Protein AF-D7FWQ3-F1 (afdb_monomer)

Foldseek 3Di:
DDDDDDDDDDPDDDDDDDDPDDDDDDDDDDDDDDDDDDDDDDDDDDDDDDDAPPVPLVVLLVVVVDPDPPDDDDDDDDDDDDDDDDDDDDDDDDDPPPVVVVVVVVVVVPPPDDDDDDDDDDDDDDDDDDDDDDDDDDPPPPPPPPPFDDPDLQEAEEEQEDAQQLVVVVLVLVCVQFPQQEEEDFQVQLLVFLVSLQVVLVCCRNSVGHRYYYYLLNLLNCVHPPCVVHYAYEYEDEQLLLSLLSLLVVQLVDPLDLLQQVQVPRSVVDDSLVSLLQCFPLVLLSNCSNPDTSVLLSVVCPDPVVVVVDPGDSVSHGSSSSSVCSLQPPPPPPPPPPDDDDDPDDDDPPLVVSCVSSVVSLVVSLVCLQPVHQAYHYSSPVQLRQVLCVPRVVNGPDRSNVSCSVPPRPDDDPPCVVVSVVVSVVSVPDPSSCSRHVSVNVSVVSSVVSNVVSSVVVPND

Solvent-accessible surface area (backbone atoms only — not comparable to full-atom values): 29125 Å² total; per-residue (Å²): 138,88,86,86,87,83,84,94,84,89,87,88,86,86,90,86,86,88,87,88,85,89,88,82,90,83,85,88,85,82,90,78,83,85,81,80,79,79,83,78,81,83,90,77,85,82,84,83,80,88,75,73,79,71,77,60,50,67,61,55,52,67,61,73,66,64,81,75,83,75,81,80,75,87,76,91,77,83,89,82,91,82,83,87,84,89,81,90,84,85,83,80,84,77,88,66,71,67,62,58,60,55,57,55,62,62,58,68,74,74,78,82,82,88,82,88,85,90,84,86,91,90,83,89,82,92,83,92,84,83,88,83,90,82,93,76,90,71,84,75,79,73,77,74,72,76,84,70,73,74,61,64,60,65,53,20,39,36,38,41,33,44,80,69,24,61,39,66,34,55,50,48,56,47,38,72,73,43,47,80,28,36,47,77,38,39,52,72,56,47,70,70,18,54,71,50,34,33,53,52,16,42,38,28,35,59,35,75,62,24,31,33,38,35,23,56,48,44,38,41,25,46,73,12,90,44,22,60,84,55,43,47,28,31,40,37,39,48,61,50,67,63,24,50,51,53,43,46,60,47,33,49,75,44,82,84,46,60,92,49,34,46,87,79,49,49,46,73,82,47,55,71,61,61,46,32,70,74,54,38,35,50,59,55,55,40,48,39,31,49,80,49,59,44,48,61,35,55,52,49,61,68,34,68,67,55,48,70,77,44,101,60,68,72,85,75,50,24,45,72,56,50,45,46,54,54,64,62,48,81,76,71,93,68,74,86,67,88,83,86,82,78,80,88,76,78,93,68,59,71,71,64,70,65,40,53,68,56,55,71,45,46,58,60,39,49,52,40,57,64,74,58,33,64,40,52,29,42,51,85,45,45,70,62,28,27,51,43,47,44,69,56,63,61,52,69,93,62,47,48,56,63,52,40,72,74,67,50,85,55,88,81,76,68,92,53,49,67,60,52,52,56,50,41,62,52,54,74,72,37,64,71,54,43,61,40,30,46,64,23,45,56,50,46,55,52,47,50,53,47,25,54,51,53,31,43,76,71,68,72,103

Sequence (461 aa):
MKASSITPWSKVAFCVLGCVHFLAYLPSGAVHPGMVAPPKPDDDSSAEGRYSAEDWFSAEDRYSAAPRPQQAEAAEGDRTNAAAPGVLEVWATTSADAEEEALLRSRERKSQEITSPVDGIHVTPDGDVALPGARTSRASSSVAVPVRALASPDQCWVFMHLQKCGGSTVKYMLRRSYGSRYSIYDSNQWKLGDDISANFGVKLARGETWNVMAGGYTEALRRSEPVDAGCRFFTLFRHPIARMVSAYFYCRSTLGDAACASEVVDAKDVDLLTFAKHWGNFAVRQFALGFVPSDGVQEYIRTPEAQALHDFDLKKIAGWYQLKMYLERPEKGDWGVPGQSEAMTVEHDAAATLEAPLYDLLQPAMDLIRSGYVAVGILEQWNTTLHLFDHALEIPGMYWGAQFAEGGKQRVDYKNKRLESETLKQAWTDSELKKYMRLDLLLYEHAVDVFHEQARGYGLL

Secondary structure (DSSP, 8-state):
---PPPP------------------------PPPPPPPPPPP----------THHHHHHHTTTTTPPP-----------------------PPPS-HHHHHHHHHHHHTTS------------------------------------PPP--TT-EEEEE--TTTTHHHHHHHHHHHHGGGEEE--HHHHTT-HHHHHHHHHHHHTTSS-SEEEETTGGGGGGSTTHHHHEEEEEEE--HHHHHHHHHHHHHH-SS-TTT-TTT--TTSS-HHHHHHHHSSHHHHHHHTTTS-HHHHHHHHTSHHHHHT-SS-TTTS-HHHHHHHHHTS---TTS---S------S---HHHHHSHHHHHHHHHHHHHHHHH-SEEEEGGGHHHHHHHHHHHH--TT--HHHHHHHH-------TTHHHHHHHHHHHTT-HHHHHHTHHHHHHHHHHHHHHHHHHHHTT--

Nearest PDB structures (foldseek):
  8fl0-assembly1_NC  TM=1.121E-01  e=4.951E+00  Homo sapiens
  3c3j-assembly1_A  TM=1.962E-01  e=9.424E+00  Escherichia coli K-12

Organism: Ectocarpus siliculosus (NCBI:txid2880)

Mean predicted aligned error: 15.37 Å

Structure (mmCIF, N/CA/C/O backbone):
data_AF-D7FWQ3-F1
#
_entry.id   AF-D7FWQ3-F1
#
loop_
_atom_site.group_PDB
_atom_site.id
_atom_site.type_symbol
_atom_site.label_atom_id
_atom_site.label_alt_id
_atom_site.label_comp_id
_atom_site.label_asym_id
_atom_site.label_entity_id
_atom_site.label_seq_id
_atom_site.pdbx_PDB_ins_code
_atom_site.Cartn_x
_atom_site.Cartn_y
_atom_site.Cartn_z
_atom_site.occupancy
_atom_site.B_iso_or_equiv
_atom_site.auth_seq_id
_atom_site.auth_comp_id
_atom_site.auth_asym_id
_atom_site.auth_atom_id
_atom_site.pdbx_PDB_model_num
ATOM 1 N N . MET A 1 1 ? -1.583 -72.623 3.361 1.00 40.50 1 MET A N 1
ATOM 2 C CA . MET A 1 1 ? -0.257 -72.008 3.577 1.00 40.50 1 MET A CA 1
ATOM 3 C C . MET A 1 1 ? -0.468 -70.506 3.647 1.00 40.50 1 MET A C 1
ATOM 5 O O . MET A 1 1 ? -0.938 -69.930 2.678 1.00 40.50 1 MET A O 1
ATOM 9 N N . LYS A 1 2 ? -0.302 -69.930 4.841 1.00 33.16 2 LYS A N 1
ATOM 10 C CA . LYS A 1 2 ? -0.573 -68.522 5.169 1.00 33.16 2 LYS A CA 1
ATOM 11 C C . LYS A 1 2 ? 0.753 -67.760 5.161 1.00 33.16 2 LYS A C 1
ATOM 13 O O . LYS A 1 2 ? 1.698 -68.230 5.786 1.00 33.16 2 LYS A O 1
ATOM 18 N N . ALA A 1 3 ? 0.792 -66.603 4.510 1.00 39.97 3 ALA A N 1
ATOM 19 C CA . ALA A 1 3 ? 1.831 -65.597 4.690 1.00 39.97 3 ALA A CA 1
ATOM 20 C C . ALA A 1 3 ? 1.153 -64.335 5.234 1.00 39.97 3 ALA A C 1
ATOM 22 O O . ALA A 1 3 ? 0.225 -63.813 4.618 1.00 39.97 3 ALA A O 1
ATOM 23 N N . SER A 1 4 ? 1.579 -63.910 6.421 1.00 44.75 4 SER A N 1
ATOM 24 C CA . SER A 1 4 ? 1.091 -62.726 7.125 1.00 44.75 4 SER A CA 1
ATOM 25 C C . SER A 1 4 ? 2.119 -61.608 6.969 1.00 44.75 4 SER A C 1
ATOM 27 O O . SER A 1 4 ? 3.289 -61.803 7.293 1.00 44.75 4 SER A O 1
ATOM 29 N N . SER A 1 5 ? 1.688 -60.447 6.480 1.00 48.22 5 SER A N 1
ATOM 30 C CA . SER A 1 5 ? 2.491 -59.228 6.353 1.00 48.22 5 SER A CA 1
ATOM 31 C C . SER A 1 5 ? 2.461 -58.412 7.649 1.00 48.22 5 SER A C 1
ATOM 33 O O . SER A 1 5 ? 1.387 -58.075 8.146 1.00 48.22 5 SER A O 1
ATOM 35 N N . ILE A 1 6 ? 3.646 -58.088 8.170 1.00 47.16 6 ILE A N 1
ATOM 36 C CA . ILE A 1 6 ? 3.892 -57.232 9.338 1.00 47.16 6 ILE A CA 1
ATOM 37 C C . ILE A 1 6 ? 4.223 -55.809 8.853 1.00 47.16 6 ILE A C 1
ATOM 39 O O . ILE A 1 6 ? 4.992 -55.632 7.911 1.00 47.16 6 ILE A O 1
ATOM 43 N N . THR A 1 7 ? 3.635 -54.808 9.506 1.00 41.16 7 THR A N 1
ATOM 44 C CA . THR A 1 7 ? 3.810 -53.356 9.306 1.00 41.16 7 THR A CA 1
ATOM 45 C C . THR A 1 7 ? 5.107 -52.803 9.927 1.00 41.16 7 THR A C 1
ATOM 47 O O . THR A 1 7 ? 5.506 -53.297 10.983 1.00 41.16 7 THR A O 1
ATOM 50 N N . PRO A 1 8 ? 5.725 -51.727 9.385 1.00 44.81 8 PRO A N 1
ATOM 51 C CA . PRO A 1 8 ? 6.927 -51.125 9.957 1.00 44.81 8 PRO A CA 1
ATOM 52 C C . PRO A 1 8 ? 6.610 -49.831 10.732 1.00 44.81 8 PRO A C 1
ATOM 54 O O . PRO A 1 8 ? 6.437 -48.771 10.144 1.00 44.81 8 PRO A O 1
ATOM 57 N N . TRP A 1 9 ? 6.587 -49.905 12.062 1.00 38.38 9 TRP A N 1
ATOM 58 C CA . TRP A 1 9 ? 6.685 -48.748 12.963 1.00 38.38 9 TRP A CA 1
ATOM 59 C C . TRP A 1 9 ? 7.630 -49.127 14.104 1.00 38.38 9 TRP A C 1
ATOM 61 O O . TRP A 1 9 ? 7.199 -49.801 15.035 1.00 38.38 9 TRP A O 1
ATOM 71 N N . SER A 1 10 ? 8.919 -48.772 14.011 1.00 37.47 10 SER A N 1
ATOM 72 C CA . SER A 1 10 ? 9.860 -48.765 15.157 1.00 37.47 10 SER A CA 1
ATOM 73 C C . SER A 1 10 ? 11.307 -48.422 14.764 1.00 37.47 10 SER A C 1
ATOM 75 O O . SER A 1 10 ? 12.195 -49.246 14.941 1.00 37.47 10 SER A O 1
ATOM 77 N N . LYS A 1 11 ? 11.602 -47.208 14.272 1.00 37.84 11 LYS A N 1
ATOM 78 C CA . LYS A 1 11 ? 12.992 -46.692 14.249 1.00 37.84 11 LYS A CA 1
ATOM 79 C C . LYS A 1 11 ? 13.072 -45.159 14.271 1.00 37.84 11 LYS A C 1
ATOM 81 O O . LYS A 1 11 ? 13.423 -44.600 13.251 1.00 37.84 11 LYS A O 1
ATOM 86 N N . VAL A 1 12 ? 12.800 -44.501 15.405 1.00 41.22 12 VAL A N 1
ATOM 87 C CA . VAL A 1 12 ? 13.522 -43.287 15.876 1.00 41.22 12 VAL A CA 1
ATOM 88 C C . VAL A 1 12 ? 13.241 -43.126 17.379 1.00 41.22 12 VAL A C 1
ATOM 90 O O . VAL A 1 12 ? 12.299 -42.457 17.781 1.00 41.22 12 VAL A O 1
ATOM 93 N N . ALA A 1 13 ? 14.035 -43.778 18.224 1.00 40.19 13 ALA A N 1
ATOM 94 C CA . ALA A 1 13 ? 14.063 -43.511 19.663 1.00 40.19 13 ALA A CA 1
ATOM 95 C C . ALA A 1 13 ? 15.407 -43.974 20.235 1.00 40.19 13 ALA A C 1
ATOM 97 O O . ALA A 1 13 ? 15.463 -45.007 20.881 1.00 40.19 13 ALA A O 1
ATOM 98 N N . PHE A 1 14 ? 16.496 -43.260 19.938 1.00 36.34 14 PHE A N 1
ATOM 99 C CA . PHE A 1 14 ? 17.779 -43.381 20.646 1.00 36.34 14 PHE A CA 1
ATOM 100 C C . PHE A 1 14 ? 18.663 -42.179 20.285 1.00 36.34 14 PHE A C 1
ATOM 102 O O . PHE A 1 14 ? 19.369 -42.228 19.288 1.00 36.34 14 PHE A O 1
ATOM 109 N N . CYS A 1 15 ? 18.582 -41.088 21.057 1.00 36.12 15 CYS A N 1
ATOM 110 C CA . CYS A 1 15 ? 19.642 -40.066 21.148 1.00 36.12 15 CYS A CA 1
ATOM 111 C C . CYS A 1 15 ? 19.385 -39.066 22.296 1.00 36.12 15 CYS A C 1
ATOM 113 O O . CYS A 1 15 ? 19.440 -37.855 22.116 1.00 36.12 15 CYS A O 1
ATOM 115 N N . VAL A 1 16 ? 19.103 -39.567 23.502 1.00 39.00 16 VAL A N 1
ATOM 116 C CA . VAL A 1 16 ? 19.139 -38.757 24.731 1.00 39.00 16 VAL A CA 1
ATOM 117 C C . VAL A 1 16 ? 19.890 -39.557 25.782 1.00 39.00 16 VAL A C 1
ATOM 119 O O . VAL A 1 16 ? 19.311 -40.467 26.359 1.00 39.00 16 VAL A O 1
ATOM 122 N N . LEU A 1 17 ? 21.182 -39.260 25.959 1.00 38.25 17 LEU A N 1
ATOM 123 C CA . LEU A 1 17 ? 21.992 -39.452 27.177 1.00 38.25 17 LEU A CA 1
ATOM 124 C C . LEU A 1 17 ? 23.471 -39.275 26.812 1.00 38.25 17 LEU A C 1
ATOM 126 O O . LEU A 1 17 ? 24.080 -40.178 26.245 1.00 38.25 17 LEU A O 1
ATOM 130 N N . GLY A 1 18 ? 24.054 -38.118 27.141 1.00 33.81 18 GLY A N 1
ATOM 131 C CA . GLY A 1 18 ? 25.509 -37.964 27.065 1.00 33.81 18 GLY A CA 1
ATOM 132 C C . GLY A 1 18 ? 26.052 -36.548 26.904 1.00 33.81 18 GLY A C 1
ATOM 133 O O . GLY A 1 18 ? 26.895 -36.360 26.046 1.00 33.81 18 GLY A O 1
ATOM 134 N N . CYS A 1 19 ? 25.618 -35.567 27.705 1.00 33.00 19 CYS A N 1
ATOM 135 C CA . CYS A 1 19 ? 26.351 -34.299 27.864 1.00 33.00 19 CYS A CA 1
ATOM 136 C C . CYS A 1 19 ? 26.049 -33.660 29.231 1.00 33.00 19 CYS A C 1
ATOM 138 O O . CYS A 1 19 ? 25.414 -32.617 29.334 1.00 33.00 19 CYS A O 1
ATOM 140 N N . VAL A 1 20 ? 26.504 -34.307 30.305 1.00 41.72 20 VAL A N 1
ATOM 141 C CA . VAL A 1 20 ? 26.670 -33.674 31.622 1.00 41.72 20 VAL A CA 1
ATOM 142 C C . VAL A 1 20 ? 28.054 -34.060 32.117 1.00 41.72 20 VAL A C 1
ATOM 144 O O . VAL A 1 20 ? 28.203 -35.144 32.662 1.00 41.72 20 VAL A O 1
ATOM 147 N N . HIS A 1 21 ? 29.050 -33.209 31.867 1.00 39.81 21 HIS A N 1
ATOM 148 C CA . HIS A 1 21 ? 30.287 -33.010 32.642 1.00 39.81 21 HIS A CA 1
ATOM 149 C C . HIS A 1 21 ? 31.248 -32.184 31.781 1.00 39.81 21 HIS A C 1
ATOM 151 O O . HIS A 1 21 ? 31.818 -32.730 30.850 1.00 39.81 21 HIS A O 1
ATOM 157 N N . PHE A 1 22 ? 31.377 -30.884 32.058 1.00 34.66 22 PHE A N 1
ATOM 158 C CA . PHE A 1 22 ? 32.636 -30.116 32.042 1.00 34.66 22 PHE A CA 1
ATOM 159 C C . PHE A 1 22 ? 32.315 -28.649 32.382 1.00 34.66 22 PHE A C 1
ATOM 161 O O . PHE A 1 22 ? 32.143 -27.791 31.523 1.00 34.66 22 PHE A O 1
ATOM 168 N N . LEU A 1 23 ? 32.195 -28.386 33.682 1.00 37.00 23 LEU A N 1
ATOM 169 C CA . LEU A 1 23 ? 32.306 -27.061 34.285 1.00 37.00 23 LEU A CA 1
ATOM 170 C C . LEU A 1 23 ? 33.566 -27.110 35.148 1.00 37.00 23 LEU A C 1
ATOM 172 O O . LEU A 1 23 ? 33.528 -27.738 36.201 1.00 37.00 23 LEU A O 1
ATOM 176 N N . ALA A 1 24 ? 34.663 -26.504 34.692 1.00 38.38 24 ALA A N 1
ATOM 177 C CA . ALA A 1 24 ? 35.684 -25.875 35.536 1.00 38.38 24 ALA A CA 1
ATOM 178 C C . ALA A 1 24 ? 36.779 -25.235 34.661 1.00 38.38 24 ALA A C 1
ATOM 180 O O . ALA A 1 24 ? 37.231 -25.839 33.695 1.00 38.38 24 ALA A O 1
ATOM 181 N N . TYR A 1 25 ? 37.237 -24.056 35.094 1.00 36.78 25 TYR A N 1
ATOM 182 C CA . TYR A 1 25 ? 38.422 -23.301 34.655 1.00 36.78 25 TYR A CA 1
ATOM 183 C C . TYR A 1 25 ? 38.335 -22.452 33.380 1.00 36.78 25 TYR A C 1
ATOM 185 O O . TYR A 1 25 ? 38.773 -22.867 32.315 1.00 36.78 25 TYR A O 1
ATOM 193 N N . LEU A 1 26 ? 37.970 -21.175 33.554 1.00 38.84 26 LEU A N 1
ATOM 194 C CA . LEU A 1 26 ? 38.652 -20.072 32.864 1.00 38.84 26 LEU A CA 1
ATOM 195 C C . LEU A 1 26 ? 38.921 -18.913 33.845 1.00 38.84 26 LEU A C 1
ATOM 197 O O . LEU A 1 26 ? 38.054 -18.611 34.669 1.00 38.84 26 LEU A O 1
ATOM 201 N N . PRO A 1 27 ? 40.119 -18.297 33.805 1.00 46.53 27 PRO A N 1
ATOM 202 C CA . PRO A 1 27 ? 40.539 -17.288 34.764 1.00 46.53 27 PRO A CA 1
ATOM 203 C C . PRO A 1 27 ? 40.050 -15.885 34.389 1.00 46.53 27 PRO A C 1
ATOM 205 O O . PRO A 1 27 ? 39.996 -15.495 33.224 1.00 46.53 27 PRO A O 1
ATOM 208 N N . SER A 1 28 ? 39.746 -15.121 35.432 1.00 41.31 28 SER A N 1
ATOM 209 C CA . SER A 1 28 ? 39.478 -13.689 35.418 1.00 41.31 28 SER A CA 1
ATOM 210 C C . SER A 1 28 ? 40.675 -12.878 34.910 1.00 41.31 28 SER A C 1
ATOM 212 O O . SER A 1 28 ? 41.800 -13.100 35.353 1.00 41.31 28 SER A O 1
ATOM 214 N N . GLY A 1 29 ? 40.405 -11.854 34.095 1.00 41.72 29 GLY A N 1
ATOM 215 C CA . GLY A 1 29 ? 41.280 -10.685 33.966 1.00 41.72 29 GLY A CA 1
ATOM 216 C C . GLY A 1 29 ? 41.779 -10.384 32.554 1.00 41.72 29 GLY A C 1
ATOM 217 O O . GLY A 1 29 ? 42.888 -10.762 32.196 1.00 41.72 29 GLY A O 1
ATOM 218 N N . ALA A 1 30 ? 41.012 -9.598 31.798 1.00 36.00 30 ALA A N 1
ATOM 219 C CA . ALA A 1 30 ? 41.555 -8.756 30.735 1.00 36.00 30 ALA A CA 1
ATOM 220 C C . ALA A 1 30 ? 40.701 -7.486 30.609 1.00 36.00 30 ALA A C 1
ATOM 222 O O . ALA A 1 30 ? 39.568 -7.509 30.135 1.00 36.00 30 ALA A O 1
ATOM 223 N N . VAL A 1 31 ? 41.256 -6.382 31.106 1.00 40.03 31 VAL A N 1
ATOM 224 C CA . VAL A 1 31 ? 40.740 -5.019 30.955 1.00 40.03 31 VAL A CA 1
ATOM 225 C C . VAL A 1 31 ? 41.086 -4.555 29.540 1.00 40.03 31 VAL A C 1
ATOM 227 O O . VAL A 1 31 ? 42.264 -4.430 29.215 1.00 40.03 31 VAL A O 1
ATOM 230 N N . HIS A 1 32 ? 40.079 -4.306 28.701 1.00 39.22 32 HIS A N 1
ATOM 231 C CA . HIS A 1 32 ? 40.268 -3.626 27.417 1.00 39.22 32 HIS A CA 1
ATOM 232 C C . HIS A 1 32 ? 40.066 -2.107 27.571 1.00 39.22 32 HIS A C 1
ATOM 234 O O . HIS A 1 32 ? 39.167 -1.684 28.302 1.00 39.22 32 HIS A O 1
ATOM 240 N N . PRO A 1 33 ? 40.893 -1.278 26.905 1.00 40.56 33 PRO A N 1
ATOM 241 C CA . PRO A 1 33 ? 40.845 0.174 27.015 1.00 40.56 33 PRO A CA 1
ATOM 242 C C . PRO A 1 33 ? 39.664 0.759 26.230 1.00 40.56 33 PRO A C 1
ATOM 244 O O . PRO A 1 33 ? 39.293 0.267 25.165 1.00 40.56 33 PRO A O 1
ATOM 247 N N . GLY A 1 34 ? 39.081 1.823 26.785 1.00 32.72 34 GLY A N 1
ATOM 248 C CA . GLY A 1 34 ? 37.892 2.492 26.269 1.00 32.72 34 GLY A CA 1
ATOM 249 C C . GLY A 1 34 ? 38.076 3.085 24.872 1.00 32.72 34 GLY A C 1
ATOM 250 O O . GLY A 1 34 ? 38.996 3.862 24.625 1.00 32.72 34 GLY A O 1
ATOM 251 N N . MET A 1 35 ? 37.141 2.757 23.980 1.00 31.84 35 MET A N 1
ATOM 252 C CA . MET A 1 35 ? 36.910 3.506 22.749 1.00 31.84 35 MET A CA 1
ATOM 253 C C . MET A 1 35 ? 35.998 4.694 23.057 1.00 31.84 35 MET A C 1
ATOM 255 O O . MET A 1 35 ? 34.855 4.531 23.481 1.00 31.84 35 MET A O 1
ATOM 259 N N . VAL A 1 36 ? 36.533 5.893 22.846 1.00 40.09 36 VAL A N 1
ATOM 260 C CA . VAL A 1 36 ? 35.802 7.161 22.874 1.00 40.09 36 VAL A CA 1
ATOM 261 C C . VAL A 1 36 ? 34.916 7.229 21.629 1.00 40.09 36 VAL A C 1
ATOM 263 O O . VAL A 1 36 ? 35.406 7.092 20.509 1.00 40.09 36 VAL A O 1
ATOM 266 N N . ALA A 1 37 ? 33.611 7.417 21.822 1.00 36.50 37 ALA A N 1
ATOM 267 C CA . ALA A 1 37 ? 32.677 7.664 20.730 1.00 36.50 37 ALA A CA 1
ATOM 268 C C . ALA A 1 37 ? 32.928 9.059 20.118 1.00 36.50 37 ALA A C 1
ATOM 270 O O . ALA A 1 37 ? 33.158 10.009 20.872 1.00 36.50 37 ALA A O 1
ATOM 271 N N . PRO A 1 38 ? 32.874 9.216 18.783 1.00 41.28 38 PRO A N 1
ATOM 272 C CA . PRO A 1 38 ? 32.945 10.531 18.158 1.00 41.28 38 PRO A CA 1
ATOM 273 C C . PRO A 1 38 ? 31.700 11.371 18.506 1.00 41.28 38 PRO A C 1
ATOM 275 O O . PRO A 1 38 ? 30.617 10.808 18.706 1.00 41.28 38 PRO A O 1
ATOM 278 N N . PRO A 1 39 ? 31.830 12.709 18.586 1.00 37.03 39 PRO A N 1
ATOM 279 C CA . PRO A 1 39 ? 30.705 13.592 18.862 1.00 37.03 39 PRO A CA 1
ATOM 280 C C . PRO A 1 39 ? 29.668 13.511 17.737 1.00 37.03 39 PRO A C 1
ATOM 282 O O . PRO A 1 39 ? 30.009 13.422 16.556 1.00 37.03 39 PRO A O 1
ATOM 285 N N . LYS A 1 40 ? 28.388 13.525 18.123 1.00 34.06 40 LYS A N 1
ATOM 286 C CA . LYS A 1 40 ? 27.269 13.660 17.186 1.00 34.06 40 LYS A CA 1
ATOM 287 C C . LYS A 1 40 ? 27.336 15.041 16.516 1.00 34.06 40 LYS A C 1
ATOM 289 O O . LYS A 1 40 ? 27.658 15.998 17.215 1.00 34.06 40 LYS A O 1
ATOM 294 N N . PRO A 1 41 ? 27.032 15.153 15.214 1.00 34.44 41 PRO A N 1
ATOM 295 C CA . PRO A 1 41 ? 26.836 16.450 14.584 1.00 34.44 41 PRO A CA 1
ATOM 296 C C . PRO A 1 41 ? 25.576 17.118 15.148 1.00 34.44 41 PRO A C 1
ATOM 298 O O . PRO A 1 41 ? 24.580 16.442 15.415 1.00 34.44 41 PRO A O 1
ATOM 301 N N . ASP A 1 42 ? 25.665 18.430 15.343 1.00 30.00 42 ASP A N 1
ATOM 302 C CA . ASP A 1 42 ? 24.590 19.287 15.830 1.00 30.00 42 ASP A CA 1
ATOM 303 C C . ASP A 1 42 ? 23.412 19.293 14.839 1.00 30.00 42 ASP A C 1
ATOM 305 O O . ASP A 1 42 ? 23.560 19.659 13.671 1.00 30.00 42 ASP A O 1
ATOM 309 N N . ASP A 1 43 ? 22.239 18.863 15.314 1.00 34.88 43 ASP A N 1
ATOM 310 C CA . ASP A 1 43 ? 20.952 19.035 14.635 1.00 34.88 43 ASP A CA 1
ATOM 311 C C . ASP A 1 43 ? 20.475 20.472 14.880 1.00 34.88 43 ASP A C 1
ATOM 313 O O . ASP A 1 43 ? 19.803 20.758 15.874 1.00 34.88 43 ASP A O 1
ATOM 317 N N . ASP A 1 44 ? 20.829 21.376 13.968 1.00 32.94 44 ASP A N 1
ATOM 318 C CA . ASP A 1 44 ? 20.293 22.732 13.934 1.00 32.94 44 ASP A CA 1
ATOM 319 C C . ASP A 1 44 ? 19.241 22.878 12.820 1.00 32.94 44 ASP A C 1
ATOM 321 O O . ASP A 1 44 ? 19.495 22.652 11.635 1.00 32.94 44 ASP A O 1
ATOM 325 N N . SER A 1 45 ? 18.062 23.354 13.227 1.00 33.62 45 SER A N 1
ATOM 326 C CA . SER A 1 45 ? 16.969 23.927 12.425 1.00 33.62 45 SER A CA 1
ATOM 327 C C . SER A 1 45 ? 16.027 22.987 11.639 1.00 33.62 45 SER A C 1
ATOM 329 O O . SER A 1 45 ? 16.145 22.763 10.437 1.00 33.62 45 SER A O 1
ATOM 331 N N . SER A 1 46 ? 14.925 22.596 12.289 1.00 32.25 46 SER A N 1
ATOM 332 C CA . SER A 1 46 ? 13.637 22.408 11.606 1.00 32.25 46 SER A CA 1
ATOM 333 C C . SER A 1 46 ? 12.603 23.362 12.204 1.00 32.25 46 SER A C 1
ATOM 335 O O . SER A 1 46 ? 12.041 23.105 13.268 1.00 32.25 46 SER A O 1
ATOM 337 N N . ALA A 1 47 ? 12.359 24.483 11.526 1.00 32.56 47 ALA A N 1
ATOM 338 C CA . ALA A 1 47 ? 11.209 25.330 11.808 1.00 32.56 47 ALA A CA 1
ATOM 339 C C . ALA A 1 47 ? 9.941 24.607 11.322 1.00 32.56 47 ALA A C 1
ATOM 341 O O . ALA A 1 47 ? 9.673 24.525 10.123 1.00 32.56 47 ALA A O 1
ATOM 342 N N . GLU A 1 48 ? 9.174 24.041 12.254 1.00 33.28 48 GLU A N 1
ATOM 343 C CA . GLU A 1 48 ? 7.855 23.471 11.983 1.00 33.28 48 GLU A CA 1
ATOM 344 C C . GLU A 1 48 ? 6.844 24.596 11.709 1.00 33.28 48 GLU A C 1
ATOM 346 O O . GLU A 1 48 ? 6.270 25.189 12.621 1.00 33.28 48 GLU A O 1
ATOM 351 N N . GLY A 1 49 ? 6.606 24.896 10.432 1.00 33.31 49 GLY A N 1
ATOM 352 C CA . GLY A 1 49 ? 5.445 25.678 10.012 1.00 33.31 49 GLY A CA 1
ATOM 353 C C . GLY A 1 49 ? 4.184 24.810 10.040 1.00 33.31 49 GLY A C 1
ATOM 354 O O . GLY A 1 49 ? 4.067 23.862 9.262 1.00 33.31 49 GLY A O 1
ATOM 355 N N . ARG A 1 50 ? 3.230 25.122 10.926 1.00 34.59 50 ARG A N 1
ATOM 356 C CA . ARG A 1 50 ? 1.874 24.549 10.896 1.00 34.59 50 ARG A CA 1
ATOM 357 C C . ARG A 1 50 ? 1.038 25.316 9.869 1.00 34.59 50 ARG A C 1
ATOM 359 O O . ARG A 1 50 ? 0.794 26.502 10.059 1.00 34.59 50 ARG A O 1
ATOM 366 N N . TYR A 1 51 ? 0.590 24.641 8.815 1.00 37.16 51 TYR A N 1
ATOM 367 C CA . TYR A 1 51 ? -0.386 25.167 7.852 1.00 37.16 51 TYR A CA 1
ATOM 368 C C . TYR A 1 51 ? -1.746 24.485 8.050 1.00 37.16 51 TYR A C 1
ATOM 370 O O . TYR A 1 51 ? -1.800 23.320 8.453 1.00 37.16 51 TYR A O 1
ATOM 378 N N . SER A 1 52 ? -2.832 25.221 7.788 1.00 38.16 52 SER A N 1
ATOM 379 C CA . SER A 1 52 ? -4.210 24.712 7.844 1.00 38.16 52 SER A CA 1
ATOM 380 C C . SER A 1 52 ? -4.430 23.625 6.786 1.00 38.16 52 SER A C 1
ATOM 382 O O . SER A 1 52 ? -3.900 23.707 5.679 1.00 38.16 52 SER A O 1
ATOM 384 N N . ALA A 1 53 ? -5.212 22.599 7.125 1.00 37.00 53 ALA A N 1
ATOM 385 C CA . ALA A 1 53 ? -5.502 21.462 6.252 1.00 37.00 53 ALA A CA 1
ATOM 386 C C . ALA A 1 53 ? -6.324 21.831 4.997 1.00 37.00 53 ALA A C 1
ATOM 388 O O . ALA A 1 53 ? -6.345 21.056 4.045 1.00 37.00 53 ALA A O 1
ATOM 389 N N . GLU A 1 54 ? -6.981 22.992 4.983 1.00 37.44 54 GLU A N 1
ATOM 390 C CA . GLU A 1 54 ? -7.955 23.384 3.953 1.00 37.44 54 GLU A CA 1
ATOM 391 C C . GLU A 1 54 ? -7.305 23.896 2.653 1.00 37.44 54 GLU A C 1
ATOM 393 O O . GLU A 1 54 ? -7.789 23.591 1.563 1.00 37.44 54 GLU A O 1
ATOM 398 N N . ASP A 1 55 ? -6.158 24.581 2.736 1.00 37.09 55 ASP A N 1
ATOM 399 C CA . ASP A 1 55 ? -5.509 25.203 1.567 1.00 37.09 55 ASP A CA 1
ATOM 400 C C . ASP A 1 55 ? -4.848 24.184 0.618 1.00 37.09 55 ASP A C 1
ATOM 402 O O . ASP A 1 55 ? -4.591 24.472 -0.551 1.00 37.09 55 ASP A O 1
ATOM 406 N N . TRP A 1 56 ? -4.563 22.971 1.103 1.00 38.28 56 TRP A N 1
ATOM 407 C CA . TRP A 1 56 ? -3.755 21.987 0.374 1.00 38.28 56 TRP A CA 1
ATOM 408 C C . TRP A 1 56 ? -4.565 21.068 -0.550 1.00 38.28 56 TRP A C 1
ATOM 410 O O . TRP A 1 56 ? -4.097 20.738 -1.640 1.00 38.28 56 TRP A O 1
ATOM 420 N N . PHE A 1 57 ? -5.777 20.665 -0.155 1.00 44.00 57 PHE A N 1
ATOM 421 C CA . PHE A 1 57 ? -6.584 19.731 -0.954 1.00 44.00 57 PHE A CA 1
ATOM 422 C C . PHE A 1 57 ? -7.264 20.404 -2.154 1.00 44.00 57 PHE A C 1
ATOM 424 O O . PHE A 1 57 ? -7.415 19.769 -3.192 1.00 44.00 57 PHE A O 1
ATOM 431 N N . SER A 1 58 ? -7.511 21.720 -2.104 1.00 40.59 58 SER A N 1
ATOM 432 C CA . SER A 1 58 ? -8.044 22.481 -3.250 1.00 40.59 58 SER A CA 1
ATOM 433 C C . SER A 1 58 ? -7.142 22.469 -4.495 1.00 40.59 58 SER A C 1
ATOM 435 O O . SER A 1 58 ? -7.623 22.725 -5.600 1.00 40.59 58 SER A O 1
ATOM 437 N N . ALA A 1 59 ? -5.840 22.197 -4.351 1.00 33.66 59 ALA A N 1
ATOM 438 C CA . ALA A 1 59 ? -4.935 22.056 -5.490 1.00 33.66 59 ALA A CA 1
ATOM 439 C C . ALA A 1 59 ? -4.969 20.641 -6.091 1.00 33.66 59 ALA A C 1
ATOM 441 O O . ALA A 1 59 ? -4.884 20.519 -7.308 1.00 33.66 59 ALA A O 1
ATOM 442 N N . GLU A 1 60 ? -5.115 19.591 -5.273 1.00 39.88 60 GLU A N 1
ATOM 443 C CA . GLU A 1 60 ? -5.184 18.187 -5.720 1.00 39.88 60 GLU A CA 1
ATOM 444 C C . GLU A 1 60 ? -6.585 17.815 -6.252 1.00 39.88 60 GLU A C 1
ATOM 446 O O . GLU A 1 60 ? -6.677 17.129 -7.271 1.00 39.88 60 GLU A O 1
ATOM 451 N N . ASP A 1 61 ? -7.661 18.379 -5.687 1.00 40.31 61 ASP A N 1
ATOM 452 C CA . ASP A 1 61 ? -9.045 18.211 -6.169 1.00 40.31 61 ASP A CA 1
ATOM 453 C C . ASP A 1 61 ? -9.233 18.687 -7.620 1.00 40.31 61 ASP A C 1
ATOM 455 O O . ASP A 1 61 ? -10.017 18.113 -8.378 1.00 40.31 61 ASP A O 1
ATOM 459 N N . ARG A 1 62 ? -8.457 19.689 -8.061 1.00 37.97 62 ARG A N 1
ATOM 460 C CA . ARG A 1 62 ? -8.475 20.170 -9.456 1.00 37.97 62 ARG A CA 1
ATOM 461 C C . ARG A 1 62 ? -7.924 19.149 -10.456 1.00 37.97 62 ARG A C 1
ATOM 463 O O . ARG A 1 62 ? -8.228 19.261 -11.640 1.00 37.97 62 ARG A O 1
ATOM 470 N N . TYR A 1 63 ? -7.135 18.168 -10.012 1.00 39.97 63 TYR A N 1
ATOM 471 C CA . TYR A 1 63 ? -6.537 17.145 -10.881 1.00 39.97 63 TYR A CA 1
ATOM 472 C C . TYR A 1 63 ? -7.316 15.822 -10.889 1.00 39.97 63 TYR A C 1
ATOM 474 O O . TYR A 1 63 ? -7.185 15.057 -11.842 1.00 39.97 63 TYR A O 1
ATOM 482 N N . SER A 1 64 ? -8.176 15.576 -9.895 1.00 37.31 64 SER A N 1
ATOM 483 C CA . SER A 1 64 ? -9.118 14.441 -9.882 1.00 37.31 64 SER A CA 1
ATOM 484 C C . SER A 1 64 ? -10.223 14.567 -10.943 1.00 37.31 64 SER A C 1
ATOM 486 O O . SER A 1 64 ? -10.899 13.591 -11.256 1.00 37.31 64 SER A O 1
ATOM 488 N N . ALA A 1 65 ? -10.380 15.752 -11.543 1.00 35.09 65 ALA A N 1
ATOM 489 C CA . ALA A 1 65 ? -11.314 16.034 -12.632 1.00 35.09 65 ALA A CA 1
ATOM 490 C C . ALA A 1 65 ? -10.739 15.739 -14.035 1.00 35.09 65 ALA A C 1
ATOM 492 O O . ALA A 1 65 ? -11.088 16.415 -15.004 1.00 35.09 65 ALA A O 1
ATOM 493 N N . ALA A 1 66 ? -9.849 14.750 -14.178 1.00 35.94 66 ALA A N 1
ATOM 494 C CA . ALA A 1 66 ? -9.482 14.264 -15.505 1.00 35.94 66 ALA A CA 1
ATOM 495 C C . ALA A 1 66 ? -10.746 13.707 -16.200 1.00 35.94 66 ALA A C 1
ATOM 497 O O . ALA A 1 66 ? -11.452 12.884 -15.609 1.00 35.94 66 ALA A O 1
ATOM 498 N N . PRO A 1 67 ? -11.082 14.154 -17.424 1.00 31.98 67 PRO A N 1
ATOM 499 C CA . PRO A 1 67 ? -12.291 13.704 -18.099 1.00 31.98 67 PRO A CA 1
ATOM 500 C C . PRO A 1 67 ? -12.214 12.196 -18.361 1.00 31.98 67 PRO A C 1
ATOM 502 O O . PRO A 1 67 ? -11.248 11.706 -18.947 1.00 31.98 67 PRO A O 1
ATOM 505 N N . ARG A 1 68 ? -13.248 11.457 -17.934 1.00 36.12 68 ARG A N 1
ATOM 506 C CA . ARG A 1 68 ? -13.433 10.055 -18.335 1.00 36.12 68 ARG A CA 1
ATOM 507 C C . ARG A 1 68 ? -13.501 10.000 -19.867 1.00 36.12 68 ARG A C 1
ATOM 509 O O . ARG A 1 68 ? -14.215 10.826 -20.445 1.00 36.12 68 ARG A O 1
ATOM 516 N N . PRO A 1 69 ? -12.834 9.045 -20.539 1.00 32.31 69 PRO A N 1
ATOM 517 C CA . PRO A 1 69 ? -13.104 8.793 -21.945 1.00 32.31 69 PRO A CA 1
ATOM 518 C C . PRO A 1 69 ? -14.571 8.364 -22.052 1.00 32.31 69 PRO A C 1
ATOM 520 O O . PRO A 1 69 ? -14.952 7.310 -21.541 1.00 32.31 69 PRO A O 1
ATOM 523 N N . GLN A 1 70 ? -15.417 9.209 -22.642 1.00 32.75 70 GLN A N 1
ATOM 524 C CA . GLN A 1 70 ? -16.785 8.825 -22.971 1.00 32.75 70 GLN A CA 1
ATOM 525 C C . GLN A 1 70 ? -16.720 7.642 -23.939 1.00 32.75 70 GLN A C 1
ATOM 527 O O . GLN A 1 70 ? -16.056 7.709 -24.974 1.00 32.75 70 GLN A O 1
ATOM 532 N N . GLN A 1 71 ? -17.389 6.549 -23.574 1.00 34.38 71 GLN A N 1
ATOM 533 C CA . GLN A 1 71 ? -17.656 5.440 -24.478 1.00 34.38 71 GLN A CA 1
ATOM 534 C C . GLN A 1 71 ? -18.416 5.998 -25.684 1.00 34.38 71 GLN A C 1
ATOM 536 O O . GLN A 1 71 ? -19.534 6.490 -25.549 1.00 34.38 71 GLN A O 1
ATOM 541 N N . ALA A 1 72 ? -17.775 5.977 -26.851 1.00 32.97 72 ALA A N 1
ATOM 542 C CA . ALA A 1 72 ? -18.419 6.314 -28.106 1.00 32.97 72 ALA A CA 1
ATOM 543 C C . ALA A 1 72 ? -19.396 5.184 -28.457 1.00 32.97 72 ALA A C 1
ATOM 545 O O . ALA A 1 72 ? -18.989 4.125 -28.935 1.00 32.97 72 ALA A O 1
ATOM 546 N N . GLU A 1 73 ? -20.681 5.400 -28.183 1.00 34.69 73 GLU A N 1
ATOM 547 C CA . GLU A 1 73 ? -21.746 4.603 -28.780 1.00 34.69 73 GLU A CA 1
ATOM 548 C C . GLU A 1 73 ? -21.740 4.826 -30.296 1.00 34.69 73 GLU A C 1
ATOM 550 O O . GLU A 1 73 ? -21.752 5.954 -30.794 1.00 34.69 73 GLU A O 1
ATOM 555 N N . ALA A 1 74 ? -21.684 3.718 -31.029 1.00 38.84 74 ALA A N 1
ATOM 556 C CA . ALA A 1 74 ? -21.769 3.689 -32.473 1.00 38.84 74 ALA A CA 1
ATOM 557 C C . ALA A 1 74 ? -23.166 4.143 -32.923 1.00 38.84 74 ALA A C 1
ATOM 559 O O . ALA A 1 74 ? -24.149 3.429 -32.737 1.00 38.84 74 ALA A O 1
ATOM 560 N N . ALA A 1 75 ? -23.235 5.312 -33.557 1.00 33.25 75 ALA A N 1
ATOM 561 C CA . ALA A 1 75 ? -24.352 5.690 -34.408 1.00 33.25 75 ALA A CA 1
ATOM 562 C C . ALA A 1 75 ? -23.920 5.529 -35.870 1.00 33.25 75 ALA A C 1
ATOM 564 O O . ALA A 1 75 ? -23.084 6.265 -36.393 1.00 33.25 75 ALA A O 1
ATOM 565 N N . GLU A 1 76 ? -24.487 4.510 -36.501 1.00 42.59 76 GLU A N 1
ATOM 566 C CA . GLU A 1 76 ? -24.429 4.228 -37.928 1.00 42.59 76 GLU A CA 1
ATOM 567 C C . GLU A 1 76 ? -25.211 5.324 -38.680 1.00 42.59 76 GLU A C 1
ATOM 569 O O . GLU A 1 76 ? -26.395 5.536 -38.421 1.00 42.59 76 GLU A O 1
ATOM 574 N N . GLY A 1 77 ? -24.552 6.068 -39.577 1.00 36.59 77 GLY A N 1
ATOM 575 C CA . GLY A 1 77 ? -25.174 7.196 -40.277 1.00 36.59 77 GLY A CA 1
ATOM 576 C C . GLY A 1 77 ? -24.301 7.808 -41.374 1.00 36.59 77 GLY A C 1
ATOM 577 O O . GLY A 1 77 ? -23.464 8.654 -41.103 1.00 36.59 77 GLY A O 1
ATOM 578 N N . ASP A 1 78 ? -24.534 7.313 -42.587 1.00 36.44 78 ASP A N 1
ATOM 579 C CA . ASP A 1 78 ? -24.261 7.776 -43.960 1.00 36.44 78 ASP A CA 1
ATOM 580 C C . ASP A 1 78 ? -23.350 8.997 -44.298 1.00 36.44 78 ASP A C 1
ATOM 582 O O . ASP A 1 78 ? -23.244 10.011 -43.618 1.00 36.44 78 ASP A O 1
ATOM 586 N N . ARG A 1 79 ? -22.733 8.863 -45.477 1.00 38.12 79 ARG A N 1
ATOM 587 C CA . ARG A 1 79 ? -21.657 9.617 -46.152 1.00 38.12 79 ARG A CA 1
ATOM 588 C C . ARG A 1 79 ? -21.805 11.150 -46.229 1.00 38.12 79 ARG A C 1
ATOM 590 O O . ARG A 1 79 ? -22.861 11.656 -46.590 1.00 38.12 79 ARG A O 1
ATOM 597 N N . THR A 1 80 ? -20.675 11.878 -46.182 1.00 35.00 80 THR A N 1
ATOM 598 C CA . THR A 1 80 ? -20.048 12.571 -47.348 1.00 35.00 80 THR A CA 1
ATOM 599 C C . THR A 1 80 ? -18.772 13.367 -46.987 1.00 35.00 80 THR A C 1
ATOM 601 O O . THR A 1 80 ? -18.540 13.748 -45.849 1.00 35.00 80 THR A O 1
ATOM 604 N N . ASN A 1 81 ? -17.924 13.544 -48.007 1.00 36.84 81 ASN A N 1
ATOM 605 C CA . ASN A 1 81 ? -16.577 14.136 -48.078 1.00 36.84 81 ASN A CA 1
ATOM 606 C C . ASN A 1 81 ? -16.335 15.485 -47.357 1.00 36.84 81 ASN A C 1
ATOM 608 O O . ASN A 1 81 ? -17.140 16.395 -47.523 1.00 36.84 81 ASN A O 1
ATOM 612 N N . ALA A 1 82 ? -15.139 15.680 -46.769 1.00 32.31 82 ALA A N 1
ATOM 613 C CA . ALA A 1 82 ? -14.102 16.638 -47.229 1.00 32.31 82 ALA A CA 1
ATOM 614 C C . ALA A 1 82 ? -13.033 16.988 -46.156 1.00 32.31 82 ALA A C 1
ATOM 616 O O . ALA A 1 82 ? -13.347 17.248 -45.004 1.00 32.31 82 ALA A O 1
ATOM 617 N N . ALA A 1 83 ? -11.775 16.995 -46.617 1.00 32.06 83 ALA A N 1
ATOM 618 C CA . ALA A 1 83 ? -10.557 17.714 -46.200 1.00 32.06 83 ALA A CA 1
ATOM 619 C C . ALA A 1 83 ? -10.418 18.389 -44.806 1.00 32.06 83 ALA A C 1
ATOM 621 O O . ALA A 1 83 ? -11.184 19.267 -44.427 1.00 32.06 83 ALA A O 1
ATOM 622 N N . ALA A 1 84 ? -9.284 18.101 -44.148 1.00 32.16 84 ALA A N 1
ATOM 623 C CA . ALA A 1 84 ? -8.632 18.947 -43.132 1.00 32.16 84 ALA A CA 1
ATOM 624 C C . ALA A 1 84 ? -8.005 20.216 -43.777 1.00 32.16 84 ALA A C 1
ATOM 626 O O . ALA A 1 84 ? -7.742 20.187 -44.985 1.00 32.16 84 ALA A O 1
ATOM 627 N N . PRO A 1 85 ? -7.735 21.318 -43.034 1.00 36.62 85 PRO A N 1
ATOM 628 C CA . PRO A 1 85 ? -6.582 21.393 -42.117 1.00 36.62 85 PRO A CA 1
ATOM 629 C C . PRO A 1 85 ? -6.848 22.161 -40.796 1.00 36.62 85 PRO A C 1
ATOM 631 O O . PRO A 1 85 ? -7.866 22.826 -40.637 1.00 36.62 85 PRO A O 1
ATOM 634 N N . GLY A 1 86 ? -5.929 22.019 -39.831 1.00 26.78 86 GLY A N 1
ATOM 635 C CA . GLY A 1 86 ? -6.088 22.451 -38.433 1.00 26.78 86 GLY A CA 1
ATOM 636 C C . GLY A 1 86 ? -5.890 23.939 -38.129 1.00 26.78 86 GLY A C 1
ATOM 637 O O . GLY A 1 86 ? -5.797 24.744 -39.042 1.00 26.78 86 GLY A O 1
ATOM 638 N N . VAL A 1 87 ? -5.806 24.260 -36.829 1.00 27.30 87 VAL A N 1
ATOM 639 C CA . VAL A 1 87 ? -5.115 25.404 -36.191 1.00 27.30 87 VAL A CA 1
ATOM 640 C C . VAL A 1 87 ? -5.184 25.195 -34.664 1.00 27.30 87 VAL A C 1
ATOM 642 O O . VAL A 1 87 ? -6.238 24.878 -34.118 1.00 27.30 87 VAL A O 1
ATOM 645 N N . LEU A 1 88 ? -4.031 25.336 -33.999 1.00 27.53 88 LEU A N 1
ATOM 646 C CA . LEU A 1 88 ? -3.876 25.478 -32.548 1.00 27.53 88 LEU A CA 1
ATOM 647 C C . LEU A 1 88 ? -4.470 26.824 -32.098 1.00 27.53 88 LEU A C 1
ATOM 649 O O . LEU A 1 88 ? -4.012 27.859 -32.579 1.00 27.53 88 LEU A O 1
ATOM 653 N N . GLU A 1 89 ? -5.356 26.830 -31.102 1.00 27.14 89 GLU A N 1
ATOM 654 C CA . GLU A 1 89 ? -5.576 28.017 -30.266 1.00 27.14 89 GLU A CA 1
ATOM 655 C C . GLU A 1 89 ? -4.936 27.822 -28.889 1.00 27.14 89 GLU A C 1
ATOM 657 O O . GLU A 1 89 ? -5.316 26.967 -28.091 1.00 27.14 89 GLU A O 1
ATOM 662 N N . VAL A 1 90 ? -3.921 28.648 -28.651 1.00 27.42 90 VAL A N 1
ATOM 663 C CA . VAL A 1 90 ? -3.245 28.873 -27.377 1.00 27.42 90 VAL A CA 1
ATOM 664 C C . VAL A 1 90 ? -4.076 29.878 -26.586 1.00 27.42 90 VAL A C 1
ATOM 666 O O . VAL A 1 90 ? -4.264 31.001 -27.047 1.00 27.42 90 VA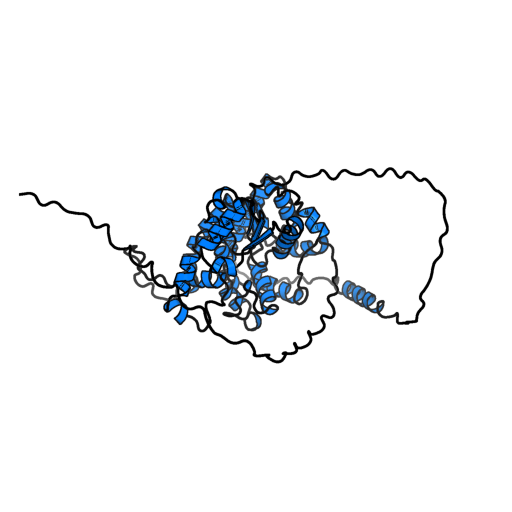L A O 1
ATOM 669 N N . TRP A 1 91 ? -4.522 29.518 -25.384 1.00 24.56 91 TRP A N 1
ATOM 670 C CA . TRP A 1 91 ? -5.022 30.493 -24.414 1.00 24.56 91 TRP A CA 1
ATOM 671 C C . TRP A 1 91 ? -3.938 30.768 -23.374 1.00 24.56 91 TRP A C 1
ATOM 673 O O . TRP A 1 91 ? -3.543 29.895 -22.601 1.00 24.56 91 TRP A O 1
ATOM 683 N N . ALA A 1 92 ? -3.430 31.999 -23.418 1.00 27.66 92 ALA A N 1
ATOM 684 C CA . ALA A 1 92 ? -2.501 32.568 -22.458 1.00 27.66 92 ALA A CA 1
ATOM 685 C C . ALA A 1 92 ? -3.214 32.858 -21.128 1.00 27.66 92 ALA A C 1
ATOM 687 O O . ALA A 1 92 ? -4.286 33.460 -21.098 1.00 27.66 92 ALA A O 1
ATOM 688 N N . THR A 1 93 ? -2.593 32.456 -20.023 1.00 28.94 93 THR A N 1
ATOM 689 C CA . THR A 1 93 ? -2.972 32.844 -18.662 1.00 28.94 93 THR A CA 1
ATOM 690 C C . THR A 1 93 ? -2.614 34.310 -18.408 1.00 28.94 93 THR A C 1
ATOM 692 O O . THR A 1 93 ? -1.499 34.748 -18.690 1.00 28.94 93 THR A O 1
ATOM 695 N N . THR A 1 94 ? -3.572 35.073 -17.883 1.00 34.78 94 THR A N 1
ATOM 696 C CA . THR A 1 94 ? -3.441 36.491 -17.521 1.00 34.78 94 THR A CA 1
ATOM 697 C C . THR A 1 94 ? -2.649 36.712 -16.227 1.00 34.78 94 THR A C 1
ATOM 699 O O . THR A 1 94 ? -2.573 35.848 -15.360 1.00 34.78 94 THR A O 1
ATOM 702 N N . SER A 1 95 ? -2.103 37.922 -16.110 1.00 38.38 95 SER A N 1
ATOM 703 C CA . SER A 1 95 ? -1.098 38.455 -15.179 1.00 38.38 95 SER A CA 1
ATOM 704 C C . SER A 1 95 ? -1.475 38.571 -13.686 1.00 38.38 95 SER A C 1
ATOM 706 O O . SER A 1 95 ? -1.192 39.602 -13.077 1.00 38.38 95 SER A O 1
ATOM 708 N N . ALA A 1 96 ? -2.087 37.557 -13.073 1.00 36.12 96 ALA A N 1
ATOM 709 C CA . ALA A 1 96 ? -2.395 37.584 -11.634 1.00 36.12 96 ALA A CA 1
ATOM 710 C C . ALA A 1 96 ? -1.216 37.151 -10.729 1.00 36.12 96 ALA A C 1
ATOM 712 O O . ALA A 1 96 ? -1.193 37.488 -9.550 1.00 36.12 96 ALA A O 1
ATOM 713 N N . ASP A 1 97 ? -0.197 36.485 -11.280 1.00 38.84 97 ASP A N 1
ATOM 714 C CA . ASP A 1 97 ? 0.869 35.856 -10.477 1.00 38.84 97 ASP A CA 1
ATOM 715 C C . ASP A 1 97 ? 2.004 36.815 -10.058 1.00 38.84 97 ASP A C 1
ATOM 717 O O . ASP A 1 97 ? 2.843 36.473 -9.227 1.00 38.84 97 ASP A O 1
ATOM 721 N N . ALA A 1 98 ? 2.045 38.036 -10.603 1.00 39.16 98 ALA A N 1
ATOM 722 C CA . ALA A 1 98 ? 3.124 38.989 -10.321 1.00 39.16 98 ALA A CA 1
ATOM 723 C C . ALA A 1 98 ? 2.903 39.819 -9.039 1.00 39.16 98 ALA A C 1
ATOM 725 O O . ALA A 1 98 ? 3.871 40.304 -8.449 1.00 39.16 98 ALA A O 1
ATOM 726 N N . GLU A 1 99 ? 1.657 39.983 -8.582 1.00 41.22 99 GLU A N 1
ATOM 727 C CA . GLU A 1 99 ? 1.352 40.787 -7.386 1.00 41.22 99 GLU A CA 1
ATOM 728 C C . GLU A 1 99 ? 1.479 39.984 -6.081 1.00 41.22 99 GLU A C 1
ATOM 730 O O . GLU A 1 99 ? 1.853 40.539 -5.044 1.00 41.22 99 GLU A O 1
ATOM 735 N N . GLU A 1 100 ? 1.277 38.664 -6.127 1.00 39.66 100 GLU A N 1
ATOM 736 C CA . GLU A 1 100 ? 1.389 37.794 -4.950 1.00 39.66 100 GLU A CA 1
ATOM 737 C C . GLU A 1 100 ? 2.858 37.549 -4.544 1.00 39.66 100 GLU A C 1
ATOM 739 O O . GLU A 1 100 ? 3.196 37.536 -3.356 1.00 39.66 100 GLU A O 1
ATOM 744 N N . GLU A 1 101 ? 3.777 37.494 -5.518 1.00 39.75 101 GLU A N 1
ATOM 745 C CA . GLU A 1 101 ? 5.217 37.342 -5.263 1.00 39.75 101 GLU A CA 1
ATOM 746 C C . GLU A 1 101 ? 5.848 38.609 -4.639 1.00 39.75 101 GLU A C 1
ATOM 748 O O . GLU A 1 101 ? 6.788 38.530 -3.840 1.00 39.75 101 GLU A O 1
ATOM 753 N N . ALA A 1 102 ? 5.303 39.795 -4.942 1.00 44.72 102 ALA A N 1
ATOM 754 C CA . ALA A 1 102 ? 5.758 41.066 -4.375 1.00 44.72 102 ALA A CA 1
ATOM 755 C C . ALA A 1 102 ? 5.331 41.240 -2.903 1.00 44.72 102 ALA A C 1
ATOM 757 O O . ALA A 1 102 ? 6.085 41.794 -2.094 1.00 44.72 102 ALA A O 1
ATOM 758 N N . LEU A 1 103 ? 4.156 40.717 -2.530 1.00 40.94 103 LEU A N 1
ATOM 759 C CA . LEU A 1 103 ? 3.643 40.780 -1.159 1.00 40.94 103 LEU A CA 1
ATOM 760 C C . LEU A 1 103 ? 4.431 39.864 -0.203 1.00 40.94 103 LEU A C 1
ATOM 762 O O . LEU A 1 103 ? 4.664 40.221 0.956 1.00 40.94 103 LEU A O 1
ATOM 766 N N . LEU A 1 104 ? 4.898 38.714 -0.702 1.00 37.38 104 LEU A N 1
ATOM 767 C CA . LEU A 1 104 ? 5.699 37.749 0.060 1.00 37.38 104 LEU A CA 1
ATOM 768 C C . LEU A 1 104 ? 7.103 38.288 0.383 1.00 37.38 104 LEU A C 1
ATOM 770 O O . LEU A 1 104 ? 7.534 38.233 1.537 1.00 37.38 104 LEU A O 1
ATOM 774 N N . ARG A 1 105 ? 7.769 38.947 -0.577 1.00 45.81 105 ARG A N 1
ATOM 775 C CA . ARG A 1 105 ? 9.101 39.553 -0.361 1.00 45.81 105 ARG A CA 1
ATOM 776 C C . ARG A 1 105 ? 9.083 40.752 0.597 1.00 45.81 105 ARG A C 1
ATOM 778 O O . ARG A 1 105 ? 10.093 41.055 1.232 1.00 45.81 105 ARG A O 1
ATOM 785 N N . SER A 1 106 ? 7.942 41.433 0.739 1.00 40.59 106 SER A N 1
ATOM 786 C CA . SER A 1 106 ? 7.778 42.540 1.693 1.00 40.59 106 SER A CA 1
ATOM 787 C C . SER A 1 106 ? 7.706 42.075 3.153 1.00 40.59 106 SER A C 1
ATOM 789 O O . SER A 1 106 ? 7.989 42.873 4.051 1.00 40.59 106 SER A O 1
ATOM 791 N N . ARG A 1 107 ? 7.299 40.827 3.415 1.00 42.25 107 ARG A N 1
ATOM 792 C CA . ARG A 1 107 ? 7.102 40.311 4.779 1.00 42.25 107 ARG A CA 1
ATOM 793 C C . ARG A 1 107 ? 8.378 39.726 5.384 1.00 42.25 107 ARG A C 1
ATOM 795 O O . ARG A 1 107 ? 8.577 39.866 6.586 1.00 42.25 107 ARG A O 1
ATOM 802 N N . GLU A 1 108 ? 9.282 39.194 4.565 1.00 41.34 108 GLU A N 1
ATOM 803 C CA . GLU A 1 108 ? 10.562 38.628 5.023 1.00 41.34 108 GLU A CA 1
ATOM 804 C C . GLU A 1 108 ? 11.549 39.679 5.559 1.00 41.34 108 GLU A C 1
ATOM 806 O O . GLU A 1 108 ? 12.371 39.373 6.419 1.00 41.34 108 GLU A O 1
ATOM 811 N N . ARG A 1 109 ? 11.437 40.952 5.150 1.00 40.75 109 ARG A N 1
ATOM 812 C CA . ARG A 1 109 ? 12.338 42.020 5.632 1.00 40.75 109 ARG A CA 1
ATOM 813 C C . ARG A 1 109 ? 12.032 42.550 7.036 1.00 40.75 109 ARG A C 1
ATOM 815 O O . ARG A 1 109 ? 12.807 43.352 7.541 1.00 40.75 109 ARG A O 1
ATOM 822 N N . LYS A 1 110 ? 10.930 42.143 7.676 1.00 38.41 110 LYS A N 1
ATOM 823 C CA . LYS A 1 110 ? 10.515 42.686 8.988 1.00 38.41 110 LYS A CA 1
ATOM 824 C C . LYS A 1 110 ? 10.879 41.823 10.199 1.00 38.41 110 LYS A C 1
ATOM 826 O O . LYS A 1 110 ? 10.574 42.226 11.316 1.00 38.41 110 LYS A O 1
ATOM 831 N N . SER A 1 111 ? 11.533 40.676 10.008 1.00 36.62 111 SER A N 1
ATOM 832 C CA . SER A 1 111 ? 11.794 39.716 11.097 1.00 36.62 111 SER A CA 1
ATOM 833 C C . SER A 1 111 ? 13.268 39.546 11.478 1.00 36.62 111 SER A C 1
ATOM 835 O O . SER A 1 111 ? 13.592 38.646 12.245 1.00 36.62 111 SER A O 1
ATOM 837 N N . GLN A 1 112 ? 14.161 40.419 11.009 1.00 33.78 112 GLN A N 1
ATOM 838 C CA . GLN A 1 112 ? 15.568 40.444 11.424 1.00 33.78 112 GLN A CA 1
ATOM 839 C C . GLN A 1 112 ? 15.943 41.805 12.009 1.00 33.78 112 GLN A C 1
ATOM 841 O O . GLN A 1 112 ? 16.656 42.580 11.391 1.00 33.78 112 GLN A O 1
ATOM 846 N N . GLU A 1 113 ? 15.452 42.101 13.206 1.00 36.78 113 GLU A N 1
ATOM 847 C CA . GLU A 1 113 ? 16.086 43.064 1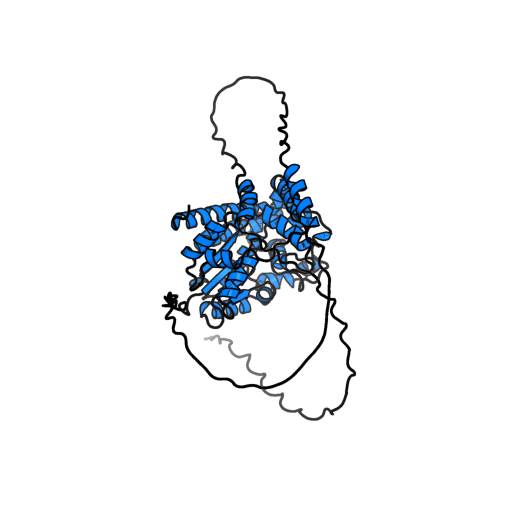4.108 1.00 36.78 113 GLU A CA 1
ATOM 848 C C . GLU A 1 113 ? 15.466 42.878 15.493 1.00 36.78 113 GLU A C 1
ATOM 850 O O . GLU A 1 113 ? 14.294 43.180 15.677 1.00 36.78 113 GLU A O 1
ATOM 855 N N . ILE A 1 114 ? 16.222 42.286 16.420 1.00 33.56 114 ILE A N 1
ATOM 856 C CA . ILE A 1 114 ? 16.278 42.585 17.862 1.00 33.56 114 ILE A CA 1
ATOM 857 C C . ILE A 1 114 ? 17.381 41.682 18.437 1.00 33.56 114 ILE A C 1
ATOM 859 O O . ILE A 1 114 ? 17.268 40.458 18.473 1.00 33.56 114 ILE A O 1
ATOM 863 N N . THR A 1 115 ? 18.470 42.312 18.870 1.00 35.41 115 THR A N 1
ATOM 864 C CA . THR A 1 115 ? 19.591 41.707 19.600 1.00 35.41 115 THR A CA 1
ATOM 865 C C . THR A 1 115 ? 19.718 42.328 20.992 1.00 35.41 115 THR A C 1
ATOM 867 O O . THR A 1 115 ? 19.614 43.549 21.112 1.00 35.41 115 THR A O 1
ATOM 870 N N . SER A 1 116 ? 20.105 41.478 21.958 1.00 30.78 116 SER A N 1
ATOM 871 C CA . SER A 1 116 ? 20.805 41.755 23.239 1.00 30.78 116 SER A CA 1
ATOM 872 C C . SER A 1 116 ? 20.006 42.299 24.444 1.00 30.78 116 SER A C 1
ATOM 874 O O . SER A 1 116 ? 18.953 42.896 24.240 1.00 30.78 116 SER A O 1
ATOM 876 N N . PRO A 1 117 ? 20.532 42.223 25.699 1.00 44.09 117 PRO A N 1
ATOM 877 C CA . PRO A 1 117 ? 21.651 41.421 26.241 1.00 44.09 117 PRO A CA 1
ATOM 878 C C . PRO A 1 117 ? 21.354 40.685 27.582 1.00 44.09 117 PRO A C 1
ATOM 880 O O . PRO A 1 117 ? 20.296 40.812 28.191 1.00 44.09 117 PRO A O 1
ATOM 883 N N . VAL A 1 118 ? 22.361 39.918 28.013 1.00 40.41 118 VAL A N 1
ATOM 884 C CA . VAL A 1 118 ? 22.548 39.159 29.267 1.00 40.41 118 VAL A CA 1
ATOM 885 C C . VAL A 1 118 ? 22.843 40.076 30.470 1.00 40.41 118 VAL A C 1
ATOM 887 O O . VAL A 1 118 ? 23.575 41.038 30.281 1.00 40.41 118 VAL A O 1
ATOM 890 N N . ASP A 1 119 ? 22.363 39.730 31.682 1.00 31.69 119 ASP A N 1
ATOM 891 C CA . ASP A 1 119 ? 23.131 39.830 32.950 1.00 31.69 119 ASP A CA 1
ATOM 892 C C . ASP A 1 119 ? 22.447 39.156 34.175 1.00 31.69 119 ASP A C 1
ATOM 894 O O . ASP A 1 119 ? 21.317 39.464 34.539 1.00 31.69 119 ASP A O 1
ATOM 898 N N . GLY A 1 120 ? 23.166 38.205 34.795 1.00 30.75 120 GLY A N 1
ATOM 899 C CA . GLY A 1 120 ? 23.644 38.239 36.195 1.00 30.75 120 GLY A CA 1
ATOM 900 C C . GLY A 1 120 ? 22.724 38.196 37.444 1.00 30.75 120 GLY A C 1
ATOM 901 O O . GLY A 1 120 ? 22.273 39.232 37.903 1.00 30.75 120 GLY A O 1
ATOM 902 N N . ILE A 1 121 ? 22.675 37.016 38.097 1.00 31.47 121 ILE A N 1
ATOM 903 C CA . ILE A 1 121 ? 22.842 36.702 39.555 1.00 31.47 121 ILE A CA 1
ATOM 904 C C . ILE A 1 121 ? 21.955 37.392 40.635 1.00 31.47 121 ILE A C 1
ATOM 906 O O . ILE A 1 121 ? 22.114 38.577 40.893 1.00 31.47 121 ILE A O 1
ATOM 910 N N . HIS A 1 122 ? 21.206 36.602 41.438 1.00 28.84 122 HIS A N 1
ATOM 911 C CA . HIS A 1 122 ? 21.375 36.469 42.915 1.00 28.84 122 HIS A CA 1
ATOM 912 C C . HIS A 1 122 ? 20.427 35.433 43.566 1.00 28.84 122 HIS A C 1
ATOM 914 O O . HIS A 1 122 ? 19.316 35.195 43.106 1.00 28.84 122 HIS A O 1
ATOM 920 N N . VAL A 1 123 ? 20.900 34.817 44.657 1.00 34.97 123 VAL A N 1
ATOM 921 C CA . VAL A 1 123 ? 20.276 33.731 45.442 1.00 34.97 123 VAL A CA 1
ATOM 922 C C . VAL A 1 123 ? 19.945 34.200 46.880 1.00 34.97 123 VAL A C 1
ATOM 924 O O . VAL A 1 123 ? 20.727 34.959 47.450 1.00 34.97 123 VAL A O 1
ATOM 927 N N . THR A 1 124 ? 18.860 33.631 47.457 1.00 33.38 124 THR A N 1
ATOM 928 C CA . THR A 1 124 ? 18.389 33.522 48.885 1.00 33.38 124 THR A CA 1
ATOM 929 C C . THR A 1 124 ? 17.825 34.747 49.641 1.00 33.38 124 THR A C 1
ATOM 931 O O . THR A 1 124 ? 18.174 35.866 49.279 1.00 33.38 124 THR A O 1
ATOM 934 N N . PRO A 1 125 ? 17.117 34.568 50.796 1.00 50.81 125 PRO A N 1
ATOM 935 C CA . PRO A 1 125 ? 16.186 33.495 51.245 1.00 50.81 125 PRO A CA 1
ATOM 936 C C . PRO A 1 125 ? 14.875 34.018 51.921 1.00 50.81 125 PRO A C 1
ATOM 938 O O . PRO A 1 125 ? 14.740 35.210 52.162 1.00 50.81 125 PRO A O 1
ATOM 941 N N . ASP A 1 126 ? 13.965 33.084 52.250 1.00 38.53 126 ASP A N 1
ATOM 942 C CA . ASP A 1 126 ? 12.901 33.062 53.289 1.00 38.53 126 ASP A CA 1
ATOM 943 C C . ASP A 1 126 ? 11.958 34.261 53.549 1.00 38.53 126 ASP A C 1
ATOM 945 O O . ASP A 1 126 ? 12.365 35.397 53.778 1.00 38.53 126 ASP A O 1
ATOM 949 N N . GLY A 1 127 ? 10.659 33.950 53.694 1.00 31.58 127 GLY A N 1
ATOM 950 C CA . GLY A 1 127 ? 9.686 34.836 54.341 1.00 31.58 127 GLY A CA 1
ATOM 951 C C . GLY A 1 127 ? 8.224 34.389 54.221 1.00 31.58 127 GLY A C 1
ATOM 952 O O . GLY A 1 127 ? 7.577 34.641 53.208 1.00 31.58 127 GLY A O 1
ATOM 953 N N . ASP A 1 128 ? 7.700 33.776 55.286 1.00 35.06 128 ASP A N 1
ATOM 954 C CA . ASP A 1 128 ? 6.272 33.551 55.551 1.00 35.06 128 ASP A CA 1
ATOM 955 C C . ASP A 1 128 ? 5.474 34.865 55.624 1.00 35.06 128 ASP A C 1
ATOM 957 O O . ASP A 1 128 ? 5.851 35.749 56.390 1.00 35.06 128 ASP A O 1
ATOM 961 N N . VAL A 1 129 ? 4.305 34.949 54.967 1.00 36.69 129 VAL A N 1
ATOM 962 C CA . VAL A 1 129 ? 3.162 35.781 55.410 1.00 36.69 129 VAL A CA 1
ATOM 963 C C . VAL A 1 129 ? 1.833 35.138 54.983 1.00 36.69 129 VAL A C 1
ATOM 965 O O . VAL A 1 129 ? 1.652 34.700 53.849 1.00 36.69 129 VAL A O 1
ATOM 968 N N . ALA A 1 130 ? 0.886 35.110 55.920 1.00 35.44 130 ALA A N 1
ATOM 969 C CA . ALA A 1 130 ? -0.449 34.536 55.821 1.00 35.44 130 ALA A CA 1
ATOM 970 C C . ALA A 1 130 ? -1.543 35.530 55.343 1.00 35.44 130 ALA A C 1
ATOM 972 O O . ALA A 1 130 ? -1.583 36.650 55.842 1.00 35.44 130 ALA A O 1
ATOM 973 N N . LEU A 1 131 ? -2.490 35.018 54.521 1.00 38.72 131 LEU A N 1
ATOM 974 C CA . LEU A 1 131 ? -3.945 35.343 54.371 1.00 38.72 131 LEU A CA 1
ATOM 975 C C . LEU A 1 131 ? -4.370 36.788 53.952 1.00 38.72 131 LEU A C 1
ATOM 977 O O . LEU A 1 131 ? -3.561 37.697 54.081 1.00 38.72 131 LEU A O 1
ATOM 981 N N . PRO A 1 132 ? -5.633 37.083 53.509 1.00 49.31 132 PRO A N 1
ATOM 982 C CA . PRO A 1 132 ? -6.828 36.240 53.286 1.00 49.31 132 PRO A CA 1
ATOM 983 C C . PRO A 1 132 ? -7.584 36.438 51.930 1.00 49.31 132 PRO A C 1
ATOM 985 O O . PRO A 1 132 ? -7.529 37.480 51.294 1.00 49.31 132 PRO A O 1
ATOM 988 N N . GLY A 1 133 ? -8.414 35.444 51.576 1.00 35.59 133 GLY A N 1
ATOM 989 C CA . GLY A 1 133 ? -9.804 35.603 51.100 1.00 35.59 133 GLY A CA 1
ATOM 990 C C . GLY A 1 133 ? -10.133 36.316 49.774 1.00 35.59 133 GLY A C 1
ATOM 991 O O . GLY A 1 133 ? -10.161 37.535 49.715 1.00 35.59 133 GLY A O 1
ATOM 992 N N . ALA A 1 134 ? -10.649 35.561 48.794 1.00 36.41 134 ALA A N 1
ATOM 993 C CA . ALA A 1 134 ? -11.794 35.991 47.976 1.00 36.41 134 ALA A CA 1
ATOM 994 C C . ALA A 1 134 ? -12.464 34.794 47.278 1.00 36.41 134 ALA A C 1
ATOM 996 O O . ALA A 1 134 ? -11.907 34.161 46.384 1.00 36.41 134 ALA A O 1
ATOM 997 N N . ARG A 1 135 ? -13.703 34.506 47.693 1.00 42.44 135 ARG A N 1
ATOM 998 C CA . ARG A 1 135 ? -14.656 33.640 46.992 1.00 42.44 135 ARG A CA 1
ATOM 999 C C . ARG A 1 135 ? -14.972 34.236 45.619 1.00 42.44 135 ARG A C 1
ATOM 1001 O O . ARG A 1 135 ? -15.557 35.310 45.557 1.00 42.44 135 ARG A O 1
ATOM 1008 N N . THR A 1 136 ? -14.744 33.480 44.551 1.00 39.69 136 THR A N 1
ATOM 1009 C CA . THR A 1 136 ? -15.631 33.504 43.380 1.00 39.69 136 THR A CA 1
ATOM 1010 C C . THR A 1 136 ? -15.914 32.066 42.962 1.00 39.69 136 THR A C 1
ATOM 1012 O O . THR A 1 136 ? -15.061 31.334 42.468 1.00 39.69 136 THR A O 1
ATOM 1015 N N . SER A 1 137 ? -17.137 31.627 43.243 1.00 40.50 137 SER A N 1
ATOM 1016 C CA . SER A 1 137 ? -17.693 30.363 42.779 1.00 40.50 137 SER A CA 1
ATOM 1017 C C . SER A 1 137 ? -17.921 30.452 41.271 1.00 40.50 137 SER A C 1
ATOM 1019 O O . SER A 1 137 ? -18.964 30.924 40.820 1.00 40.50 137 SER A O 1
ATOM 1021 N N . ARG A 1 138 ? -16.937 30.015 40.484 1.00 40.03 138 ARG A N 1
ATOM 1022 C CA . ARG A 1 138 ? -17.135 29.730 39.064 1.00 40.03 138 ARG A CA 1
ATOM 1023 C C . ARG A 1 138 ? -17.662 28.304 38.971 1.00 40.03 138 ARG A C 1
ATOM 1025 O O . ARG A 1 138 ? -16.939 27.353 39.258 1.00 40.03 138 ARG A O 1
ATOM 1032 N N . ALA A 1 139 ? -18.941 28.176 38.631 1.00 39.91 139 ALA A N 1
ATOM 1033 C CA . ALA A 1 139 ? -19.542 26.908 38.257 1.00 39.91 139 ALA A CA 1
ATOM 1034 C C . ALA A 1 139 ? -18.786 26.376 37.033 1.00 39.91 139 ALA A C 1
ATOM 1036 O O . ALA A 1 139 ? -18.994 26.825 35.909 1.00 39.91 139 ALA A O 1
ATOM 1037 N N . SER A 1 140 ? -17.842 25.472 37.286 1.00 39.34 140 SER A N 1
ATOM 1038 C CA . SER A 1 140 ? -17.239 24.641 36.260 1.00 39.34 140 SER A CA 1
ATOM 1039 C C . SER A 1 140 ? -18.309 23.639 35.857 1.00 39.34 140 SER A C 1
ATOM 1041 O O . SER A 1 140 ? -18.549 22.653 36.553 1.00 39.34 140 SER A O 1
ATOM 1043 N N . SER A 1 141 ? -19.022 23.934 34.772 1.00 38.88 141 SER A N 1
ATOM 1044 C CA . SER A 1 141 ? -19.765 22.924 34.035 1.00 38.88 141 SER A CA 1
ATOM 1045 C C . SER A 1 141 ? -18.737 21.935 33.497 1.00 38.88 141 SER A C 1
ATOM 1047 O O . SER A 1 141 ? -18.200 22.113 32.404 1.00 38.88 141 SER A O 1
ATOM 1049 N N . SER A 1 142 ? -18.420 20.918 34.305 1.00 34.31 142 SER A N 1
ATOM 1050 C CA . SER A 1 142 ? -17.683 19.755 33.843 1.00 34.31 142 SER A CA 1
ATOM 1051 C C . SER A 1 142 ? -18.563 19.091 32.796 1.00 34.31 142 SER A C 1
ATOM 1053 O O . SER A 1 142 ? -19.519 18.383 33.118 1.00 34.31 142 SER A O 1
ATOM 1055 N N . VAL A 1 143 ? -18.271 19.370 31.531 1.00 38.44 143 VAL A N 1
ATOM 1056 C CA . VAL A 1 143 ? -18.711 18.520 30.437 1.00 38.44 143 VAL A CA 1
ATOM 1057 C C . VAL A 1 143 ? -18.057 17.181 30.727 1.00 38.44 143 VAL A C 1
ATOM 1059 O O . VAL A 1 143 ? -16.853 17.012 30.541 1.00 38.44 143 VAL A O 1
ATOM 1062 N N . ALA A 1 144 ? -18.832 16.275 31.319 1.00 32.75 144 ALA A N 1
ATOM 1063 C CA . ALA A 1 144 ? -18.421 14.906 31.520 1.00 32.75 144 ALA A CA 1
ATOM 1064 C C . ALA A 1 144 ? -18.154 14.348 30.125 1.00 32.75 144 ALA A C 1
ATOM 1066 O O . ALA A 1 144 ? -19.083 14.059 29.374 1.00 32.75 144 ALA A O 1
ATOM 1067 N N . VAL A 1 145 ? -16.875 14.275 29.755 1.00 39.81 145 VAL A N 1
ATOM 1068 C CA . VAL A 1 145 ? -16.448 13.483 28.611 1.00 39.81 145 VAL A CA 1
ATOM 1069 C C . VAL A 1 145 ? -16.921 12.072 28.942 1.00 39.81 145 VAL A C 1
ATOM 1071 O O . VAL A 1 145 ? -16.489 11.534 29.967 1.00 39.81 145 VAL A O 1
ATOM 1074 N N . PRO A 1 146 ? -17.868 11.501 28.179 1.00 39.97 146 PRO A N 1
ATOM 1075 C CA . PRO A 1 146 ? -18.383 10.184 28.490 1.00 39.97 146 PRO A CA 1
ATOM 1076 C C . PRO A 1 146 ? -17.193 9.232 28.523 1.00 39.97 146 PRO A C 1
ATOM 1078 O O . PRO A 1 146 ? -16.422 9.155 27.563 1.00 39.97 146 PRO A O 1
ATOM 1081 N N . VAL A 1 147 ? -17.021 8.557 29.660 1.00 40.91 147 VAL A N 1
ATOM 1082 C CA . VAL A 1 147 ? -16.049 7.478 29.817 1.00 40.91 147 VAL A CA 1
ATOM 1083 C C . VAL A 1 147 ? -16.472 6.403 28.824 1.00 40.91 147 VAL A C 1
ATOM 1085 O O . VAL A 1 147 ? -17.413 5.649 29.064 1.00 40.91 147 VAL A O 1
ATOM 1088 N N . ARG A 1 148 ? -15.855 6.428 27.641 1.00 47.28 148 ARG A N 1
ATOM 1089 C CA . ARG A 1 148 ? -16.166 5.503 26.556 1.00 47.28 148 ARG A CA 1
ATOM 1090 C C . ARG A 1 148 ? -15.798 4.100 27.000 1.00 47.28 148 ARG A C 1
ATOM 1092 O O . ARG A 1 148 ? -14.697 3.879 27.503 1.00 47.28 148 ARG A O 1
ATOM 1099 N N . ALA A 1 149 ? -16.729 3.175 26.790 1.00 42.22 149 ALA A N 1
ATOM 1100 C CA . ALA A 1 149 ? -16.488 1.755 26.953 1.00 42.22 149 ALA A CA 1
ATOM 1101 C C . ALA A 1 149 ? -15.206 1.376 26.198 1.00 42.22 149 ALA A C 1
ATOM 1103 O O . ALA A 1 149 ? -15.047 1.700 25.017 1.00 42.22 149 ALA A O 1
ATOM 1104 N N . LEU A 1 150 ? -14.272 0.745 26.909 1.00 48.16 150 LEU A N 1
ATOM 1105 C CA . LEU A 1 150 ? -13.111 0.120 26.290 1.00 48.16 150 LEU A CA 1
ATOM 1106 C C . LEU A 1 150 ? -13.620 -0.881 25.247 1.00 48.16 150 LEU A C 1
ATOM 1108 O O . LEU A 1 150 ? -14.617 -1.561 25.488 1.00 48.16 150 LEU A O 1
ATOM 1112 N N . ALA A 1 151 ? -12.951 -0.928 24.093 1.00 50.84 151 ALA A N 1
ATOM 1113 C CA . ALA A 1 151 ? -13.202 -1.922 23.055 1.00 50.84 151 ALA A CA 1
ATOM 1114 C C . ALA A 1 151 ? -13.408 -3.309 23.667 1.00 50.84 151 ALA A C 1
ATOM 1116 O O . ALA A 1 151 ? -12.694 -3.653 24.615 1.00 50.84 151 ALA A O 1
ATOM 1117 N N . SER A 1 152 ? -14.329 -4.100 23.104 1.00 59.53 152 SER A N 1
ATOM 1118 C CA . SER A 1 152 ? -14.355 -5.523 23.429 1.00 59.53 152 SER A CA 1
ATOM 1119 C C . SER A 1 152 ? -12.935 -6.063 23.212 1.00 59.53 152 SER A C 1
ATOM 1121 O O . SER A 1 152 ? -12.368 -5.801 22.144 1.00 59.53 152 SER A O 1
ATOM 1123 N N . PRO A 1 153 ? -12.326 -6.746 24.198 1.00 58.28 153 PRO A N 1
ATOM 1124 C CA . PRO A 1 153 ? -10.985 -7.312 24.055 1.00 58.28 153 PRO A CA 1
ATOM 1125 C C . PRO A 1 153 ? -10.847 -8.230 22.826 1.00 58.28 153 PRO A C 1
ATOM 1127 O O . PRO A 1 153 ? -9.731 -8.429 22.358 1.00 58.28 153 PRO A O 1
ATOM 1130 N N . ASP A 1 154 ? -11.970 -8.668 22.249 1.00 65.38 154 ASP A N 1
ATOM 1131 C CA . ASP A 1 154 ? -12.062 -9.551 21.083 1.00 65.38 154 ASP A CA 1
ATOM 1132 C C . ASP A 1 154 ? -12.054 -8.828 19.718 1.00 65.38 154 ASP A C 1
ATOM 1134 O O . ASP A 1 154 ? -12.208 -9.471 18.683 1.00 65.38 154 ASP A O 1
ATOM 1138 N N . GLN A 1 155 ? -11.927 -7.495 19.672 1.00 85.81 155 GLN A N 1
ATOM 1139 C CA . GLN A 1 155 ? -11.876 -6.751 18.404 1.00 85.81 155 GLN A CA 1
ATOM 1140 C C . GLN A 1 155 ? -10.444 -6.357 18.022 1.00 85.81 155 GLN A C 1
ATOM 1142 O O . GLN A 1 155 ? -9.725 -5.729 18.809 1.00 85.81 155 GLN A O 1
ATOM 1147 N N . CYS A 1 156 ? -10.065 -6.678 16.781 1.00 94.56 156 CYS A N 1
ATOM 1148 C CA . CYS A 1 156 ? -8.801 -6.296 16.155 1.00 94.56 156 CYS A CA 1
ATOM 1149 C C . CYS A 1 156 ? -9.010 -5.522 14.846 1.00 94.56 156 CYS A C 1
ATOM 1151 O O . CYS A 1 156 ? -9.931 -5.797 14.074 1.00 94.56 156 CYS A O 1
ATOM 1153 N N . TRP A 1 157 ? -8.109 -4.576 14.571 1.00 96.75 157 TRP A N 1
ATOM 1154 C CA . TRP A 1 157 ? -8.083 -3.772 13.350 1.00 96.75 157 TRP A CA 1
ATOM 1155 C C . TRP A 1 157 ? -6.726 -3.862 12.665 1.00 96.75 157 TRP A C 1
ATOM 1157 O O . TRP A 1 157 ? -5.676 -3.775 13.310 1.00 96.75 157 TRP A O 1
ATOM 1167 N N . VAL A 1 158 ? -6.752 -3.987 11.342 1.00 97.50 158 VAL A N 1
ATOM 1168 C CA . VAL A 1 158 ? -5.547 -4.091 10.521 1.00 97.50 158 VAL A CA 1
ATOM 1169 C C . VAL A 1 158 ? -5.562 -3.006 9.457 1.00 97.50 158 VAL A C 1
ATOM 1171 O O . VAL A 1 158 ? -6.412 -3.000 8.572 1.00 97.50 158 VAL A O 1
ATOM 1174 N N . PHE A 1 159 ? -4.608 -2.083 9.542 1.00 98.31 159 PHE A N 1
ATOM 1175 C CA . PHE A 1 159 ? -4.376 -1.083 8.512 1.00 98.31 159 PHE A CA 1
ATOM 1176 C C . PHE A 1 159 ? -3.345 -1.585 7.502 1.00 98.31 159 PHE A C 1
ATOM 1178 O O . PHE A 1 159 ? -2.133 -1.581 7.769 1.00 98.31 159 PHE A O 1
ATOM 1185 N N . MET A 1 160 ? -3.821 -1.944 6.315 1.00 97.94 160 MET A N 1
ATOM 1186 C CA . MET A 1 160 ? -2.949 -2.249 5.191 1.00 97.94 160 MET A CA 1
ATOM 1187 C C . MET A 1 160 ? -2.401 -0.954 4.600 1.00 97.94 160 MET A C 1
ATOM 1189 O O . MET A 1 160 ? -3.108 -0.179 3.951 1.00 97.94 160 MET A O 1
ATOM 1193 N N . HIS A 1 161 ? -1.121 -0.695 4.868 1.00 97.69 161 HIS A N 1
ATOM 1194 C CA . HIS A 1 161 ? -0.453 0.531 4.454 1.00 97.69 161 HIS A CA 1
ATOM 1195 C C . HIS A 1 161 ? 0.189 0.376 3.076 1.00 97.69 161 HIS A C 1
ATOM 1197 O O . HIS A 1 161 ? 1.338 -0.059 2.962 1.00 97.69 161 HIS A O 1
ATOM 1203 N N . LEU A 1 162 ? -0.494 0.876 2.048 1.00 97.31 162 LEU A N 1
ATOM 1204 C CA . LEU A 1 162 ? 0.135 1.143 0.761 1.00 97.31 162 LEU A CA 1
ATOM 1205 C C . LEU A 1 162 ? 1.127 2.307 0.884 1.00 97.31 162 LEU A C 1
ATOM 1207 O O . LEU A 1 162 ? 0.786 3.415 1.314 1.00 97.31 162 LEU A O 1
ATOM 1211 N N . GLN A 1 163 ? 2.374 2.059 0.485 1.00 96.06 163 GLN A N 1
ATOM 1212 C CA . GLN A 1 163 ? 3.424 3.071 0.529 1.00 96.06 163 GLN A CA 1
ATOM 1213 C C . GLN A 1 163 ? 3.033 4.309 -0.281 1.00 96.06 163 GLN A C 1
ATOM 1215 O O . GLN A 1 163 ? 2.507 4.211 -1.387 1.00 96.06 163 GLN A O 1
ATOM 1220 N N . LYS A 1 164 ? 3.325 5.486 0.285 1.00 96.44 164 LYS A N 1
ATOM 1221 C CA . LYS A 1 164 ? 3.048 6.807 -0.313 1.00 96.44 164 LYS A CA 1
ATOM 1222 C C . LYS A 1 164 ? 1.561 7.134 -0.535 1.00 96.44 164 LYS A C 1
ATOM 1224 O O . LYS A 1 164 ? 1.264 8.084 -1.258 1.00 96.44 164 LYS A O 1
ATOM 1229 N N . CYS A 1 165 ? 0.660 6.456 0.178 1.00 97.31 165 CYS A N 1
ATOM 1230 C CA . CYS A 1 165 ? -0.777 6.759 0.232 1.00 97.31 165 CYS A CA 1
ATOM 1231 C C . CYS A 1 165 ? -1.192 7.476 1.532 1.00 97.31 165 CYS A C 1
ATOM 1233 O O . CYS A 1 165 ? -2.242 7.197 2.082 1.00 97.31 165 CYS A O 1
ATOM 1235 N N . GLY A 1 166 ? -0.346 8.331 2.119 1.00 96.31 166 GLY A N 1
ATOM 1236 C CA . GLY A 1 166 ? -0.692 9.040 3.367 1.00 96.31 166 GLY A CA 1
ATOM 1237 C C . GLY A 1 166 ? -0.664 8.191 4.648 1.00 96.31 166 GLY A C 1
ATOM 1238 O O . GLY A 1 166 ? -0.965 8.691 5.732 1.00 96.31 166 GLY A O 1
ATOM 1239 N N . GLY A 1 167 ? -0.233 6.928 4.587 1.00 96.25 167 GLY A N 1
ATOM 1240 C CA . GLY A 1 167 ? -0.303 6.055 5.758 1.00 96.25 167 GLY A CA 1
ATOM 1241 C C . GLY A 1 167 ? 0.661 6.386 6.899 1.00 96.25 167 GLY A C 1
ATOM 1242 O O . GLY A 1 167 ? 0.453 5.896 8.002 1.00 96.25 167 GLY A O 1
ATOM 1243 N N . SER A 1 168 ? 1.667 7.250 6.716 1.00 95.88 168 SER A N 1
ATOM 1244 C CA . SER A 1 168 ? 2.409 7.824 7.856 1.00 95.88 168 SER A CA 1
ATOM 1245 C C . SER A 1 168 ? 1.490 8.614 8.792 1.00 95.88 168 SER A C 1
ATOM 1247 O O . SER A 1 168 ? 1.613 8.480 10.007 1.00 95.88 168 SER A O 1
ATOM 1249 N N . THR A 1 169 ? 0.543 9.377 8.238 1.00 97.31 169 THR A N 1
ATOM 1250 C CA . THR A 1 169 ? -0.460 10.126 9.007 1.00 97.31 169 THR A CA 1
ATOM 1251 C C . THR A 1 169 ? -1.426 9.171 9.709 1.00 97.31 169 THR A C 1
ATOM 1253 O O . THR A 1 169 ? -1.621 9.280 10.915 1.00 97.31 169 THR A O 1
ATOM 1256 N N . VAL A 1 170 ? -1.958 8.172 8.994 1.00 97.94 170 VAL A N 1
ATOM 1257 C CA . VAL A 1 170 ? -2.861 7.152 9.569 1.00 97.94 170 VAL A CA 1
ATOM 1258 C C . VAL A 1 170 ? -2.179 6.394 10.714 1.00 97.94 170 VAL A C 1
ATOM 1260 O O . VAL A 1 170 ? -2.715 6.317 11.817 1.00 97.94 170 VAL A O 1
ATOM 1263 N N . LYS A 1 171 ? -0.950 5.908 10.501 1.00 97.62 171 LYS A N 1
ATOM 1264 C CA . LYS A 1 171 ? -0.150 5.228 11.533 1.00 97.62 171 LYS A CA 1
ATOM 1265 C C . LYS A 1 171 ? 0.126 6.115 12.742 1.00 97.62 171 LYS A C 1
ATOM 1267 O O . LYS A 1 171 ? 0.119 5.619 13.864 1.00 97.62 171 LYS A O 1
ATOM 1272 N N . TYR A 1 172 ? 0.375 7.408 12.534 1.00 97.25 172 TYR A N 1
ATOM 1273 C CA . TYR A 1 172 ? 0.556 8.354 13.632 1.00 97.25 172 TYR A CA 1
ATOM 1274 C C . TYR A 1 172 ? -0.717 8.479 14.481 1.00 97.25 172 TYR A C 1
ATOM 1276 O O . TYR A 1 172 ? -0.631 8.357 15.702 1.00 97.25 172 TYR A O 1
ATOM 1284 N N . MET A 1 173 ? -1.889 8.632 13.853 1.00 97.44 173 MET A N 1
ATOM 1285 C CA . MET A 1 173 ? -3.175 8.702 14.564 1.00 97.44 173 MET A CA 1
ATOM 1286 C C . MET A 1 173 ? -3.473 7.412 15.343 1.00 97.44 173 MET A C 1
ATOM 1288 O O . MET A 1 173 ? -3.831 7.470 16.522 1.00 97.44 173 MET A O 1
ATOM 1292 N N . LEU A 1 174 ? -3.234 6.245 14.735 1.00 97.19 174 LEU A N 1
ATOM 1293 C CA . LEU A 1 174 ? -3.382 4.948 15.404 1.00 97.19 174 LEU A CA 1
ATOM 1294 C C . LEU A 1 174 ? -2.424 4.808 16.594 1.00 97.19 174 LEU A C 1
ATOM 1296 O O . LEU A 1 174 ? -2.855 4.486 17.701 1.00 97.19 174 LEU A O 1
ATOM 1300 N N . ARG A 1 175 ? -1.131 5.101 16.400 1.00 96.56 175 ARG A N 1
ATOM 1301 C CA . ARG A 1 175 ? -0.114 5.015 17.458 1.00 96.56 175 ARG A CA 1
ATOM 1302 C C . ARG A 1 175 ? -0.428 5.946 18.624 1.00 96.56 175 ARG A C 1
ATOM 1304 O O . ARG A 1 175 ? -0.281 5.541 19.773 1.00 96.56 175 ARG A O 1
ATOM 1311 N N . ARG A 1 176 ? -0.858 7.178 18.339 1.00 95.25 176 ARG A N 1
ATOM 1312 C CA . ARG A 1 176 ? -1.226 8.166 19.360 1.00 95.25 176 ARG A CA 1
ATOM 1313 C C . ARG A 1 176 ? -2.417 7.697 20.200 1.00 95.25 176 ARG A C 1
ATOM 1315 O O . ARG A 1 176 ? -2.413 7.903 21.407 1.00 95.25 176 ARG A O 1
ATOM 1322 N N . SER A 1 177 ? -3.397 7.048 19.578 1.00 94.44 177 SER A N 1
ATOM 1323 C CA . SER A 1 177 ? -4.644 6.650 20.245 1.00 94.44 177 SER A CA 1
ATOM 1324 C C . SER A 1 177 ? -4.548 5.314 20.979 1.00 94.44 177 SER A C 1
ATOM 1326 O O . SER A 1 177 ? -5.184 5.129 22.013 1.00 94.44 177 SER A O 1
ATOM 1328 N N . TYR A 1 178 ? -3.747 4.379 20.464 1.00 94.12 178 TYR A N 1
ATOM 1329 C CA . TYR A 1 178 ? -3.648 3.021 21.006 1.00 94.12 178 TYR A CA 1
ATOM 1330 C C . TYR A 1 178 ? -2.369 2.757 21.799 1.00 94.12 178 TYR A C 1
ATOM 1332 O O . TYR A 1 178 ? -2.321 1.778 22.545 1.00 94.12 178 TYR A O 1
ATOM 1340 N N . GLY A 1 179 ? -1.355 3.621 21.693 1.00 94.38 179 GLY A N 1
ATOM 1341 C CA . GLY A 1 179 ? -0.126 3.527 22.474 1.00 94.38 179 GLY A CA 1
ATOM 1342 C C . GLY A 1 179 ? 0.533 2.155 22.341 1.00 94.38 179 GLY A C 1
ATOM 1343 O O . GLY A 1 179 ? 0.907 1.740 21.247 1.00 94.38 179 GLY A O 1
ATOM 1344 N N . SER A 1 180 ? 0.653 1.437 23.459 1.00 93.31 180 SER A N 1
ATOM 1345 C CA . SER A 1 180 ? 1.234 0.089 23.511 1.00 93.31 180 SER A CA 1
ATOM 1346 C C . SER A 1 180 ? 0.402 -0.988 22.808 1.00 93.31 180 SER A C 1
ATOM 1348 O O . SER A 1 180 ? 0.956 -2.025 22.463 1.00 93.31 180 SER A O 1
ATOM 1350 N N . ARG A 1 181 ? -0.894 -0.751 22.554 1.00 93.25 181 ARG A N 1
ATOM 1351 C CA . ARG A 1 181 ? -1.788 -1.686 21.839 1.00 93.25 181 ARG A CA 1
ATOM 1352 C C . ARG A 1 181 ? -1.706 -1.570 20.313 1.00 93.25 181 ARG A C 1
ATOM 1354 O O . ARG A 1 181 ? -2.459 -2.245 19.611 1.00 93.25 181 ARG A O 1
ATOM 1361 N N . TYR A 1 182 ? -0.831 -0.700 19.811 1.00 95.06 182 TYR A N 1
ATOM 1362 C CA . TYR A 1 182 ? -0.520 -0.531 18.396 1.00 95.06 182 TYR A CA 1
ATOM 1363 C C . TYR A 1 182 ? 0.814 -1.206 18.066 1.00 95.06 182 TYR A C 1
ATOM 1365 O O . TYR A 1 182 ? 1.798 -1.020 18.784 1.00 95.06 182 TYR A O 1
ATOM 1373 N N . SER A 1 183 ? 0.870 -1.928 16.947 1.00 96.38 183 SER A N 1
ATOM 1374 C CA . SER A 1 183 ? 2.108 -2.519 16.433 1.00 96.38 183 SER A CA 1
ATOM 1375 C C . SER A 1 183 ? 2.265 -2.319 14.929 1.00 96.38 183 SER A C 1
ATOM 1377 O O . SER A 1 183 ? 1.301 -2.048 14.209 1.00 96.38 183 SER A O 1
ATOM 1379 N N . ILE A 1 184 ? 3.505 -2.454 14.459 1.00 96.38 184 ILE A N 1
ATOM 1380 C CA . ILE A 1 184 ? 3.840 -2.434 13.038 1.00 96.38 184 ILE A CA 1
ATOM 1381 C C . ILE A 1 184 ? 4.194 -3.849 12.593 1.00 96.38 184 ILE A C 1
ATOM 1383 O O . ILE A 1 184 ? 4.925 -4.547 13.296 1.00 96.38 184 ILE A O 1
ATOM 1387 N N . TYR A 1 185 ? 3.675 -4.237 11.428 1.00 95.88 185 TYR A N 1
ATOM 1388 C CA . TYR A 1 185 ? 4.057 -5.457 10.726 1.00 95.88 185 TYR A CA 1
ATOM 1389 C C . TYR A 1 185 ? 4.717 -5.116 9.381 1.00 95.88 185 TYR A C 1
ATOM 1391 O O . TYR A 1 185 ? 4.066 -4.657 8.436 1.00 95.88 185 TYR A O 1
ATOM 1399 N N . ASP A 1 186 ? 6.038 -5.255 9.325 1.00 94.62 186 ASP A N 1
ATOM 1400 C CA . ASP A 1 186 ? 6.898 -4.780 8.248 1.00 94.62 186 ASP A CA 1
ATOM 1401 C C . ASP A 1 186 ? 7.631 -5.903 7.494 1.00 94.62 186 ASP A C 1
ATOM 1403 O O . ASP A 1 186 ? 7.387 -7.096 7.674 1.00 94.62 186 ASP A O 1
ATOM 1407 N N . SER A 1 187 ? 8.541 -5.491 6.605 1.00 94.19 187 SER A N 1
ATOM 1408 C CA . SER A 1 187 ? 9.308 -6.407 5.766 1.00 94.19 187 SER A CA 1
ATOM 1409 C C . SER A 1 187 ? 10.169 -7.373 6.568 1.00 94.19 187 SER A C 1
ATOM 1411 O O . SER A 1 187 ? 10.412 -8.476 6.086 1.00 94.19 187 SER A O 1
ATOM 1413 N N . ASN A 1 188 ? 10.709 -6.951 7.710 1.00 93.31 188 ASN A N 1
ATOM 1414 C CA . ASN A 1 188 ? 11.615 -7.788 8.481 1.00 93.31 188 ASN A CA 1
ATOM 1415 C C . ASN A 1 188 ? 10.831 -8.913 9.138 1.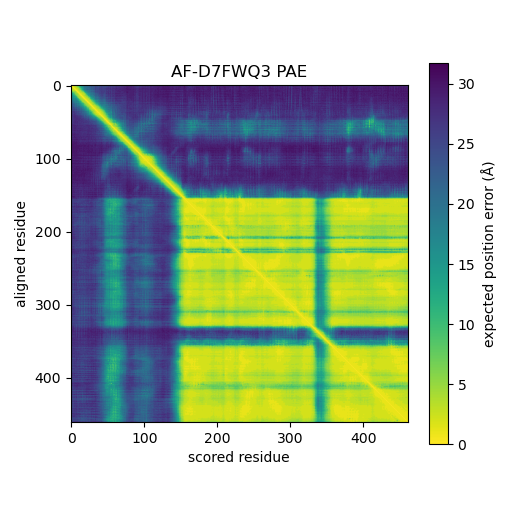00 93.31 188 ASN A C 1
ATOM 1417 O O . ASN A 1 188 ? 11.268 -10.052 9.067 1.00 93.31 188 ASN A O 1
ATOM 1421 N N . GLN A 1 189 ? 9.658 -8.610 9.701 1.00 94.62 189 GLN A N 1
ATOM 1422 C CA . GLN A 1 189 ? 8.782 -9.627 10.285 1.00 94.62 189 GLN A CA 1
ATOM 1423 C C . GLN A 1 189 ? 8.271 -10.609 9.228 1.00 94.62 189 GLN A C 1
ATOM 1425 O O . GLN A 1 189 ? 8.331 -11.814 9.453 1.00 94.62 189 GLN A O 1
ATOM 1430 N N . TRP A 1 190 ? 7.847 -10.115 8.061 1.00 95.12 190 TRP A N 1
ATOM 1431 C CA . TRP A 1 190 ? 7.341 -10.967 6.981 1.00 95.12 190 TRP A CA 1
ATOM 1432 C C . TRP A 1 190 ? 8.374 -11.970 6.457 1.00 95.12 190 TRP A C 1
ATOM 1434 O O . TRP A 1 190 ? 8.063 -13.144 6.264 1.00 95.12 190 TRP A O 1
ATOM 1444 N N . LYS A 1 191 ? 9.631 -11.542 6.296 1.00 94.00 191 LYS A N 1
ATOM 1445 C CA . LYS A 1 191 ? 10.732 -12.406 5.837 1.00 94.00 191 LYS A CA 1
ATOM 1446 C C . LYS A 1 191 ? 11.077 -13.548 6.795 1.00 94.00 191 LYS A C 1
ATOM 1448 O O . LYS A 1 191 ? 11.774 -14.475 6.389 1.00 94.00 191 LYS A O 1
ATOM 1453 N N . LEU A 1 192 ? 10.652 -13.477 8.0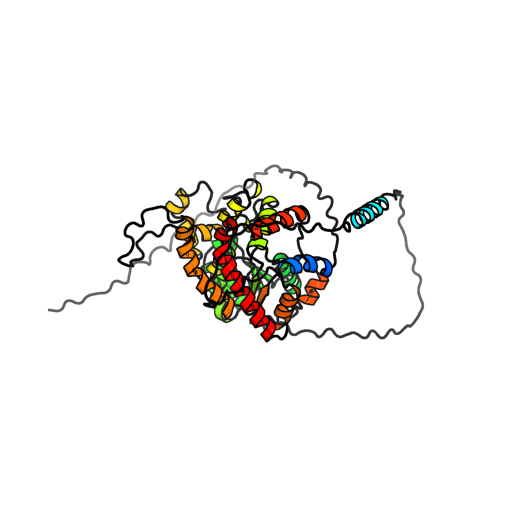59 1.00 92.88 192 LEU A N 1
ATOM 1454 C CA . LEU A 1 192 ? 10.895 -14.553 9.021 1.00 92.88 192 LEU A CA 1
ATOM 1455 C C . LEU A 1 192 ? 10.012 -15.785 8.771 1.00 92.88 192 LEU A C 1
ATOM 1457 O O . LEU A 1 192 ? 10.260 -16.816 9.390 1.00 92.88 192 LEU A O 1
ATOM 1461 N N . GLY A 1 193 ? 9.032 -15.688 7.868 1.00 91.12 193 GLY A N 1
ATOM 1462 C CA . GLY A 1 193 ? 8.235 -16.816 7.394 1.00 91.12 193 GLY A CA 1
ATOM 1463 C C . GLY A 1 193 ? 6.797 -16.833 7.905 1.00 91.12 193 GLY A C 1
ATOM 1464 O O . GLY A 1 193 ? 6.348 -15.962 8.665 1.00 91.12 193 GLY A O 1
ATOM 1465 N N . ASP A 1 194 ? 6.060 -17.842 7.458 1.00 89.38 194 ASP A N 1
ATOM 1466 C CA . ASP A 1 194 ? 4.622 -17.964 7.704 1.00 89.38 194 ASP A CA 1
ATOM 1467 C C . ASP A 1 194 ? 4.306 -18.222 9.188 1.00 89.38 194 ASP A C 1
ATOM 1469 O O . ASP A 1 194 ? 3.374 -17.623 9.724 1.00 89.38 194 ASP A O 1
ATOM 1473 N N . ASP A 1 195 ? 5.135 -18.996 9.896 1.00 89.69 195 ASP A N 1
ATOM 1474 C CA . ASP A 1 195 ? 4.965 -19.277 11.332 1.00 89.69 195 ASP A CA 1
ATOM 1475 C C . ASP A 1 195 ? 4.987 -18.006 12.194 1.00 89.69 195 ASP A C 1
ATOM 1477 O O . ASP A 1 195 ? 4.227 -17.856 13.159 1.00 89.69 195 ASP A O 1
ATOM 1481 N N . ILE A 1 196 ? 5.854 -17.050 11.844 1.00 89.44 196 ILE A N 1
ATOM 1482 C CA . ILE A 1 196 ? 5.912 -15.763 12.539 1.00 89.44 196 ILE A CA 1
ATOM 1483 C C . ILE A 1 196 ? 4.653 -14.954 12.244 1.00 89.44 196 ILE A C 1
ATOM 1485 O O . ILE A 1 196 ? 4.065 -14.397 13.170 1.00 89.44 196 ILE A O 1
ATOM 1489 N N . SER A 1 197 ? 4.201 -14.934 10.992 1.00 88.44 197 SER A N 1
ATOM 1490 C CA . SER A 1 197 ? 2.946 -14.286 10.593 1.00 88.44 197 SER A CA 1
ATOM 1491 C C . SER A 1 197 ? 1.755 -14.848 11.375 1.00 88.44 197 SER A C 1
ATOM 1493 O O . SER A 1 197 ? 0.999 -14.077 11.970 1.00 88.44 197 SER A O 1
ATOM 1495 N N . ALA A 1 198 ? 1.670 -16.178 11.485 1.00 89.56 198 ALA A N 1
ATOM 1496 C CA . ALA A 1 198 ? 0.652 -16.889 12.251 1.00 89.56 198 ALA A CA 1
ATOM 1497 C C . ALA A 1 198 ? 0.647 -16.494 13.731 1.00 89.56 198 ALA A C 1
ATOM 1499 O O . ALA A 1 198 ? -0.392 -16.136 14.289 1.00 89.56 198 ALA A O 1
ATOM 1500 N N . ASN A 1 199 ? 1.820 -16.474 14.365 1.00 89.62 199 ASN A N 1
ATOM 1501 C CA . ASN A 1 199 ? 1.953 -16.077 15.765 1.00 89.62 199 ASN A CA 1
ATOM 1502 C C . ASN A 1 199 ? 1.554 -14.607 16.001 1.00 89.62 199 ASN A C 1
ATOM 1504 O O . ASN A 1 199 ? 0.882 -14.292 16.985 1.00 89.62 199 ASN A O 1
ATOM 1508 N N . PHE A 1 200 ? 1.937 -13.698 15.096 1.00 88.56 200 PHE A N 1
ATOM 1509 C CA . PHE A 1 200 ? 1.490 -12.302 15.145 1.00 88.56 200 PHE A CA 1
ATOM 1510 C C . PHE A 1 200 ? -0.031 -12.199 15.014 1.00 88.56 200 PHE A C 1
ATOM 1512 O O . PHE A 1 200 ? -0.660 -11.470 15.784 1.00 88.56 200 PHE A O 1
ATOM 1519 N N . GLY A 1 201 ? -0.616 -12.961 14.089 1.00 86.25 201 GLY A N 1
ATOM 1520 C CA . GLY A 1 201 ? -2.052 -12.996 13.862 1.00 86.25 201 GLY A CA 1
ATOM 1521 C C . GLY A 1 201 ? -2.846 -13.477 15.076 1.00 86.25 201 GLY A C 1
ATOM 1522 O O . GLY A 1 201 ? -3.793 -12.814 15.490 1.00 86.25 201 GLY A O 1
ATOM 1523 N N . VAL A 1 202 ? -2.420 -14.573 15.711 1.00 87.31 202 VAL A N 1
ATOM 1524 C CA . VAL A 1 202 ? -3.062 -15.104 16.928 1.00 87.31 202 VAL A CA 1
ATOM 1525 C C . VAL A 1 202 ? -3.049 -14.076 18.062 1.00 87.31 202 VAL A C 1
ATOM 1527 O O . VAL A 1 202 ? -4.085 -13.831 18.682 1.00 87.31 202 VAL A O 1
ATOM 1530 N N . LYS A 1 203 ? -1.899 -13.438 18.317 1.00 89.06 203 LYS A N 1
ATOM 1531 C CA . LYS A 1 203 ? -1.766 -12.423 19.377 1.00 89.06 203 LYS A CA 1
ATOM 1532 C C . LYS A 1 203 ? -2.624 -11.190 19.123 1.00 89.06 203 LYS A C 1
ATOM 1534 O O . LYS A 1 203 ? -3.166 -10.625 20.071 1.00 89.06 203 LYS A O 1
ATOM 1539 N N . LEU A 1 204 ? -2.723 -10.778 17.858 1.00 88.88 204 LEU A N 1
ATOM 1540 C CA . LEU A 1 204 ? -3.561 -9.663 17.434 1.00 88.88 204 LEU A CA 1
ATOM 1541 C C . LEU A 1 204 ? -5.049 -9.985 17.615 1.00 88.88 204 LEU A C 1
ATOM 1543 O O . LEU A 1 204 ? -5.777 -9.199 18.212 1.00 88.88 204 LEU A O 1
ATOM 1547 N N . ALA A 1 205 ? -5.494 -11.143 17.128 1.00 87.69 205 ALA A N 1
ATOM 1548 C CA . ALA A 1 205 ? -6.900 -11.538 17.158 1.00 87.69 205 ALA A CA 1
ATOM 1549 C C . ALA A 1 205 ? -7.439 -11.756 18.580 1.00 87.69 205 ALA A C 1
ATOM 1551 O O . ALA A 1 205 ? -8.614 -11.529 18.837 1.00 87.69 205 ALA A O 1
ATOM 1552 N N . ARG A 1 206 ? -6.580 -12.159 19.521 1.00 86.38 206 ARG A N 1
ATOM 1553 C CA . ARG A 1 206 ? -6.945 -12.329 20.936 1.00 86.38 206 ARG A CA 1
ATOM 1554 C C . ARG A 1 206 ? -6.813 -11.056 21.775 1.00 86.38 206 ARG A C 1
ATOM 1556 O O . ARG A 1 206 ? -7.062 -11.103 22.976 1.00 86.38 206 ARG A O 1
ATOM 1563 N N . GLY A 1 207 ? -6.323 -9.961 21.190 1.00 84.44 207 GLY A N 1
ATOM 1564 C CA . GLY A 1 207 ? -6.037 -8.732 21.930 1.00 84.44 207 GLY A CA 1
ATOM 1565 C C . GLY A 1 207 ? -5.030 -8.916 23.074 1.00 84.44 207 GLY A C 1
ATOM 1566 O O . GLY A 1 207 ? -5.053 -8.157 24.040 1.00 84.44 207 GLY A O 1
ATOM 1567 N N . GLU A 1 208 ? -4.153 -9.930 23.000 1.00 82.62 208 GLU A N 1
ATOM 1568 C CA . GLU A 1 208 ? -3.227 -10.279 24.092 1.00 82.62 208 GLU A CA 1
ATOM 1569 C C . GLU A 1 208 ? -2.192 -9.172 24.325 1.00 82.62 208 GLU A C 1
ATOM 1571 O O . GLU A 1 208 ? -1.791 -8.891 25.453 1.00 82.62 208 GLU A O 1
ATOM 1576 N N . THR A 1 209 ? -1.714 -8.564 23.238 1.00 78.31 209 THR A N 1
ATOM 1577 C CA . THR A 1 209 ? -0.683 -7.511 23.274 1.00 78.31 209 THR A CA 1
ATOM 1578 C C . THR A 1 209 ? -1.096 -6.289 22.464 1.00 78.31 209 THR A C 1
ATOM 1580 O O . THR A 1 209 ? -0.867 -5.152 22.879 1.00 78.31 209 THR A O 1
ATOM 1583 N N . TRP A 1 210 ? -1.722 -6.518 21.311 1.00 86.31 210 TRP A N 1
ATOM 1584 C CA . TRP A 1 210 ? -2.122 -5.480 20.374 1.00 86.31 210 TRP A CA 1
ATOM 1585 C C . TRP A 1 210 ? -3.513 -5.780 19.852 1.00 86.31 210 TRP A C 1
ATOM 1587 O O . TRP A 1 210 ? -3.844 -6.936 19.618 1.00 86.31 210 TRP A O 1
ATOM 1597 N N . ASN A 1 211 ? -4.272 -4.723 19.593 1.00 89.94 211 ASN A N 1
ATOM 1598 C CA . ASN A 1 211 ? -5.574 -4.814 18.932 1.00 89.94 211 ASN A CA 1
ATOM 1599 C C . ASN A 1 211 ? -5.562 -4.021 17.621 1.00 89.94 211 ASN A C 1
ATOM 1601 O O . ASN A 1 211 ? -6.520 -4.063 16.862 1.00 89.94 211 ASN A O 1
ATOM 1605 N N . VAL A 1 212 ? -4.483 -3.282 17.344 1.00 95.00 212 VAL A N 1
ATOM 1606 C CA . VAL A 1 212 ? -4.309 -2.516 16.113 1.00 95.00 212 VAL A CA 1
ATOM 1607 C C . VAL A 1 212 ? -2.950 -2.842 15.518 1.00 95.00 212 VAL A C 1
ATOM 1609 O O . VAL A 1 212 ? -1.917 -2.676 16.172 1.00 95.00 212 VAL A O 1
ATOM 1612 N N . MET A 1 213 ? -2.944 -3.253 14.256 1.00 96.56 213 MET A N 1
ATOM 1613 C CA . MET A 1 213 ? -1.723 -3.510 13.503 1.00 96.56 213 MET A CA 1
ATOM 1614 C C . MET A 1 213 ? -1.704 -2.695 12.219 1.00 96.56 213 MET A C 1
ATOM 1616 O O . MET A 1 213 ? -2.733 -2.519 11.577 1.00 96.56 213 MET A O 1
ATOM 1620 N N . ALA A 1 214 ? -0.537 -2.185 11.839 1.00 97.62 214 ALA A N 1
ATOM 1621 C CA . ALA A 1 214 ? -0.378 -1.434 10.602 1.00 97.62 214 ALA A CA 1
ATOM 1622 C C . ALA A 1 214 ? 0.911 -1.801 9.876 1.00 97.62 214 ALA A C 1
ATOM 1624 O O . ALA A 1 214 ? 1.940 -2.044 10.499 1.00 97.62 214 ALA A O 1
ATOM 1625 N N . GLY A 1 215 ? 0.908 -1.755 8.550 1.00 96.88 215 GLY A N 1
ATOM 1626 C CA . GLY A 1 215 ? 2.134 -1.969 7.785 1.00 96.88 215 GLY A CA 1
ATOM 1627 C C . GLY A 1 215 ? 1.881 -2.436 6.365 1.00 96.88 215 GLY A C 1
ATOM 1628 O O . GLY A 1 215 ? 0.748 -2.748 6.007 1.00 96.88 215 GLY A O 1
ATOM 1629 N N . GLY A 1 216 ? 2.942 -2.442 5.555 1.00 95.62 216 GLY A N 1
ATOM 1630 C CA . GLY A 1 216 ? 2.853 -2.837 4.143 1.00 95.62 216 GLY A CA 1
ATOM 1631 C C . GLY A 1 216 ? 2.672 -4.341 3.947 1.00 95.62 216 GLY A C 1
ATOM 1632 O O . GLY A 1 216 ? 2.152 -4.766 2.929 1.00 95.62 216 GLY A O 1
ATOM 1633 N N . TYR A 1 217 ? 3.032 -5.152 4.944 1.00 96.88 217 TYR A N 1
ATOM 1634 C CA . TYR A 1 217 ? 3.011 -6.612 4.818 1.00 96.88 217 TYR A CA 1
ATOM 1635 C C . TYR A 1 217 ? 1.853 -7.267 5.571 1.00 96.88 217 TYR A C 1
ATOM 1637 O O . TYR A 1 217 ? 1.827 -8.478 5.752 1.00 96.88 217 TYR A O 1
ATOM 1645 N N . THR A 1 218 ? 0.897 -6.467 6.042 1.00 96.75 218 THR A N 1
ATOM 1646 C CA . THR A 1 218 ? -0.195 -6.929 6.909 1.00 96.75 218 THR A CA 1
ATOM 1647 C C . THR A 1 218 ? -1.178 -7.867 6.212 1.00 96.75 218 THR A C 1
ATOM 1649 O O . THR A 1 218 ? -1.813 -8.661 6.897 1.00 96.75 218 THR A O 1
ATOM 1652 N N . GLU A 1 219 ? -1.257 -7.864 4.879 1.00 96.62 219 GLU A N 1
ATOM 1653 C CA . GLU A 1 219 ? -2.068 -8.843 4.138 1.00 96.62 219 GLU A CA 1
ATOM 1654 C C . GLU A 1 219 ? -1.609 -10.285 4.363 1.00 96.62 219 GLU A C 1
ATOM 1656 O O . GLU A 1 219 ? -2.443 -11.183 4.422 1.00 96.62 219 GLU A O 1
ATOM 1661 N N . ALA A 1 220 ? -0.315 -10.511 4.619 1.00 95.75 220 ALA A N 1
ATOM 1662 C CA . ALA A 1 220 ? 0.198 -11.840 4.955 1.00 95.75 220 ALA A CA 1
ATOM 1663 C C . ALA A 1 220 ? -0.432 -12.418 6.235 1.00 95.75 220 ALA A C 1
ATOM 1665 O O . ALA A 1 220 ? -0.475 -13.633 6.416 1.00 95.75 220 ALA A O 1
ATOM 1666 N N . LEU A 1 221 ? -0.951 -11.560 7.123 1.00 94.25 221 LEU A N 1
ATOM 1667 C CA . LEU A 1 221 ? -1.583 -11.986 8.370 1.00 94.25 221 LEU A CA 1
ATOM 1668 C C . LEU A 1 221 ? -2.932 -12.667 8.139 1.00 94.25 221 LEU A C 1
ATOM 1670 O O . LEU A 1 221 ? -3.323 -13.478 8.977 1.00 94.25 221 LEU A O 1
ATOM 1674 N N . ARG A 1 222 ? -3.618 -12.394 7.017 1.00 92.00 222 ARG A N 1
ATOM 1675 C CA . ARG A 1 222 ? -4.915 -13.017 6.691 1.00 92.00 222 ARG A CA 1
ATOM 1676 C C . ARG A 1 222 ? -4.844 -14.533 6.635 1.00 92.00 222 ARG A C 1
ATOM 1678 O O . ARG A 1 222 ? -5.808 -15.200 6.955 1.00 92.00 222 ARG A O 1
ATOM 1685 N N . ARG A 1 223 ? -3.677 -15.093 6.324 1.00 86.88 223 ARG A N 1
ATOM 1686 C CA . ARG A 1 223 ? -3.470 -16.547 6.269 1.00 86.88 223 ARG A CA 1
ATOM 1687 C C . ARG A 1 223 ? -3.476 -17.229 7.643 1.00 86.88 223 ARG A C 1
ATOM 1689 O O . ARG A 1 223 ? -3.323 -18.443 7.725 1.00 86.88 223 ARG A O 1
ATOM 1696 N N . SER A 1 224 ? -3.633 -16.462 8.719 1.00 85.00 224 SER A N 1
ATOM 1697 C CA . SER A 1 224 ? -3.640 -16.959 10.092 1.00 85.00 224 SER A CA 1
ATOM 1698 C C . SER A 1 224 ? -5.076 -17.032 10.606 1.00 85.00 224 SER A C 1
ATOM 1700 O O . SER A 1 224 ? -5.699 -15.991 10.799 1.00 85.00 224 SER A O 1
ATOM 1702 N N . GLU A 1 225 ? -5.598 -18.218 10.922 1.00 76.44 225 GLU A N 1
ATOM 1703 C CA . GLU A 1 225 ? -6.800 -18.338 11.761 1.00 76.44 225 GLU A CA 1
ATOM 1704 C C . GLU A 1 225 ? -6.384 -17.992 13.207 1.00 76.44 225 GLU A C 1
ATOM 1706 O O . GLU A 1 225 ? -5.667 -18.770 13.842 1.00 76.44 225 GLU A O 1
ATOM 1711 N N . PRO A 1 226 ? -6.693 -16.781 13.719 1.00 82.81 226 PRO A N 1
ATOM 1712 C CA . PRO A 1 226 ? -8.050 -16.229 13.750 1.00 82.81 226 PRO A CA 1
ATOM 1713 C C . PRO A 1 226 ? -8.210 -14.851 13.078 1.00 82.81 226 PRO A C 1
ATOM 1715 O O . PRO A 1 226 ? -9.273 -14.243 13.178 1.00 82.81 226 PRO A O 1
ATOM 1718 N N . VAL A 1 227 ? -7.173 -14.330 12.421 1.00 83.31 227 VAL A N 1
ATOM 1719 C CA . VAL A 1 227 ? -7.187 -13.004 11.783 1.00 83.31 227 VAL A CA 1
ATOM 1720 C C . VAL A 1 227 ? -8.227 -12.936 10.675 1.00 83.31 227 VAL A C 1
ATOM 1722 O O . VAL A 1 227 ? -8.988 -11.970 10.641 1.00 83.31 227 VAL A O 1
ATOM 1725 N N . ASP A 1 228 ? -8.283 -13.956 9.816 1.00 78.88 228 ASP A N 1
ATOM 1726 C CA . ASP A 1 228 ? -9.222 -14.008 8.687 1.00 78.88 228 ASP A CA 1
ATOM 1727 C C . ASP A 1 228 ? -10.687 -13.912 9.136 1.00 78.88 228 ASP A C 1
ATOM 1729 O O . ASP A 1 228 ? -11.501 -13.222 8.531 1.00 78.88 228 ASP A O 1
ATOM 1733 N N . ALA A 1 229 ? -11.004 -14.558 10.260 1.00 76.81 229 ALA A N 1
ATOM 1734 C CA . ALA A 1 229 ? -12.368 -14.674 10.760 1.00 76.81 229 ALA A CA 1
ATOM 1735 C C . ALA A 1 229 ? -12.833 -13.476 11.606 1.00 76.81 229 ALA A C 1
ATOM 1737 O O . ALA A 1 229 ? -14.036 -13.317 11.813 1.00 76.81 229 ALA A O 1
ATOM 1738 N N . GLY A 1 230 ? -11.913 -12.671 12.151 1.00 86.00 230 GLY A N 1
ATOM 1739 C CA . GLY A 1 230 ? -12.246 -11.725 13.225 1.00 86.00 230 GLY A CA 1
ATOM 1740 C C . GLY A 1 230 ? -11.700 -10.308 13.083 1.00 86.00 230 GLY A C 1
ATOM 1741 O O . GLY A 1 230 ? -12.259 -9.390 13.686 1.00 86.00 230 GLY A O 1
ATOM 1742 N N . CYS A 1 231 ? -10.634 -10.086 12.308 1.00 94.69 231 CYS A N 1
ATOM 1743 C CA . CYS A 1 231 ? -10.037 -8.756 12.219 1.00 94.69 231 CYS A CA 1
ATOM 1744 C C . CYS A 1 231 ? -10.672 -7.893 11.129 1.00 94.69 231 CYS A C 1
ATOM 1746 O O . CYS A 1 231 ? -10.921 -8.323 10.007 1.00 94.69 231 CYS A O 1
ATOM 1748 N N . ARG A 1 232 ? -10.874 -6.614 11.454 1.00 96.25 232 ARG A N 1
ATOM 1749 C CA . ARG A 1 232 ? -11.410 -5.605 10.536 1.00 96.25 232 ARG A CA 1
ATOM 1750 C C . ARG A 1 232 ? -10.265 -4.958 9.763 1.00 96.25 232 ARG A C 1
ATOM 1752 O O . ARG A 1 232 ? -9.509 -4.153 10.313 1.00 96.25 232 ARG A O 1
ATOM 1759 N N . PHE A 1 233 ? -10.135 -5.308 8.489 1.00 97.75 233 PHE A N 1
ATOM 1760 C CA . PHE A 1 233 ? -9.126 -4.731 7.605 1.00 97.75 233 PHE A CA 1
ATOM 1761 C C . PHE A 1 233 ? -9.618 -3.442 6.960 1.00 97.75 233 PHE A C 1
ATOM 1763 O O . PHE A 1 233 ? -10.756 -3.350 6.499 1.00 97.75 233 PHE A O 1
ATOM 1770 N N . PHE A 1 234 ? -8.735 -2.457 6.886 1.00 98.56 234 PHE A N 1
ATOM 1771 C CA . PHE A 1 234 ? -8.972 -1.211 6.174 1.00 98.56 234 PHE A CA 1
ATOM 1772 C C . PHE A 1 234 ? -7.700 -0.749 5.467 1.00 98.56 234 PHE A C 1
ATOM 1774 O O . PHE A 1 234 ? -6.584 -1.094 5.866 1.00 98.56 234 PHE A O 1
ATOM 1781 N N . THR A 1 235 ? -7.854 0.016 4.393 1.00 98.69 235 THR A N 1
ATOM 1782 C CA . THR A 1 235 ? -6.719 0.514 3.607 1.00 98.69 235 THR A CA 1
ATOM 1783 C C . THR A 1 235 ? -6.998 1.900 3.044 1.00 98.69 235 THR A C 1
ATOM 1785 O O . THR A 1 235 ? -8.093 2.442 3.182 1.00 98.69 235 THR A O 1
ATOM 1788 N N . LEU A 1 236 ? -5.975 2.488 2.437 1.00 98.62 236 LEU A N 1
ATOM 1789 C CA . LEU A 1 236 ? -6.021 3.790 1.802 1.00 98.62 236 LEU A CA 1
ATOM 1790 C C . LEU A 1 236 ? -5.242 3.747 0.490 1.00 98.62 236 LEU A C 1
ATOM 1792 O O . LEU A 1 236 ? -4.028 3.521 0.474 1.00 98.62 236 LEU A O 1
ATOM 1796 N N . PHE A 1 237 ? -5.947 4.002 -0.602 1.00 98.62 237 PHE A N 1
ATOM 1797 C CA . PHE A 1 237 ? -5.384 4.117 -1.934 1.00 98.62 237 PHE A CA 1
ATOM 1798 C C . PHE A 1 237 ? -4.998 5.556 -2.257 1.00 98.62 237 PHE A C 1
ATOM 1800 O O . PHE A 1 237 ? -5.447 6.514 -1.635 1.00 98.62 237 PHE A O 1
ATOM 1807 N N . ARG A 1 238 ? -4.134 5.679 -3.257 1.00 98.19 238 ARG A N 1
ATOM 1808 C CA . ARG A 1 238 ? -3.776 6.916 -3.946 1.00 98.19 238 ARG A CA 1
ATOM 1809 C C . ARG A 1 238 ? -3.637 6.565 -5.414 1.00 98.19 238 ARG A C 1
ATOM 1811 O O . ARG A 1 238 ? -3.192 5.450 -5.711 1.00 98.19 238 ARG A O 1
ATOM 1818 N N . HIS A 1 239 ? -3.930 7.504 -6.304 1.00 98.44 239 HIS A N 1
ATOM 1819 C CA . HIS A 1 239 ? -3.767 7.285 -7.729 1.00 98.44 239 HIS A CA 1
ATOM 1820 C C . HIS A 1 239 ? -2.356 6.737 -8.051 1.00 98.44 239 HIS A C 1
ATOM 1822 O O . HIS A 1 239 ? -1.357 7.345 -7.640 1.00 98.44 239 HIS A O 1
ATOM 1828 N N . PRO A 1 240 ? -2.224 5.616 -8.789 1.00 98.44 240 PRO A N 1
ATOM 1829 C CA . PRO A 1 240 ? -0.953 4.912 -8.964 1.00 98.44 240 PRO A CA 1
ATOM 1830 C C . PRO A 1 240 ? 0.182 5.769 -9.524 1.00 98.44 240 PRO A C 1
ATOM 1832 O O . PRO A 1 240 ? 1.299 5.695 -9.013 1.00 98.44 240 PRO A O 1
ATOM 1835 N N . ILE A 1 241 ? -0.100 6.628 -10.510 1.00 98.38 241 ILE A N 1
ATOM 1836 C CA . ILE A 1 241 ? 0.898 7.545 -11.086 1.00 98.38 241 ILE A CA 1
ATOM 1837 C C . ILE A 1 241 ? 1.375 8.560 -10.039 1.00 98.38 241 ILE A C 1
ATOM 1839 O O . ILE A 1 241 ? 2.577 8.704 -9.822 1.00 98.38 241 ILE A O 1
ATOM 1843 N N . ALA A 1 242 ? 0.453 9.209 -9.319 1.00 98.19 242 ALA A N 1
ATOM 1844 C CA . ALA A 1 242 ? 0.797 10.171 -8.270 1.00 98.19 242 ALA A CA 1
ATOM 1845 C C . ALA A 1 242 ? 1.592 9.512 -7.136 1.00 98.19 242 ALA A C 1
ATOM 1847 O O . ALA A 1 242 ? 2.550 10.082 -6.608 1.00 98.19 242 ALA A O 1
ATOM 1848 N N . ARG A 1 243 ? 1.229 8.276 -6.793 1.00 97.88 243 ARG A N 1
ATOM 1849 C CA . ARG A 1 243 ? 1.933 7.458 -5.810 1.00 97.88 243 ARG A CA 1
ATOM 1850 C C . ARG A 1 243 ? 3.354 7.109 -6.257 1.00 97.88 243 ARG A C 1
ATOM 1852 O O . ARG A 1 243 ? 4.275 7.306 -5.467 1.00 97.88 243 ARG A O 1
ATOM 1859 N N . MET A 1 244 ? 3.540 6.651 -7.498 1.00 98.12 244 MET A N 1
ATOM 1860 C CA . MET A 1 244 ? 4.853 6.320 -8.064 1.00 98.12 244 MET A CA 1
ATOM 1861 C C . MET A 1 244 ? 5.754 7.561 -8.153 1.00 98.12 244 MET A C 1
ATOM 1863 O O . MET A 1 244 ? 6.905 7.494 -7.728 1.00 98.12 244 MET A O 1
ATOM 1867 N N . VAL A 1 245 ? 5.236 8.714 -8.595 1.00 98.06 245 VAL A N 1
ATOM 1868 C CA . VAL A 1 245 ? 6.014 9.969 -8.620 1.00 98.06 245 VAL A CA 1
ATOM 1869 C C . VAL A 1 245 ? 6.452 10.346 -7.203 1.00 98.06 245 VAL A C 1
ATOM 1871 O O . VAL A 1 245 ? 7.621 10.637 -6.957 1.00 98.06 245 VAL A O 1
ATOM 1874 N N . SER A 1 246 ? 5.544 10.257 -6.232 1.00 97.06 246 SER A N 1
ATOM 1875 C CA . SER A 1 246 ? 5.869 10.553 -4.836 1.00 97.06 246 SER A CA 1
ATOM 1876 C C . SER A 1 246 ? 6.880 9.568 -4.231 1.00 97.06 246 SER A C 1
ATOM 1878 O O . SER A 1 246 ? 7.690 9.954 -3.385 1.00 97.06 246 SER A O 1
ATOM 1880 N N . ALA A 1 247 ? 6.852 8.297 -4.645 1.00 97.25 247 ALA A N 1
ATOM 1881 C CA . ALA A 1 247 ? 7.849 7.295 -4.269 1.00 97.25 247 ALA A CA 1
ATOM 1882 C C . ALA A 1 247 ? 9.220 7.612 -4.877 1.00 97.25 247 ALA A C 1
ATOM 1884 O O . ALA A 1 247 ? 10.212 7.594 -4.153 1.00 97.25 247 ALA A O 1
ATOM 1885 N N . TYR A 1 248 ? 9.266 7.992 -6.156 1.00 97.81 248 TYR A N 1
ATOM 1886 C CA . TYR A 1 248 ? 10.494 8.369 -6.854 1.00 97.81 248 TYR A CA 1
ATOM 1887 C C . TYR A 1 248 ? 11.233 9.503 -6.131 1.00 97.81 248 TYR A C 1
ATOM 1889 O O . TYR A 1 248 ? 12.383 9.338 -5.724 1.00 97.81 248 TYR A O 1
ATOM 1897 N N . PHE A 1 249 ? 10.560 10.626 -5.859 1.00 97.25 249 PHE A N 1
ATOM 1898 C CA . PHE A 1 249 ? 11.182 11.755 -5.148 1.00 97.25 249 PHE A CA 1
ATOM 1899 C C . PHE A 1 249 ? 11.582 11.423 -3.709 1.00 97.25 249 PHE A C 1
ATOM 1901 O O . PHE A 1 249 ? 12.615 11.893 -3.220 1.00 97.25 249 PHE A O 1
ATOM 1908 N N . TYR A 1 250 ? 10.794 10.584 -3.036 1.00 96.12 250 TYR A N 1
ATOM 1909 C CA . TYR A 1 250 ? 11.121 10.111 -1.697 1.00 96.12 250 TYR A CA 1
ATOM 1910 C C . TYR A 1 250 ? 12.401 9.271 -1.685 1.00 96.12 250 TYR A C 1
ATOM 1912 O O . TYR A 1 250 ? 13.291 9.545 -0.882 1.00 96.12 250 TYR A O 1
ATOM 1920 N N . CYS A 1 251 ? 12.521 8.310 -2.600 1.00 96.44 251 CYS A N 1
ATOM 1921 C CA . CYS A 1 251 ? 13.678 7.424 -2.707 1.00 96.44 251 CYS A CA 1
ATOM 1922 C C . CYS A 1 251 ? 14.936 8.140 -3.202 1.00 96.44 251 CYS A C 1
ATOM 1924 O O . CYS A 1 251 ? 16.041 7.790 -2.806 1.00 96.44 251 CYS A O 1
ATOM 1926 N N . ARG A 1 252 ? 14.787 9.218 -3.980 1.00 95.62 252 ARG A N 1
ATOM 1927 C CA . ARG A 1 252 ? 15.908 10.116 -4.301 1.00 95.62 252 ARG A CA 1
ATOM 1928 C C . ARG A 1 252 ? 16.453 10.853 -3.086 1.00 95.62 252 ARG A C 1
ATOM 1930 O O . ARG A 1 252 ? 17.628 11.208 -3.054 1.00 95.62 252 ARG A O 1
ATOM 1937 N N . SER A 1 253 ? 15.602 11.114 -2.101 1.00 94.25 253 SER A N 1
ATOM 1938 C CA . SER A 1 253 ? 15.956 11.914 -0.925 1.00 94.25 253 SER A CA 1
ATOM 1939 C C . SER A 1 253 ? 16.300 11.054 0.294 1.00 94.25 253 SER A C 1
ATOM 1941 O O . SER A 1 253 ? 16.995 11.523 1.190 1.00 94.25 253 SER A O 1
ATOM 1943 N N . THR A 1 254 ? 15.855 9.796 0.316 1.00 91.81 254 THR A N 1
ATOM 1944 C CA . THR A 1 254 ? 16.000 8.871 1.445 1.00 91.81 254 THR A CA 1
ATOM 1945 C C . THR A 1 254 ? 16.751 7.625 1.001 1.00 91.81 254 THR A C 1
ATOM 1947 O O . THR A 1 254 ? 16.245 6.850 0.196 1.00 91.81 254 THR A O 1
ATOM 1950 N N . LEU A 1 255 ? 17.948 7.419 1.547 1.00 88.00 255 LEU A N 1
ATOM 1951 C CA . LEU A 1 255 ? 18.745 6.225 1.278 1.00 88.00 255 LEU A CA 1
ATOM 1952 C C . LEU A 1 255 ? 18.393 5.096 2.251 1.00 88.00 255 LEU A C 1
ATOM 1954 O O . LEU A 1 255 ? 18.191 5.345 3.439 1.00 88.00 255 LEU A O 1
ATOM 1958 N N . GLY A 1 256 ? 18.372 3.860 1.749 1.00 87.50 256 GLY A N 1
ATOM 1959 C CA . GLY A 1 256 ? 18.247 2.651 2.570 1.00 87.50 256 GLY A CA 1
ATOM 1960 C C . GLY A 1 256 ? 16.851 2.380 3.140 1.00 87.50 256 GLY A C 1
ATOM 1961 O O . GLY A 1 256 ? 16.701 1.482 3.967 1.00 87.50 256 GLY A O 1
ATOM 1962 N N . ASP A 1 257 ? 15.821 3.126 2.727 1.00 92.19 257 ASP A N 1
ATOM 1963 C CA . ASP A 1 257 ? 14.446 2.775 3.087 1.00 92.19 257 ASP A CA 1
ATOM 1964 C C . ASP A 1 257 ? 13.996 1.539 2.295 1.00 92.19 257 ASP A C 1
ATOM 1966 O O . ASP A 1 257 ? 14.145 1.463 1.071 1.00 92.19 257 ASP A O 1
ATOM 1970 N N . ALA A 1 258 ? 13.402 0.568 2.989 1.00 89.75 258 ALA A N 1
ATOM 1971 C CA . ALA A 1 258 ? 12.946 -0.677 2.381 1.00 89.75 258 ALA A CA 1
ATOM 1972 C C . ALA A 1 258 ? 11.898 -0.456 1.273 1.00 89.75 258 ALA A C 1
ATOM 1974 O O . ALA A 1 258 ? 11.766 -1.294 0.387 1.00 89.75 258 ALA A O 1
ATOM 1975 N N . ALA A 1 259 ? 11.154 0.655 1.267 1.00 90.00 259 ALA A N 1
ATOM 1976 C CA . ALA A 1 259 ? 10.225 0.977 0.183 1.00 90.00 259 ALA A CA 1
ATOM 1977 C C . ALA A 1 259 ? 10.929 1.268 -1.157 1.00 90.00 259 ALA A C 1
ATOM 1979 O O . ALA A 1 259 ? 10.280 1.200 -2.201 1.00 90.00 259 ALA A O 1
ATOM 1980 N N . CYS A 1 260 ? 12.228 1.580 -1.128 1.00 94.38 260 CYS A N 1
ATOM 1981 C CA . CYS A 1 260 ? 13.017 1.946 -2.301 1.00 94.38 260 CYS A CA 1
ATOM 1982 C C . CYS A 1 260 ? 13.742 0.753 -2.932 1.00 94.38 260 CYS A C 1
ATOM 1984 O O . CYS A 1 260 ? 13.881 0.717 -4.153 1.00 94.38 260 CYS A O 1
ATOM 1986 N N . ALA A 1 261 ? 14.159 -0.230 -2.121 1.00 90.31 261 ALA A N 1
ATOM 1987 C CA . ALA A 1 261 ? 15.037 -1.328 -2.551 1.00 90.31 261 ALA A CA 1
ATOM 1988 C C . ALA A 1 261 ? 16.265 -0.801 -3.323 1.00 90.31 261 ALA A C 1
ATOM 1990 O O . ALA A 1 261 ? 16.559 -1.234 -4.440 1.00 90.31 261 ALA A O 1
ATOM 1991 N N . SER A 1 262 ? 16.941 0.190 -2.729 1.00 91.00 262 SER A N 1
ATOM 1992 C CA . SER A 1 262 ? 18.081 0.898 -3.325 1.00 91.00 262 SER A CA 1
ATOM 1993 C C . SER A 1 262 ? 19.277 -0.012 -3.613 1.00 91.00 262 SER A C 1
ATOM 1995 O O . SER A 1 262 ? 20.154 0.369 -4.375 1.00 91.00 262 SER A O 1
ATOM 1997 N N . GLU A 1 263 ? 19.309 -1.217 -3.039 1.00 91.38 263 GLU A N 1
ATOM 1998 C CA . GLU A 1 263 ? 20.283 -2.261 -3.366 1.00 91.38 263 GLU A CA 1
ATOM 1999 C C . GLU A 1 263 ? 20.170 -2.746 -4.818 1.00 91.38 263 GLU A C 1
ATOM 2001 O O . GLU A 1 263 ? 21.121 -3.316 -5.344 1.00 91.38 263 GLU A O 1
ATOM 2006 N N . VAL A 1 264 ? 19.009 -2.542 -5.448 1.00 92.62 264 VAL A N 1
ATOM 2007 C CA . VAL A 1 264 ? 18.724 -2.952 -6.827 1.00 92.62 264 VAL A CA 1
ATOM 2008 C C . VAL A 1 264 ? 18.754 -1.748 -7.764 1.00 92.62 264 VAL A C 1
ATOM 2010 O O . VAL A 1 264 ? 19.416 -1.781 -8.796 1.00 92.62 264 VAL A O 1
ATOM 2013 N N . VAL A 1 265 ? 18.022 -0.686 -7.415 1.00 94.56 265 VAL A N 1
ATOM 2014 C CA . VAL A 1 265 ? 17.917 0.538 -8.216 1.00 94.56 265 VAL A CA 1
ATOM 2015 C C . VAL A 1 265 ? 18.008 1.745 -7.291 1.00 94.56 265 VAL A C 1
ATOM 2017 O O . VAL A 1 265 ? 17.086 2.005 -6.512 1.00 94.56 265 VAL A O 1
ATOM 2020 N N . ASP A 1 266 ? 19.093 2.516 -7.394 1.00 95.38 266 ASP A N 1
ATOM 2021 C CA . ASP A 1 266 ? 19.181 3.816 -6.728 1.00 95.38 266 ASP A CA 1
ATOM 2022 C C . ASP A 1 266 ? 18.389 4.854 -7.533 1.00 95.38 266 ASP A C 1
ATOM 2024 O O . ASP A 1 266 ? 18.759 5.242 -8.641 1.00 95.38 266 ASP A O 1
ATOM 2028 N N . ALA A 1 267 ? 17.281 5.327 -6.957 1.00 96.06 267 ALA A N 1
ATOM 2029 C CA . ALA A 1 267 ? 16.413 6.323 -7.576 1.00 96.06 267 ALA A CA 1
ATOM 2030 C C . ALA A 1 267 ? 17.146 7.637 -7.915 1.00 96.06 267 ALA A C 1
ATOM 2032 O O . ALA A 1 267 ? 16.653 8.406 -8.740 1.00 96.06 267 ALA A O 1
ATOM 2033 N N . LYS A 1 268 ? 18.291 7.925 -7.277 1.00 95.81 268 LYS A N 1
ATOM 2034 C CA . LYS A 1 268 ? 19.121 9.103 -7.575 1.00 95.81 268 LYS A CA 1
ATOM 2035 C C . LYS A 1 268 ? 19.768 9.045 -8.951 1.00 95.81 268 LYS A C 1
ATOM 2037 O O . LYS A 1 268 ? 19.947 10.104 -9.554 1.00 95.81 268 LYS A O 1
ATOM 2042 N N . ASP A 1 269 ? 20.057 7.838 -9.419 1.00 96.75 269 ASP A N 1
ATOM 2043 C CA . ASP A 1 269 ? 20.882 7.585 -10.599 1.00 96.75 269 ASP A CA 1
ATOM 2044 C C . ASP A 1 269 ? 20.053 7.156 -11.814 1.00 96.75 269 ASP A C 1
ATOM 2046 O O . ASP A 1 269 ? 20.600 6.876 -12.879 1.00 96.75 269 ASP A O 1
ATOM 2050 N N . VAL A 1 270 ? 18.724 7.118 -11.675 1.00 97.25 270 VAL A N 1
ATOM 2051 C CA . VAL A 1 270 ? 17.814 6.695 -12.740 1.00 97.25 270 VAL A CA 1
ATOM 2052 C C . VAL A 1 270 ? 16.704 7.710 -13.002 1.00 97.25 270 VAL A C 1
ATOM 2054 O O . VAL A 1 270 ? 16.296 8.490 -12.133 1.00 97.25 270 VAL A O 1
ATOM 2057 N N . ASP A 1 271 ? 16.194 7.692 -14.230 1.00 97.38 271 ASP A N 1
ATOM 2058 C CA . ASP A 1 271 ? 15.012 8.456 -14.613 1.00 97.38 271 ASP A CA 1
ATOM 2059 C C . ASP A 1 271 ? 13.713 7.831 -14.065 1.00 97.38 271 ASP A C 1
ATOM 2061 O O . ASP A 1 271 ? 13.692 6.741 -13.481 1.00 97.38 271 ASP A O 1
ATOM 2065 N N . LEU A 1 272 ? 12.602 8.553 -14.237 1.00 97.69 272 LEU A N 1
ATOM 2066 C CA . LEU A 1 272 ? 11.297 8.119 -13.745 1.00 97.69 272 LEU A CA 1
ATOM 2067 C C . LEU A 1 272 ? 10.817 6.828 -14.420 1.00 97.69 272 LEU A C 1
ATOM 2069 O O . LEU A 1 272 ? 10.197 6.001 -13.759 1.00 97.69 272 LEU A O 1
ATOM 2073 N N . LEU A 1 273 ? 11.107 6.638 -15.710 1.00 97.75 273 LEU A N 1
ATOM 2074 C CA . LEU A 1 273 ? 10.684 5.455 -16.461 1.00 97.75 273 LEU A CA 1
ATOM 2075 C C . LEU A 1 273 ? 11.404 4.197 -15.975 1.00 97.75 273 LEU A C 1
ATOM 2077 O O . LEU A 1 273 ? 10.779 3.162 -15.757 1.00 97.75 273 LEU A O 1
ATOM 2081 N N . THR A 1 274 ? 12.707 4.288 -15.741 1.00 97.12 274 THR A N 1
ATOM 2082 C CA . THR A 1 274 ? 13.507 3.211 -15.156 1.00 97.12 274 THR A CA 1
ATOM 2083 C C . THR A 1 274 ? 13.040 2.904 -13.735 1.00 97.12 274 THR A C 1
ATOM 2085 O O . THR A 1 274 ? 12.867 1.736 -13.381 1.00 97.12 274 THR A O 1
ATOM 2088 N N . PHE A 1 275 ? 12.728 3.930 -12.936 1.00 97.69 275 PHE A N 1
ATOM 2089 C CA . PHE A 1 275 ? 12.120 3.724 -11.622 1.00 97.69 275 PHE A CA 1
ATOM 2090 C C . PHE A 1 275 ? 10.728 3.078 -11.713 1.00 97.69 275 PHE A C 1
ATOM 2092 O O . PHE A 1 275 ? 10.404 2.217 -10.900 1.00 97.69 275 PHE A O 1
ATOM 2099 N N . ALA A 1 276 ? 9.913 3.420 -12.713 1.00 96.94 276 ALA A N 1
ATOM 2100 C CA . ALA A 1 276 ? 8.612 2.794 -12.938 1.00 96.94 276 ALA A CA 1
ATOM 2101 C C . ALA A 1 276 ? 8.741 1.307 -13.302 1.00 96.94 276 ALA A C 1
ATOM 2103 O O . ALA A 1 276 ? 7.978 0.498 -12.794 1.00 96.94 276 ALA A O 1
ATOM 2104 N N . LYS A 1 277 ? 9.748 0.906 -14.087 1.00 95.25 277 LYS A N 1
ATOM 2105 C CA . LYS A 1 277 ? 10.052 -0.520 -14.345 1.00 95.25 277 LYS A CA 1
ATOM 2106 C C . LYS A 1 277 ? 10.410 -1.275 -13.064 1.00 95.25 277 LYS A C 1
ATOM 2108 O O . LYS A 1 277 ? 10.032 -2.431 -12.867 1.00 95.25 277 LYS A O 1
ATOM 2113 N N . HIS A 1 278 ? 11.144 -0.618 -12.169 1.00 95.12 278 HIS A N 1
ATOM 2114 C CA . HIS A 1 278 ? 11.525 -1.165 -10.867 1.00 95.12 278 HIS A CA 1
ATOM 2115 C C . HIS A 1 278 ? 10.324 -1.295 -9.920 1.00 95.12 278 HIS A C 1
ATOM 2117 O O . HIS A 1 278 ? 10.076 -2.363 -9.349 1.00 95.12 278 HIS A O 1
ATOM 2123 N N . TRP A 1 279 ? 9.555 -0.217 -9.787 1.00 95.88 279 TRP A N 1
ATOM 2124 C CA . TRP A 1 279 ? 8.521 -0.045 -8.770 1.00 95.88 279 TRP A CA 1
ATOM 2125 C C . TRP A 1 279 ? 7.105 -0.405 -9.246 1.00 95.88 279 TRP A C 1
ATOM 2127 O O . TRP A 1 279 ? 6.213 -0.560 -8.422 1.00 95.88 279 TRP A O 1
ATOM 2137 N N . GLY A 1 280 ? 6.886 -0.571 -10.547 1.00 95.12 280 GLY A N 1
ATOM 2138 C CA . GLY A 1 280 ? 5.576 -0.706 -11.190 1.00 95.12 280 GLY A CA 1
AT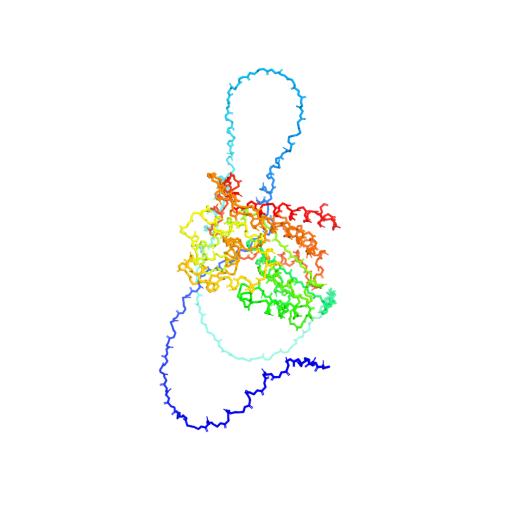OM 2139 C C . GLY A 1 280 ? 4.694 -1.828 -10.649 1.00 95.12 280 GLY A C 1
ATOM 2140 O O . GLY A 1 280 ? 5.190 -2.835 -10.152 1.00 95.12 280 GLY A O 1
ATOM 2141 N N . ASN A 1 281 ? 3.373 -1.655 -10.697 1.00 96.06 281 ASN A N 1
ATOM 2142 C CA . ASN A 1 281 ? 2.402 -2.613 -10.146 1.00 96.06 281 ASN A CA 1
ATOM 2143 C C . ASN A 1 281 ? 2.658 -2.957 -8.654 1.00 96.06 281 ASN A C 1
ATOM 2145 O O . ASN A 1 281 ? 2.564 -4.109 -8.219 1.00 96.06 281 ASN A O 1
ATOM 2149 N N . PHE A 1 282 ? 3.085 -1.971 -7.853 1.00 96.50 282 PHE A N 1
ATOM 2150 C CA . PHE A 1 282 ? 3.404 -2.160 -6.433 1.00 96.50 282 PHE A CA 1
ATOM 2151 C C . PHE A 1 282 ? 2.169 -2.521 -5.603 1.00 96.50 282 PHE A C 1
ATOM 2153 O O . PHE A 1 282 ? 2.287 -3.318 -4.678 1.00 96.50 282 PHE A O 1
ATOM 2160 N N . ALA A 1 283 ? 0.994 -1.932 -5.880 1.00 97.50 283 ALA A N 1
ATOM 2161 C CA . ALA A 1 283 ? -0.190 -2.175 -5.048 1.00 97.50 283 ALA A CA 1
ATOM 2162 C C . ALA A 1 283 ? -0.652 -3.621 -5.196 1.00 97.50 283 ALA A C 1
ATOM 2164 O O . ALA A 1 283 ? -0.769 -4.302 -4.182 1.00 97.50 283 ALA A O 1
ATOM 2165 N N . VAL A 1 284 ? -0.808 -4.104 -6.432 1.00 97.38 284 VAL A N 1
ATOM 2166 C CA . VAL A 1 284 ? -1.183 -5.500 -6.716 1.00 97.38 284 VAL A CA 1
ATOM 2167 C C . VAL A 1 284 ? -0.271 -6.474 -5.970 1.00 97.38 284 VAL A C 1
ATOM 2169 O O . VAL A 1 284 ? -0.753 -7.389 -5.309 1.00 97.38 284 VAL A O 1
ATOM 2172 N N . ARG A 1 285 ? 1.044 -6.223 -5.957 1.00 96.00 285 ARG A N 1
ATOM 2173 C CA . ARG A 1 285 ? 2.005 -7.049 -5.209 1.00 96.00 285 ARG A CA 1
ATOM 2174 C C . ARG A 1 285 ? 1.823 -6.978 -3.689 1.00 96.00 285 ARG A C 1
ATOM 2176 O O . ARG A 1 285 ? 2.033 -7.980 -3.019 1.00 96.00 285 ARG A O 1
ATOM 2183 N N . GLN A 1 286 ? 1.430 -5.838 -3.117 1.00 96.19 286 GLN A N 1
ATOM 2184 C CA . GLN A 1 286 ? 1.113 -5.773 -1.681 1.00 96.19 286 GLN A CA 1
ATOM 2185 C C . GLN A 1 286 ? -0.132 -6.600 -1.337 1.00 96.19 286 GLN A C 1
ATOM 2187 O O . GLN A 1 286 ? -0.117 -7.305 -0.334 1.00 96.19 286 GLN A O 1
ATOM 2192 N N . PHE A 1 287 ? -1.174 -6.570 -2.173 1.00 97.19 287 PHE A N 1
ATOM 2193 C CA . PHE A 1 287 ? -2.348 -7.432 -1.981 1.00 97.19 287 PHE A CA 1
ATOM 2194 C C . PHE A 1 287 ? -2.025 -8.907 -2.218 1.00 97.19 287 PHE A C 1
ATOM 2196 O O . PHE A 1 287 ? -2.588 -9.771 -1.550 1.00 97.19 287 PHE A O 1
ATOM 2203 N N . ALA A 1 288 ? -1.041 -9.198 -3.075 1.00 95.69 288 ALA A N 1
ATOM 2204 C CA . ALA A 1 288 ? -0.588 -10.560 -3.314 1.00 95.69 288 ALA A CA 1
ATOM 2205 C C . ALA A 1 288 ? -0.037 -11.283 -2.092 1.00 95.69 288 ALA A C 1
ATOM 2207 O O . ALA A 1 288 ? -0.085 -12.508 -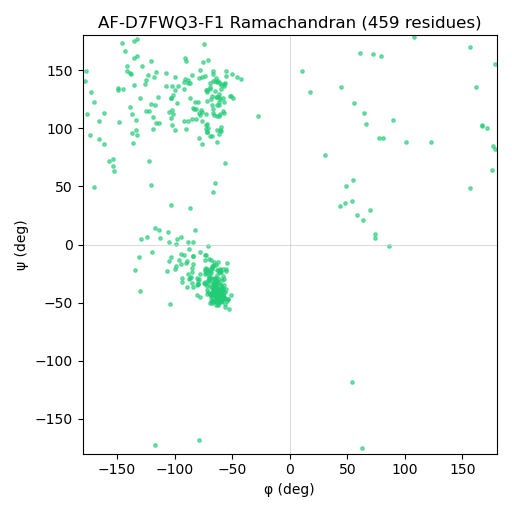2.027 1.00 95.69 288 ALA A O 1
ATOM 2208 N N . LEU A 1 289 ? 0.391 -10.548 -1.071 1.00 95.31 289 LEU A N 1
ATOM 2209 C CA . LEU A 1 289 ? 0.790 -11.132 0.206 1.00 95.31 289 LEU A CA 1
ATOM 2210 C C . LEU A 1 289 ? -0.347 -11.902 0.901 1.00 95.31 289 LEU A C 1
ATOM 2212 O O . LEU A 1 289 ? -0.059 -12.782 1.707 1.00 95.31 289 LEU A O 1
ATOM 2216 N N . GLY A 1 290 ? -1.614 -11.608 0.589 1.00 94.06 290 GLY A N 1
ATOM 2217 C CA . GLY A 1 290 ? -2.764 -12.338 1.132 1.00 94.06 290 GLY A CA 1
ATOM 2218 C C . GLY A 1 290 ? -2.884 -13.776 0.618 1.00 94.06 290 GLY A C 1
ATOM 2219 O O . GLY A 1 290 ? -3.495 -14.610 1.278 1.00 94.06 290 GLY A O 1
ATOM 2220 N N . PHE A 1 291 ? -2.272 -14.086 -0.528 1.00 93.56 291 PHE A N 1
ATOM 2221 C CA . PHE A 1 291 ? -2.390 -15.390 -1.190 1.00 93.56 291 PHE A CA 1
ATOM 2222 C C . PHE A 1 291 ? -1.047 -16.013 -1.604 1.00 93.56 291 PHE A C 1
ATOM 2224 O O . PHE A 1 291 ? -1.002 -17.199 -1.923 1.00 93.56 291 PHE A O 1
ATOM 2231 N N . VAL A 1 292 ? 0.060 -15.268 -1.547 1.00 93.69 292 VAL A N 1
ATOM 2232 C CA . VAL A 1 292 ? 1.414 -15.785 -1.791 1.00 93.69 292 VAL A CA 1
ATOM 2233 C C . VAL A 1 292 ? 2.112 -16.092 -0.462 1.00 93.69 292 VAL A C 1
ATOM 2235 O O . VAL A 1 292 ? 2.300 -15.181 0.350 1.00 93.69 292 VAL A O 1
ATOM 2238 N N . PRO A 1 293 ? 2.547 -17.344 -0.225 1.00 93.69 293 PRO A N 1
ATOM 2239 C CA . PRO A 1 293 ? 3.228 -17.704 1.010 1.00 93.69 293 PRO A CA 1
ATOM 2240 C C . PRO A 1 293 ? 4.619 -17.085 1.127 1.00 93.69 293 PRO A C 1
ATOM 2242 O O . PRO A 1 293 ? 5.403 -17.135 0.175 1.00 93.69 293 PRO A O 1
ATOM 2245 N N . SER A 1 294 ? 4.953 -16.549 2.310 1.00 94.31 294 SER A N 1
ATOM 2246 C CA . SER A 1 294 ? 6.285 -15.984 2.565 1.00 94.31 294 SER A CA 1
ATOM 2247 C C . SER A 1 294 ? 7.347 -17.064 2.414 1.00 94.31 294 SER A C 1
ATOM 2249 O O . SER A 1 294 ? 8.362 -16.845 1.757 1.00 94.31 294 SER A O 1
ATOM 2251 N N . ASP A 1 295 ? 7.071 -18.266 2.925 1.00 93.88 295 ASP A N 1
ATOM 2252 C CA . ASP A 1 295 ? 8.002 -19.391 2.863 1.00 93.88 295 ASP A CA 1
ATOM 2253 C C . ASP A 1 295 ? 8.343 -19.777 1.421 1.00 93.88 295 ASP A C 1
ATOM 2255 O O . ASP A 1 295 ? 9.515 -19.991 1.120 1.00 93.88 295 ASP A O 1
ATOM 2259 N N . GLY A 1 296 ? 7.362 -19.755 0.510 1.00 94.38 296 GLY A N 1
ATOM 2260 C CA . GLY A 1 296 ? 7.587 -20.008 -0.916 1.00 94.38 296 GLY A CA 1
ATOM 2261 C C . GLY A 1 296 ? 8.467 -18.942 -1.576 1.00 94.38 296 GLY A C 1
ATOM 2262 O O . GLY A 1 296 ? 9.349 -19.269 -2.373 1.00 94.38 296 GLY A O 1
ATOM 2263 N N . VAL A 1 297 ? 8.296 -17.669 -1.198 1.00 95.12 297 VAL A N 1
ATOM 2264 C CA . VAL A 1 297 ? 9.195 -16.591 -1.640 1.00 95.12 297 VAL A CA 1
ATOM 2265 C C . VAL A 1 297 ? 10.601 -16.815 -1.087 1.00 95.12 297 VAL A C 1
ATOM 2267 O O . VAL A 1 297 ? 11.574 -16.768 -1.836 1.00 95.12 297 VAL A O 1
ATOM 2270 N N . GLN A 1 298 ? 10.732 -17.089 0.212 1.00 94.88 298 GLN A N 1
ATOM 2271 C CA . GLN A 1 298 ? 12.035 -17.288 0.845 1.00 94.88 298 GLN A CA 1
ATOM 2272 C C . GLN A 1 298 ? 12.754 -18.539 0.323 1.00 94.88 298 GLN A C 1
ATOM 2274 O O . GLN A 1 298 ? 13.979 -18.541 0.219 1.00 94.88 298 GLN A O 1
ATOM 2279 N N . GLU A 1 299 ? 12.027 -19.605 -0.003 1.00 94.69 299 GLU A N 1
ATOM 2280 C CA . GLU A 1 299 ? 12.570 -20.804 -0.641 1.00 94.69 299 GLU A CA 1
ATOM 2281 C C . GLU A 1 299 ? 13.143 -20.473 -2.019 1.00 94.69 299 GLU A C 1
ATOM 2283 O O . GLU A 1 299 ? 14.317 -20.747 -2.267 1.00 94.69 299 GLU A O 1
ATOM 2288 N N . TYR A 1 300 ? 12.370 -19.790 -2.868 1.00 93.94 300 TYR A N 1
ATOM 2289 C CA . TYR A 1 300 ? 12.834 -19.356 -4.184 1.00 93.94 300 TYR A CA 1
ATOM 2290 C C . TYR A 1 300 ? 14.085 -18.476 -4.103 1.00 93.94 300 TYR A C 1
ATOM 2292 O O . TYR A 1 300 ? 15.061 -18.726 -4.804 1.00 93.94 300 TYR A O 1
ATOM 2300 N N . ILE A 1 301 ? 14.106 -17.489 -3.205 1.00 95.12 301 ILE A N 1
ATOM 2301 C CA . ILE A 1 301 ? 15.248 -16.580 -3.023 1.00 95.12 301 ILE A CA 1
ATOM 2302 C C . ILE A 1 301 ? 16.533 -17.322 -2.606 1.00 95.12 301 ILE A C 1
ATOM 2304 O O . ILE A 1 301 ? 17.641 -16.845 -2.849 1.00 95.12 301 ILE A O 1
ATOM 2308 N N . ARG A 1 302 ? 16.424 -18.508 -1.998 1.00 94.12 302 ARG A N 1
ATOM 2309 C CA . ARG A 1 302 ? 17.585 -19.338 -1.635 1.00 94.12 302 ARG A CA 1
ATOM 2310 C C . ARG A 1 302 ? 18.087 -20.218 -2.780 1.00 94.12 302 ARG A C 1
ATOM 2312 O O . ARG A 1 302 ? 19.157 -20.807 -2.630 1.00 94.12 302 ARG A O 1
ATOM 2319 N N . THR A 1 303 ? 17.354 -20.317 -3.888 1.00 93.69 303 THR A N 1
ATOM 2320 C CA . THR A 1 303 ? 17.760 -21.140 -5.032 1.00 93.69 303 THR A CA 1
ATOM 2321 C C . THR A 1 303 ? 19.015 -20.579 -5.712 1.00 93.69 303 THR A C 1
ATOM 2323 O O . THR A 1 303 ? 19.197 -19.356 -5.755 1.00 93.69 303 THR A O 1
ATOM 2326 N N . PRO A 1 304 ? 19.890 -21.442 -6.265 1.00 92.75 304 PRO A N 1
ATOM 2327 C CA . PRO A 1 304 ? 21.025 -20.996 -7.066 1.00 92.75 304 PRO A CA 1
ATOM 2328 C C . PRO A 1 304 ? 20.602 -20.133 -8.255 1.00 92.75 304 PRO A C 1
ATOM 2330 O O . PRO A 1 304 ? 21.305 -19.192 -8.595 1.00 92.75 304 PRO A O 1
ATOM 2333 N N . GLU A 1 305 ? 19.448 -20.418 -8.862 1.00 90.69 305 GLU A N 1
ATOM 2334 C CA . GLU A 1 305 ? 18.911 -19.650 -9.982 1.00 90.69 305 GLU A CA 1
ATOM 2335 C C . GLU A 1 305 ? 18.597 -18.205 -9.579 1.00 90.69 305 GLU A C 1
ATOM 2337 O O . GLU A 1 305 ? 19.055 -17.277 -10.242 1.00 90.69 305 GLU A O 1
ATOM 2342 N N . ALA A 1 306 ? 17.890 -17.996 -8.463 1.00 91.12 306 ALA A N 1
ATOM 2343 C CA . ALA A 1 306 ? 17.606 -16.651 -7.964 1.00 91.12 306 ALA A CA 1
ATOM 2344 C C . ALA A 1 306 ? 18.885 -15.897 -7.562 1.00 91.12 306 ALA A C 1
ATOM 2346 O O . ALA A 1 306 ? 18.979 -14.692 -7.776 1.00 91.12 306 ALA A O 1
ATOM 2347 N N . GLN A 1 307 ? 19.878 -16.595 -7.004 1.00 91.25 307 GLN A N 1
ATOM 2348 C CA . GLN A 1 307 ? 21.170 -16.001 -6.641 1.00 91.25 307 GLN A CA 1
ATOM 2349 C C . GLN A 1 307 ? 22.033 -15.667 -7.862 1.00 91.25 307 GLN A C 1
ATOM 2351 O O . GLN A 1 307 ? 22.722 -14.657 -7.852 1.00 91.25 307 GLN A O 1
ATOM 2356 N N . ALA A 1 308 ? 21.992 -16.483 -8.916 1.00 88.81 308 ALA A N 1
ATOM 2357 C CA . ALA A 1 308 ? 22.788 -16.278 -10.126 1.00 88.81 308 ALA A CA 1
ATOM 2358 C C . ALA A 1 308 ? 22.270 -15.130 -11.003 1.00 88.81 308 ALA A C 1
ATOM 2360 O O . ALA A 1 308 ? 23.029 -14.576 -11.794 1.00 88.81 308 ALA A O 1
ATOM 2361 N N . LEU A 1 309 ? 20.989 -14.772 -10.879 1.00 86.31 309 LEU A N 1
ATOM 2362 C CA . LEU A 1 309 ? 20.389 -13.669 -11.633 1.00 86.31 309 LEU A CA 1
ATOM 2363 C C . LEU A 1 309 ? 20.833 -12.284 -11.139 1.00 86.31 309 LEU A C 1
ATOM 2365 O O . LEU A 1 309 ? 20.574 -11.292 -11.823 1.00 86.31 309 LEU A O 1
ATOM 2369 N N . HIS A 1 310 ? 21.469 -12.192 -9.965 1.00 84.56 310 HIS A N 1
ATOM 2370 C CA . HIS A 1 310 ? 21.685 -10.915 -9.297 1.00 84.56 310 HIS A CA 1
ATOM 2371 C C . HIS A 1 310 ? 23.018 -10.821 -8.546 1.00 84.56 310 HIS A C 1
ATOM 2373 O O . HIS A 1 310 ? 23.349 -11.667 -7.724 1.00 84.56 310 HIS A O 1
ATOM 2379 N N . ASP A 1 311 ? 23.724 -9.705 -8.731 1.00 86.19 311 ASP A N 1
ATOM 2380 C CA . ASP A 1 311 ? 25.028 -9.436 -8.102 1.00 86.19 311 ASP A CA 1
ATOM 2381 C C . ASP A 1 311 ? 24.935 -8.888 -6.659 1.00 86.19 311 ASP A C 1
ATOM 2383 O O . ASP A 1 311 ? 25.914 -8.382 -6.106 1.00 86.19 311 ASP A O 1
ATOM 2387 N N . PHE A 1 312 ? 23.760 -8.944 -6.028 1.00 87.69 312 PHE A N 1
ATOM 2388 C CA . PHE A 1 312 ? 23.496 -8.322 -4.727 1.00 87.69 312 PHE A CA 1
ATOM 2389 C C . PHE A 1 312 ? 23.062 -9.323 -3.646 1.00 87.69 312 PHE A C 1
ATOM 2391 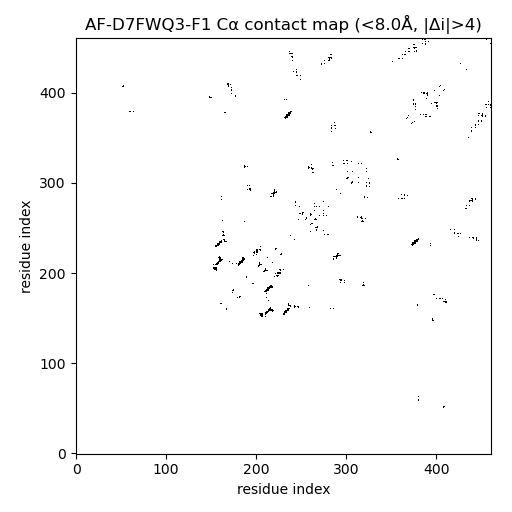O O . PHE A 1 312 ? 22.551 -10.410 -3.913 1.00 87.69 312 PHE A O 1
ATOM 2398 N N . ASP A 1 313 ? 23.245 -8.938 -2.379 1.00 89.25 313 ASP A N 1
ATOM 2399 C CA . ASP A 1 313 ? 22.862 -9.763 -1.228 1.00 89.25 313 ASP A CA 1
ATOM 2400 C C . ASP A 1 313 ? 21.336 -9.799 -1.061 1.00 89.25 313 ASP A C 1
ATOM 2402 O O . ASP A 1 313 ? 20.731 -8.894 -0.474 1.00 89.25 313 ASP A O 1
ATOM 2406 N N . LEU A 1 314 ? 20.719 -10.887 -1.535 1.00 88.94 314 LEU A N 1
ATOM 2407 C CA . LEU A 1 314 ? 19.271 -11.099 -1.485 1.00 88.94 314 LEU A CA 1
ATOM 2408 C C . LEU A 1 314 ? 18.676 -10.984 -0.072 1.00 88.94 314 LEU A C 1
ATOM 2410 O O . LEU A 1 314 ? 17.489 -10.685 0.066 1.00 88.94 314 LEU A O 1
ATOM 2414 N N . LYS A 1 315 ? 19.472 -11.170 0.993 1.00 86.94 315 LYS A N 1
ATOM 2415 C CA . LYS A 1 315 ? 18.997 -11.033 2.381 1.00 86.94 315 LYS A CA 1
ATOM 2416 C C . LYS A 1 315 ? 18.713 -9.578 2.758 1.00 86.94 315 LYS A C 1
ATOM 2418 O O . LYS A 1 315 ? 17.827 -9.320 3.579 1.00 86.94 315 LYS A O 1
ATOM 2423 N N . LYS A 1 316 ? 19.442 -8.632 2.159 1.00 90.38 316 LYS A N 1
ATOM 2424 C CA . LYS A 1 316 ? 19.310 -7.192 2.435 1.00 90.38 316 LYS A CA 1
ATOM 2425 C C . LYS A 1 316 ? 18.138 -6.560 1.693 1.00 90.38 316 LYS A C 1
ATOM 2427 O O . LYS A 1 316 ? 17.512 -5.649 2.220 1.00 90.38 316 LYS A O 1
ATOM 2432 N N . ILE A 1 317 ? 17.775 -7.107 0.539 1.00 92.75 317 ILE A N 1
ATOM 2433 C CA . ILE A 1 317 ? 16.687 -6.599 -0.302 1.00 92.75 317 ILE A CA 1
ATOM 2434 C C . ILE A 1 317 ? 15.357 -6.593 0.435 1.00 92.75 317 ILE A C 1
ATOM 2436 O O . ILE A 1 317 ? 14.996 -7.577 1.073 1.00 92.75 317 ILE A O 1
ATOM 2440 N N . ALA A 1 318 ? 14.573 -5.532 0.288 1.00 94.00 318 ALA A N 1
ATOM 2441 C CA . ALA A 1 318 ? 13.222 -5.447 0.831 1.00 94.00 318 ALA A CA 1
ATOM 2442 C C . ALA A 1 318 ? 12.288 -6.591 0.380 1.00 94.00 318 ALA A C 1
ATOM 2444 O O . ALA A 1 318 ? 12.316 -7.046 -0.761 1.00 94.00 318 ALA A O 1
ATOM 2445 N N . GLY A 1 319 ? 11.396 -7.026 1.273 1.00 95.19 319 GLY A N 1
ATOM 2446 C CA . GLY A 1 319 ? 10.522 -8.180 1.044 1.00 95.19 319 GLY A CA 1
ATOM 2447 C C . GLY A 1 319 ? 9.614 -8.042 -0.182 1.00 95.19 319 GLY A C 1
ATOM 2448 O O . GLY A 1 319 ? 9.428 -9.001 -0.917 1.00 95.19 319 GLY A O 1
ATOM 2449 N N . TRP A 1 320 ? 9.115 -6.840 -0.476 1.00 95.25 320 TRP A N 1
ATOM 2450 C CA . TRP A 1 320 ? 8.286 -6.588 -1.659 1.00 95.25 320 TRP A CA 1
ATOM 2451 C C . TRP A 1 320 ? 9.047 -6.836 -2.966 1.00 95.25 320 TRP A C 1
ATOM 2453 O O . TRP A 1 320 ? 8.444 -7.245 -3.956 1.00 95.25 320 TRP A O 1
ATOM 2463 N N . TYR A 1 321 ? 10.362 -6.602 -2.981 1.00 95.75 321 TYR A N 1
ATOM 2464 C CA . TYR A 1 321 ? 11.181 -6.859 -4.158 1.00 95.75 321 TYR A CA 1
ATOM 2465 C C . TYR A 1 321 ? 11.542 -8.344 -4.257 1.00 95.75 321 TYR A C 1
ATOM 2467 O O . TYR A 1 321 ? 11.522 -8.901 -5.347 1.00 95.75 321 TYR A O 1
ATOM 2475 N N . GLN A 1 322 ? 11.747 -9.033 -3.129 1.00 95.88 322 GLN A N 1
ATOM 2476 C CA . GLN A 1 322 ? 11.825 -10.501 -3.130 1.00 95.88 322 GLN A CA 1
ATOM 2477 C C . GLN A 1 322 ? 10.536 -11.131 -3.686 1.00 95.88 322 GLN A C 1
ATOM 2479 O O . GLN A 1 322 ? 10.596 -12.041 -4.509 1.00 95.88 322 GLN A O 1
ATOM 2484 N N . LEU A 1 323 ? 9.370 -10.600 -3.300 1.00 95.75 323 LEU A N 1
ATOM 2485 C CA . LEU A 1 323 ? 8.083 -11.005 -3.865 1.00 95.75 323 LEU A CA 1
ATOM 2486 C C . LEU A 1 323 ? 8.002 -10.700 -5.366 1.00 95.75 323 LEU A C 1
ATOM 2488 O O . LEU A 1 323 ? 7.526 -11.541 -6.118 1.00 95.75 323 LEU A O 1
ATOM 2492 N N . LYS A 1 324 ? 8.496 -9.539 -5.817 1.00 95.25 324 LYS A N 1
ATOM 2493 C CA . LYS A 1 324 ? 8.601 -9.216 -7.251 1.00 95.25 324 LYS A CA 1
ATOM 2494 C C . LYS A 1 324 ? 9.347 -10.311 -8.005 1.00 95.25 324 LYS A C 1
ATOM 2496 O O . LYS A 1 324 ? 8.801 -10.890 -8.932 1.00 95.25 324 LYS A O 1
ATOM 2501 N N . MET A 1 325 ? 10.561 -10.625 -7.554 1.00 94.12 325 MET A N 1
ATOM 2502 C CA . MET A 1 325 ? 11.406 -11.642 -8.174 1.00 94.12 325 MET A CA 1
ATOM 2503 C C . MET A 1 325 ? 10.732 -13.014 -8.189 1.00 94.12 325 MET A C 1
ATOM 2505 O O . MET A 1 325 ? 10.885 -13.761 -9.148 1.00 94.12 325 MET A O 1
ATOM 2509 N N . TYR A 1 326 ? 10.003 -13.353 -7.122 1.00 94.62 326 TYR A N 1
ATOM 2510 C CA . TYR A 1 326 ? 9.234 -14.589 -7.057 1.00 94.62 326 TYR A CA 1
ATOM 2511 C C . TYR A 1 326 ? 8.123 -14.614 -8.106 1.00 94.62 326 TYR A C 1
ATOM 2513 O O . TYR A 1 326 ? 7.984 -15.611 -8.805 1.00 94.62 326 TYR A O 1
ATOM 2521 N N . LEU A 1 327 ? 7.342 -13.542 -8.231 1.00 92.50 327 LEU A N 1
ATOM 2522 C CA . LEU A 1 327 ? 6.219 -13.459 -9.170 1.00 92.50 327 LEU A CA 1
ATOM 2523 C C . LEU A 1 327 ? 6.662 -13.377 -10.637 1.00 92.50 327 LEU A C 1
ATOM 2525 O O . LEU A 1 327 ? 5.942 -13.843 -11.509 1.00 92.50 327 LEU A O 1
ATOM 2529 N N . GLU A 1 328 ? 7.849 -12.832 -10.896 1.00 90.75 328 GLU A N 1
ATOM 2530 C CA . GLU A 1 328 ? 8.439 -12.697 -12.236 1.00 90.75 328 GLU A CA 1
ATOM 2531 C C . GLU A 1 328 ? 9.376 -13.863 -12.601 1.00 90.75 328 GLU A C 1
ATOM 2533 O O . GLU A 1 328 ? 10.067 -13.817 -13.621 1.00 90.75 328 GLU A O 1
ATOM 2538 N N . ARG A 1 329 ? 9.450 -14.910 -11.765 1.00 89.69 329 ARG A N 1
ATOM 2539 C CA . ARG A 1 329 ? 10.329 -16.053 -12.030 1.00 89.69 329 ARG A CA 1
ATOM 2540 C C . ARG A 1 329 ? 9.915 -16.750 -13.335 1.00 89.69 329 ARG A C 1
ATOM 2542 O O . ARG A 1 329 ? 8.719 -16.945 -13.551 1.00 89.69 329 ARG A O 1
ATOM 2549 N N . PRO A 1 330 ? 10.867 -17.206 -14.169 1.00 82.31 330 PRO A N 1
ATOM 2550 C CA . PRO A 1 330 ? 10.537 -18.048 -15.308 1.00 82.31 330 PRO A CA 1
ATOM 2551 C C . PRO A 1 330 ? 9.811 -19.299 -14.813 1.00 82.31 330 PRO A C 1
ATOM 2553 O O . PRO A 1 330 ? 10.321 -20.010 -13.940 1.00 82.31 330 PRO A O 1
ATOM 2556 N N . GLU A 1 331 ? 8.628 -19.582 -15.352 1.00 77.75 331 GLU A N 1
ATOM 2557 C CA . GLU A 1 331 ? 7.966 -20.849 -15.072 1.00 77.75 331 GLU A CA 1
ATOM 2558 C C . GLU A 1 331 ? 8.847 -21.976 -15.622 1.00 77.75 331 GLU A C 1
ATOM 2560 O O . GLU A 1 331 ? 9.013 -22.133 -16.833 1.00 77.75 331 GLU A O 1
ATOM 2565 N N . LYS A 1 332 ? 9.457 -22.773 -14.732 1.00 65.88 332 LYS A N 1
ATOM 2566 C CA . LYS A 1 332 ? 9.944 -24.098 -15.126 1.00 65.88 332 LYS A CA 1
ATOM 2567 C C . LYS A 1 332 ? 8.689 -24.838 -15.579 1.00 65.88 332 LYS A C 1
ATOM 2569 O O . LYS A 1 332 ? 7.809 -25.038 -14.749 1.00 65.88 332 LYS A O 1
ATOM 2574 N N . GLY A 1 333 ? 8.577 -25.138 -16.874 1.00 56.25 333 GLY A N 1
ATOM 2575 C CA . GLY A 1 333 ? 7.388 -25.697 -17.534 1.00 56.25 333 GLY A CA 1
ATOM 2576 C C . GLY A 1 333 ? 6.990 -27.106 -17.073 1.00 56.25 333 GLY A C 1
ATOM 2577 O O . GLY A 1 333 ? 6.850 -27.998 -17.898 1.00 56.25 333 GLY A O 1
ATOM 2578 N N . ASP A 1 334 ? 6.830 -27.300 -15.766 1.00 49.06 334 ASP A N 1
ATOM 2579 C CA . ASP A 1 334 ? 6.576 -28.570 -15.086 1.00 49.06 334 ASP A CA 1
ATOM 2580 C C . ASP A 1 334 ? 5.366 -28.481 -14.130 1.00 49.06 334 ASP A C 1
ATOM 2582 O O . ASP A 1 334 ? 5.020 -29.449 -13.452 1.00 49.06 334 ASP A O 1
ATOM 2586 N N . TRP A 1 335 ? 4.649 -27.346 -14.105 1.00 46.28 335 TRP A N 1
ATOM 2587 C CA . TRP A 1 335 ? 3.240 -27.358 -13.704 1.00 46.28 335 TRP A CA 1
ATOM 2588 C C . TRP A 1 335 ? 2.495 -28.118 -14.794 1.00 46.28 335 TRP A C 1
ATOM 2590 O O . TRP A 1 335 ? 2.175 -27.541 -15.826 1.00 46.28 335 TRP A O 1
ATOM 2600 N N . GLY A 1 336 ? 2.325 -29.428 -14.599 1.00 39.09 336 GLY A N 1
ATOM 2601 C CA . GLY A 1 336 ? 1.795 -30.392 -15.562 1.00 39.09 336 GLY A CA 1
ATOM 2602 C C . GLY A 1 336 ? 0.407 -30.070 -16.121 1.00 39.09 336 GLY A C 1
ATOM 2603 O O . GLY A 1 336 ? -0.551 -30.791 -15.857 1.00 39.09 336 GLY A O 1
ATOM 2604 N N . VAL A 1 337 ? 0.319 -29.038 -16.954 1.00 38.81 337 VAL A N 1
ATOM 2605 C CA . VAL A 1 337 ? -0.715 -28.835 -17.958 1.00 38.81 337 VAL A CA 1
ATOM 2606 C C . VAL A 1 337 ? -0.087 -29.290 -19.276 1.00 38.81 337 VAL A C 1
ATOM 2608 O O . VAL A 1 337 ? 0.714 -28.566 -19.870 1.00 38.81 337 VAL A O 1
ATOM 2611 N N . PRO A 1 338 ? -0.358 -30.526 -19.728 1.00 33.84 338 PRO A N 1
ATOM 2612 C CA . PRO A 1 338 ? 0.193 -31.025 -20.973 1.00 33.84 338 PRO A CA 1
ATOM 2613 C C . PRO A 1 338 ? -0.408 -30.234 -22.135 1.00 33.84 338 PRO A C 1
ATOM 2615 O O . PRO A 1 338 ? -1.595 -30.357 -22.428 1.00 33.84 338 PRO A O 1
ATOM 2618 N N . GLY A 1 339 ? 0.437 -29.465 -22.818 1.00 38.81 339 GLY A N 1
ATOM 2619 C CA . GLY A 1 339 ? 0.158 -28.936 -24.149 1.00 38.81 339 GLY A CA 1
ATOM 2620 C C . GLY A 1 339 ? -0.278 -27.479 -24.175 1.00 38.81 339 GLY A C 1
ATOM 2621 O O . GLY A 1 339 ? -1.468 -27.203 -24.206 1.00 38.81 339 GLY A O 1
ATOM 2622 N N . GLN A 1 340 ? 0.697 -26.570 -24.245 1.00 40.19 340 GLN A N 1
ATOM 2623 C CA . GLN A 1 340 ? 0.703 -25.392 -25.129 1.00 40.19 340 GLN A CA 1
ATOM 2624 C C . GLN A 1 340 ? 1.954 -24.549 -24.840 1.00 40.19 340 GLN A C 1
ATOM 2626 O O . GLN A 1 340 ? 1.930 -23.596 -24.074 1.00 40.19 340 GLN A O 1
ATOM 2631 N N . SER A 1 341 ? 3.075 -24.909 -25.458 1.00 40.22 341 SER A N 1
ATOM 2632 C CA . SER A 1 341 ? 4.164 -23.956 -25.697 1.00 40.22 341 SER A CA 1
ATOM 2633 C C . SER A 1 341 ? 4.933 -24.404 -26.935 1.00 40.22 341 SER A C 1
ATOM 2635 O O . SER A 1 341 ? 6.092 -24.812 -26.888 1.00 40.22 341 SER A O 1
ATOM 2637 N N . GLU A 1 342 ? 4.233 -24.414 -28.071 1.00 44.28 342 GLU A N 1
ATOM 2638 C CA . GLU A 1 342 ? 4.901 -24.359 -29.367 1.00 44.28 342 GLU A CA 1
ATOM 2639 C C . GLU A 1 342 ? 5.242 -22.895 -29.648 1.00 44.28 342 GLU A C 1
ATOM 2641 O O . GLU A 1 342 ? 4.366 -22.071 -29.893 1.00 44.28 342 GLU A O 1
ATOM 2646 N N . ALA A 1 343 ? 6.538 -22.597 -29.550 1.00 42.12 343 ALA A N 1
ATOM 2647 C CA . ALA A 1 343 ? 7.265 -21.590 -30.317 1.00 42.12 343 ALA A CA 1
ATOM 2648 C C . ALA A 1 343 ? 6.457 -20.351 -30.754 1.00 42.12 343 ALA A C 1
ATOM 2650 O O . ALA A 1 343 ? 6.146 -20.173 -31.932 1.00 42.12 343 ALA A O 1
ATOM 2651 N N . MET A 1 344 ? 6.211 -19.433 -29.818 1.00 36.31 344 MET A N 1
ATOM 2652 C CA . MET A 1 344 ? 5.814 -18.068 -30.158 1.00 36.31 344 MET A CA 1
ATOM 2653 C C . MET A 1 344 ? 7.063 -17.303 -30.628 1.00 36.31 344 MET A C 1
ATOM 2655 O O . MET A 1 344 ? 7.801 -16.704 -29.849 1.00 36.31 344 MET A O 1
ATOM 2659 N N . THR A 1 345 ? 7.366 -17.415 -31.919 1.00 44.41 345 THR A N 1
ATOM 2660 C CA . THR A 1 345 ? 8.402 -16.623 -32.585 1.00 44.41 345 THR A CA 1
ATOM 2661 C C . THR A 1 345 ? 7.886 -15.216 -32.904 1.00 44.41 345 THR A C 1
ATOM 2663 O O . THR A 1 345 ? 6.771 -15.085 -33.399 1.00 44.41 345 THR A O 1
ATOM 2666 N N . VAL A 1 346 ? 8.779 -14.225 -32.775 1.00 43.12 346 VAL A N 1
ATOM 2667 C CA . VAL A 1 346 ? 8.745 -12.868 -33.370 1.00 43.12 346 VAL A CA 1
ATOM 2668 C C . VAL A 1 346 ? 8.037 -11.771 -32.550 1.00 43.12 346 VAL A C 1
ATOM 2670 O O . VAL A 1 346 ? 6.818 -11.704 -32.487 1.00 43.12 346 VAL A O 1
ATOM 2673 N N . GLU A 1 347 ? 8.853 -10.875 -31.973 1.00 45.59 347 GLU A N 1
ATOM 2674 C CA . GLU A 1 347 ? 8.554 -9.466 -31.618 1.00 45.59 347 GLU A CA 1
ATOM 2675 C C . GLU A 1 347 ? 7.206 -9.151 -30.942 1.00 45.59 347 GLU A C 1
ATOM 2677 O O . GLU A 1 347 ? 6.650 -8.068 -31.116 1.00 45.59 347 GLU A O 1
ATOM 2682 N N . HIS A 1 348 ? 6.668 -10.054 -30.126 1.00 45.34 348 HIS A N 1
ATOM 2683 C CA . HIS A 1 348 ? 5.629 -9.669 -29.177 1.00 45.34 348 HIS A CA 1
ATOM 2684 C C . HIS A 1 348 ? 6.274 -9.016 -27.958 1.00 45.34 348 HIS A C 1
ATOM 2686 O O . HIS A 1 348 ? 7.160 -9.600 -27.334 1.00 45.34 348 HIS A O 1
ATOM 2692 N N . ASP A 1 349 ? 5.848 -7.772 -27.697 1.00 51.59 349 ASP A N 1
ATOM 2693 C CA . ASP A 1 349 ? 6.229 -6.903 -26.584 1.00 51.59 349 ASP A CA 1
ATOM 2694 C C . ASP A 1 349 ? 6.656 -7.722 -25.362 1.00 51.59 349 ASP A C 1
ATOM 2696 O O . ASP A 1 349 ? 5.821 -8.337 -24.702 1.00 51.59 349 ASP A O 1
ATOM 2700 N N . ALA A 1 350 ? 7.948 -7.706 -25.020 1.00 51.78 350 ALA A N 1
ATOM 2701 C CA . ALA A 1 350 ? 8.460 -8.381 -23.823 1.00 51.78 350 ALA A CA 1
ATOM 2702 C C . ALA A 1 350 ? 7.729 -7.930 -22.538 1.00 51.78 350 ALA A C 1
ATOM 2704 O O . ALA A 1 350 ? 7.704 -8.646 -21.543 1.00 51.78 350 ALA A O 1
ATOM 2705 N N . ALA A 1 351 ? 7.090 -6.755 -22.566 1.00 52.59 351 ALA A N 1
ATOM 2706 C CA . ALA A 1 351 ? 6.213 -6.284 -21.501 1.00 52.59 351 ALA A CA 1
ATOM 2707 C C . ALA A 1 351 ? 4.926 -7.123 -21.350 1.00 52.59 351 ALA A C 1
ATOM 2709 O O . ALA A 1 351 ? 4.459 -7.301 -20.233 1.00 52.59 351 ALA A O 1
ATOM 2710 N N . ALA A 1 352 ? 4.364 -7.668 -22.433 1.00 55.72 352 ALA A N 1
ATOM 2711 C CA . ALA A 1 352 ? 3.129 -8.453 -22.391 1.00 55.72 352 ALA A CA 1
ATOM 2712 C C . ALA A 1 352 ? 3.331 -9.857 -21.791 1.00 55.72 352 ALA A C 1
ATOM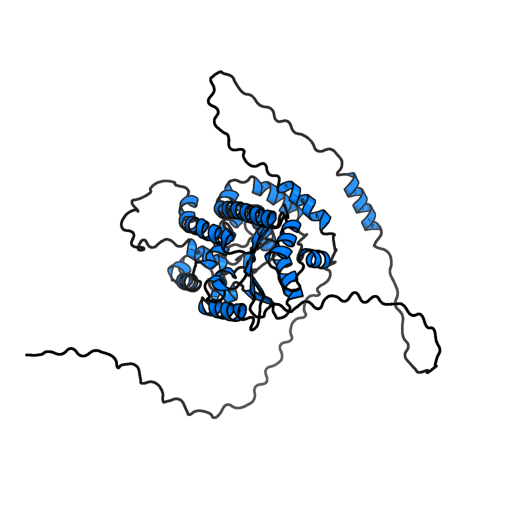 2714 O O . ALA A 1 352 ? 2.433 -10.374 -21.130 1.00 55.72 352 ALA A O 1
ATOM 2715 N N . THR A 1 353 ? 4.505 -10.466 -21.973 1.00 59.44 353 THR A N 1
ATOM 2716 C CA . THR A 1 353 ? 4.832 -11.795 -21.424 1.00 59.44 353 THR A CA 1
ATOM 2717 C C . THR A 1 353 ? 5.228 -11.762 -19.949 1.00 59.44 353 THR A C 1
ATOM 2719 O O . THR A 1 353 ? 4.932 -12.709 -19.227 1.00 59.44 353 THR A O 1
ATOM 2722 N N . LEU A 1 354 ? 5.842 -10.674 -19.473 1.00 60.97 354 LEU A N 1
ATOM 2723 C CA . LEU A 1 354 ? 6.219 -10.508 -18.061 1.00 60.97 354 LEU A CA 1
ATOM 2724 C C . LEU A 1 354 ? 5.020 -10.262 -17.128 1.00 60.97 354 LEU A C 1
ATOM 2726 O O . LEU A 1 354 ? 5.119 -10.518 -15.931 1.00 60.97 354 LEU A O 1
ATOM 2730 N N . GLU A 1 355 ? 3.886 -9.784 -17.648 1.00 63.97 355 GLU A N 1
ATOM 2731 C CA . GLU A 1 355 ? 2.730 -9.433 -16.813 1.00 63.97 355 GLU A CA 1
ATOM 2732 C C . GLU A 1 355 ? 1.736 -10.577 -16.582 1.00 63.97 355 GLU A C 1
ATOM 2734 O O . GLU A 1 355 ? 0.920 -10.464 -15.668 1.00 63.97 355 GLU A O 1
ATOM 2739 N N . ALA A 1 356 ? 1.777 -11.664 -17.362 1.00 73.38 356 ALA A N 1
ATOM 2740 C CA . ALA A 1 356 ? 0.756 -12.716 -17.300 1.00 73.38 356 ALA A CA 1
ATOM 2741 C C . ALA A 1 356 ? 0.534 -13.275 -15.874 1.00 73.38 356 ALA A C 1
ATOM 2743 O O . ALA A 1 356 ? -0.613 -13.250 -15.425 1.00 73.38 356 ALA A O 1
ATOM 2744 N N . PRO A 1 357 ? 1.582 -13.622 -15.092 1.00 80.06 357 PRO A N 1
ATOM 2745 C CA . PRO A 1 357 ? 1.384 -14.094 -13.721 1.00 80.06 357 PRO A CA 1
ATOM 2746 C C . PRO A 1 357 ? 0.774 -13.039 -12.794 1.00 80.06 357 PRO A C 1
ATOM 2748 O O . PRO A 1 357 ? 0.095 -13.386 -11.837 1.00 80.06 357 PRO A O 1
ATOM 2751 N N . LEU A 1 358 ? 1.008 -11.743 -13.040 1.00 84.31 358 LEU A N 1
ATOM 2752 C CA . LEU A 1 358 ? 0.431 -10.666 -12.230 1.00 84.31 358 LEU A CA 1
ATOM 2753 C C . LEU A 1 358 ? -1.034 -10.379 -12.593 1.00 84.31 358 LEU A C 1
ATOM 2755 O O . LEU A 1 358 ? -1.789 -9.964 -11.713 1.00 84.31 358 LEU A O 1
ATOM 2759 N N . TYR A 1 359 ? -1.455 -10.604 -13.844 1.00 88.25 359 TYR A N 1
ATOM 2760 C CA . TYR A 1 359 ? -2.872 -10.505 -14.226 1.00 88.25 359 TYR A CA 1
ATOM 2761 C C . TYR A 1 359 ? -3.728 -11.519 -13.472 1.00 88.25 359 TYR A C 1
ATOM 2763 O O . TYR A 1 359 ? -4.803 -11.157 -12.993 1.00 88.25 359 TYR A O 1
ATOM 2771 N N . ASP A 1 360 ? -3.225 -12.740 -13.284 1.00 90.56 360 ASP A N 1
ATOM 2772 C CA . ASP A 1 360 ? -3.924 -13.785 -12.526 1.00 90.56 360 ASP A CA 1
ATOM 2773 C C . ASP A 1 360 ? -4.136 -13.397 -11.054 1.00 90.56 360 ASP A C 1
ATOM 2775 O O . ASP A 1 360 ? -5.054 -13.886 -10.395 1.00 90.56 360 ASP A O 1
ATOM 2779 N N . LEU A 1 361 ? -3.325 -12.466 -10.539 1.00 93.69 361 LEU A N 1
ATOM 2780 C CA . LEU A 1 361 ? -3.440 -11.930 -9.183 1.00 93.69 361 LEU A CA 1
ATOM 2781 C C . LEU A 1 361 ? -4.350 -10.705 -9.085 1.00 93.69 361 LEU A C 1
ATOM 2783 O O . LEU A 1 361 ? -4.739 -10.327 -7.977 1.00 93.69 361 LEU A O 1
ATOM 2787 N N . LEU A 1 362 ? -4.704 -10.080 -10.212 1.00 95.62 362 LEU A N 1
ATOM 2788 C CA . LEU A 1 362 ? -5.523 -8.872 -10.216 1.00 95.62 362 LEU A CA 1
ATOM 2789 C C . LEU A 1 362 ? -6.936 -9.159 -9.706 1.00 95.62 362 LEU A C 1
ATOM 2791 O O . LEU A 1 362 ? -7.416 -8.440 -8.831 1.00 95.62 362 LEU A O 1
ATOM 2795 N N . GLN A 1 363 ? -7.584 -10.212 -10.214 1.00 96.19 363 GLN A N 1
ATOM 2796 C CA . GLN A 1 363 ? -8.950 -10.546 -9.807 1.00 96.19 363 GLN A CA 1
ATOM 2797 C C . GLN A 1 363 ? -9.031 -10.947 -8.322 1.00 96.19 363 GLN A C 1
ATOM 2799 O O . GLN A 1 363 ? -9.828 -10.335 -7.613 1.00 96.19 363 GLN A O 1
ATOM 2804 N N . PRO A 1 364 ? -8.170 -11.844 -7.791 1.00 96.44 364 PRO A N 1
ATOM 2805 C CA . PRO A 1 364 ? -8.121 -12.110 -6.353 1.00 96.44 364 PRO A CA 1
ATOM 2806 C C . PRO A 1 364 ? -7.884 -10.856 -5.502 1.00 96.44 364 PRO A C 1
ATOM 2808 O O . PRO A 1 364 ? -8.488 -10.711 -4.442 1.00 96.44 364 PRO A O 1
ATOM 2811 N N . ALA A 1 365 ? -7.033 -9.925 -5.953 1.00 97.31 365 ALA A N 1
ATOM 2812 C CA . ALA A 1 365 ? -6.807 -8.666 -5.244 1.00 97.31 365 ALA A CA 1
ATOM 2813 C C . ALA A 1 365 ? -8.050 -7.757 -5.256 1.00 97.31 365 ALA A C 1
ATOM 2815 O O . ALA A 1 365 ? -8.371 -7.156 -4.232 1.00 97.31 365 ALA A O 1
ATOM 2816 N N . MET A 1 366 ? -8.765 -7.666 -6.381 1.00 98.06 366 MET A N 1
ATOM 2817 C CA . MET A 1 366 ? -10.031 -6.929 -6.481 1.00 98.06 366 MET A CA 1
ATOM 2818 C C . MET A 1 366 ? -11.112 -7.535 -5.580 1.00 98.06 366 MET A C 1
ATOM 2820 O O . MET A 1 366 ? -11.742 -6.811 -4.811 1.00 98.06 366 MET A O 1
ATOM 2824 N N . ASP A 1 367 ? -11.279 -8.859 -5.614 1.00 97.38 367 ASP A N 1
ATOM 2825 C CA . ASP A 1 367 ? -12.228 -9.571 -4.755 1.00 97.38 367 ASP A CA 1
ATOM 2826 C C . ASP A 1 367 ? -11.909 -9.311 -3.279 1.00 97.38 367 ASP A C 1
ATOM 2828 O O . ASP A 1 367 ? -12.789 -8.950 -2.495 1.00 97.38 367 ASP A O 1
ATOM 2832 N N . LEU A 1 368 ? -10.624 -9.381 -2.921 1.00 96.62 368 LEU A N 1
ATOM 2833 C CA . LEU A 1 368 ? -10.157 -9.084 -1.577 1.00 96.62 368 LEU A CA 1
ATOM 2834 C C . LEU A 1 368 ? -10.491 -7.651 -1.152 1.00 96.62 368 LEU A C 1
ATOM 2836 O O . LEU A 1 368 ? -10.980 -7.464 -0.043 1.00 96.62 368 LEU A O 1
ATOM 2840 N N . ILE A 1 369 ? -10.273 -6.646 -2.007 1.00 98.12 369 ILE A N 1
ATOM 2841 C CA . ILE A 1 369 ? -10.633 -5.244 -1.725 1.00 98.12 369 ILE A CA 1
ATOM 2842 C C . ILE A 1 369 ? -12.141 -5.096 -1.518 1.00 98.12 369 ILE A C 1
ATOM 2844 O O . ILE A 1 369 ? -12.563 -4.414 -0.587 1.00 98.12 369 ILE A O 1
ATOM 2848 N N . ARG A 1 370 ? -12.950 -5.740 -2.363 1.00 98.31 370 ARG A N 1
ATOM 2849 C CA . ARG A 1 370 ? -14.408 -5.624 -2.332 1.00 98.31 370 ARG A CA 1
ATOM 2850 C C . ARG A 1 370 ? -15.029 -6.263 -1.096 1.00 98.31 370 ARG A C 1
ATOM 2852 O O . ARG A 1 370 ? -15.884 -5.646 -0.469 1.00 98.31 370 ARG A O 1
ATOM 2859 N N . SER A 1 371 ? -14.645 -7.494 -0.763 1.00 96.56 371 SER A N 1
ATOM 2860 C CA . SER A 1 371 ? -15.303 -8.263 0.303 1.00 96.56 371 SER A CA 1
ATOM 2861 C C . SER A 1 371 ? -14.484 -8.382 1.584 1.00 96.56 371 SER A C 1
ATOM 2863 O O . SER A 1 371 ? -15.045 -8.633 2.646 1.00 96.56 371 SER A O 1
ATOM 2865 N N . GLY A 1 372 ? -13.164 -8.229 1.506 1.00 96.06 372 GLY A N 1
ATOM 2866 C CA . GLY A 1 372 ? -12.253 -8.434 2.632 1.00 96.06 372 GLY A CA 1
ATOM 2867 C C . GLY A 1 372 ? -11.946 -7.179 3.447 1.00 96.06 372 GLY A C 1
ATOM 2868 O O . GLY A 1 372 ? -11.307 -7.294 4.497 1.00 96.06 372 GLY A O 1
ATOM 2869 N N . TYR A 1 373 ? -12.352 -5.991 2.990 1.00 97.94 373 TYR A N 1
ATOM 2870 C CA . TYR A 1 373 ? -12.088 -4.718 3.661 1.00 97.94 373 TYR A CA 1
ATOM 2871 C C . TYR A 1 373 ? -13.373 -4.059 4.148 1.00 97.94 373 TYR A C 1
ATOM 2873 O O . TYR A 1 373 ? -14.287 -3.795 3.373 1.00 97.94 373 TYR A O 1
ATOM 2881 N N . VAL A 1 374 ? -13.401 -3.707 5.434 1.00 97.88 374 VAL A N 1
ATOM 2882 C CA . VAL A 1 374 ? -14.526 -2.965 6.019 1.00 97.88 374 VAL A CA 1
ATOM 2883 C C . VAL A 1 374 ? -14.531 -1.494 5.586 1.00 97.88 374 VAL A C 1
ATOM 2885 O O . VAL A 1 374 ? -15.584 -0.869 5.555 1.00 97.88 374 VAL A O 1
ATOM 2888 N N . ALA A 1 375 ? -13.367 -0.939 5.232 1.00 98.38 375 ALA A N 1
ATOM 2889 C CA . ALA A 1 375 ? -13.266 0.392 4.647 1.00 98.38 375 ALA A CA 1
ATOM 2890 C C . ALA A 1 375 ? -12.077 0.495 3.685 1.00 98.38 375 ALA A C 1
ATOM 2892 O O . ALA A 1 375 ? -10.948 0.120 4.018 1.00 98.38 375 ALA A O 1
ATOM 2893 N N . VAL A 1 376 ? -12.324 1.065 2.511 1.00 98.75 376 VAL A N 1
ATOM 2894 C CA . VAL A 1 376 ? -11.321 1.367 1.488 1.00 98.75 376 VAL A CA 1
ATOM 2895 C C . VAL A 1 376 ? -11.328 2.871 1.276 1.00 98.75 376 VAL A C 1
ATOM 2897 O O . VAL A 1 376 ? -12.296 3.404 0.762 1.00 98.75 376 VAL A O 1
ATOM 2900 N N . GLY A 1 377 ? -10.283 3.577 1.703 1.00 98.62 377 GLY A N 1
ATOM 2901 C CA . GLY A 1 377 ? -10.178 5.027 1.526 1.00 98.62 377 GLY A CA 1
ATOM 2902 C C . GLY A 1 377 ? -9.494 5.433 0.220 1.00 98.62 377 GLY A C 1
ATOM 2903 O O . GLY A 1 377 ? -8.671 4.682 -0.306 1.00 98.62 377 GLY A O 1
ATOM 2904 N N . ILE A 1 378 ? -9.747 6.663 -0.233 1.00 98.69 378 ILE A N 1
ATOM 2905 C CA . ILE A 1 378 ? -9.063 7.318 -1.361 1.00 98.69 378 ILE A CA 1
ATOM 2906 C C . ILE A 1 378 ? -8.396 8.602 -0.858 1.00 98.69 378 ILE A C 1
ATOM 2908 O O . ILE A 1 378 ? -9.067 9.492 -0.335 1.00 98.69 378 ILE A O 1
ATOM 2912 N N . LEU A 1 379 ? -7.072 8.714 -1.010 1.00 98.00 379 LEU A N 1
ATOM 2913 C CA . LEU A 1 379 ? -6.289 9.845 -0.498 1.00 98.00 379 LEU A CA 1
ATOM 2914 C C . LEU A 1 379 ? -6.751 11.176 -1.098 1.00 98.00 379 LEU A C 1
ATOM 2916 O O . LEU A 1 379 ? -6.810 12.176 -0.392 1.00 98.00 379 LEU A O 1
ATOM 2920 N N . GLU A 1 380 ? -7.104 11.168 -2.379 1.00 97.88 380 GLU A N 1
ATOM 2921 C CA . GLU A 1 380 ? -7.637 12.310 -3.120 1.00 97.88 380 GLU A CA 1
ATOM 2922 C C . GLU A 1 380 ? -9.019 12.756 -2.605 1.00 97.88 380 GLU A C 1
ATOM 2924 O O . GLU A 1 380 ? -9.447 13.858 -2.904 1.00 97.88 380 GLU A O 1
ATOM 2929 N N . GLN A 1 381 ? -9.711 11.936 -1.807 1.00 98.06 381 GLN A N 1
ATOM 2930 C CA . GLN A 1 381 ? -10.971 12.270 -1.133 1.00 98.06 381 GLN A CA 1
ATOM 2931 C C . GLN A 1 381 ? -10.791 12.130 0.386 1.00 98.06 381 GLN A C 1
ATOM 2933 O O . GLN A 1 381 ? -11.539 11.424 1.069 1.00 98.06 381 GLN A O 1
ATOM 2938 N N . TRP A 1 382 ? -9.743 12.771 0.917 1.00 97.75 382 TRP A N 1
ATOM 2939 C CA . TRP A 1 382 ? -9.272 12.591 2.294 1.00 97.75 382 TRP A CA 1
ATOM 2940 C C . TRP A 1 382 ? -10.357 12.817 3.352 1.00 97.75 382 TRP A C 1
ATOM 2942 O O . TRP A 1 382 ? -10.548 11.964 4.214 1.00 97.75 382 TRP A O 1
ATOM 2952 N N . ASN A 1 383 ? -11.105 13.921 3.279 1.00 97.50 383 ASN A N 1
ATOM 2953 C CA . ASN A 1 383 ? -12.132 14.233 4.280 1.00 97.50 383 ASN A CA 1
ATOM 2954 C C . ASN A 1 383 ? -13.252 13.183 4.293 1.00 97.50 383 ASN A C 1
ATOM 2956 O O . ASN A 1 383 ? -13.588 12.651 5.350 1.00 97.50 383 ASN A O 1
ATOM 2960 N N . THR A 1 384 ? -13.769 12.815 3.117 1.00 98.44 384 THR A N 1
ATOM 2961 C CA . THR A 1 384 ? -14.768 11.745 2.974 1.00 98.44 384 THR A CA 1
ATOM 2962 C C . THR A 1 384 ? -14.220 10.406 3.461 1.00 98.44 384 THR A C 1
ATOM 2964 O O . THR A 1 384 ? -14.928 9.663 4.132 1.00 98.44 384 THR A O 1
ATOM 2967 N N . THR A 1 385 ? -12.942 10.117 3.204 1.00 98.56 385 THR A N 1
ATOM 2968 C CA . THR A 1 385 ? -12.259 8.925 3.725 1.00 98.56 385 THR A CA 1
ATOM 2969 C C . THR A 1 385 ? -12.210 8.904 5.252 1.00 98.56 385 THR A C 1
ATOM 2971 O O . THR A 1 385 ? -12.503 7.871 5.848 1.00 98.56 385 THR A O 1
ATOM 2974 N N . LEU A 1 386 ? -11.868 10.018 5.910 1.00 98.12 386 LEU A N 1
ATOM 2975 C CA . LEU A 1 386 ? -11.846 10.075 7.375 1.00 98.12 386 LEU A CA 1
ATOM 2976 C C . LEU A 1 386 ? -13.246 9.870 7.966 1.00 98.12 386 LEU A C 1
ATOM 2978 O O . LEU A 1 386 ? -13.388 9.115 8.924 1.00 98.12 386 LEU A O 1
ATOM 2982 N N . HIS A 1 387 ? -14.279 10.464 7.363 1.00 97.75 387 HIS A N 1
ATOM 2983 C CA . HIS A 1 387 ? -15.664 10.222 7.771 1.00 97.75 387 HIS A CA 1
ATOM 2984 C C . HIS A 1 387 ? -16.091 8.769 7.541 1.00 97.75 387 HIS A C 1
ATOM 2986 O O . HIS A 1 387 ? -16.700 8.164 8.422 1.00 97.75 387 HIS A O 1
ATOM 2992 N N . LEU A 1 388 ? -15.719 8.169 6.408 1.00 98.38 388 LEU A N 1
ATOM 2993 C CA . LEU A 1 388 ? -15.954 6.748 6.166 1.00 98.38 388 LEU A CA 1
ATOM 2994 C C . LEU A 1 388 ? -15.288 5.899 7.251 1.00 98.38 388 LEU A C 1
ATOM 2996 O O . LEU A 1 388 ? -15.911 4.981 7.770 1.00 98.38 388 LEU A O 1
ATOM 3000 N N . PHE A 1 389 ? -14.056 6.218 7.646 1.00 98.19 389 PHE A N 1
ATOM 3001 C CA . PHE A 1 389 ? -13.367 5.491 8.709 1.00 98.19 389 PHE A CA 1
ATOM 3002 C C . PHE A 1 389 ? -14.033 5.664 10.082 1.00 98.19 389 PHE A C 1
ATOM 3004 O O . PHE A 1 389 ? -14.067 4.701 10.852 1.00 98.19 389 PHE A O 1
ATOM 3011 N N . ASP A 1 390 ? -14.585 6.844 10.384 1.00 97.00 390 ASP A N 1
ATOM 3012 C CA . ASP A 1 390 ? -15.363 7.088 11.607 1.00 97.00 390 ASP A CA 1
ATOM 3013 C C . ASP A 1 390 ? -16.600 6.182 11.682 1.00 97.00 390 ASP A C 1
ATOM 3015 O O . ASP A 1 390 ? -16.862 5.581 12.726 1.00 97.00 390 ASP A O 1
ATOM 3019 N N . HIS A 1 391 ? -17.325 6.037 10.571 1.00 96.75 391 HIS A N 1
ATOM 3020 C CA . HIS A 1 391 ? -18.547 5.235 10.511 1.00 96.75 391 HIS A CA 1
ATOM 3021 C C . HIS A 1 391 ? -18.291 3.732 10.366 1.00 96.75 391 HIS A C 1
ATOM 3023 O O . HIS A 1 391 ? -18.943 2.927 11.025 1.00 96.75 391 HIS A O 1
ATOM 3029 N N . ALA A 1 392 ? -17.359 3.343 9.499 1.00 97.25 392 ALA A N 1
ATOM 3030 C CA . ALA A 1 392 ? -17.191 1.955 9.090 1.00 97.25 392 ALA A CA 1
ATOM 3031 C C . ALA A 1 392 ? -16.289 1.150 10.024 1.00 97.25 392 ALA A C 1
ATOM 3033 O O . ALA A 1 392 ? -16.452 -0.063 10.117 1.00 97.25 392 ALA A O 1
ATOM 3034 N N . LEU A 1 393 ? -15.318 1.771 10.702 1.00 96.06 393 LEU A N 1
ATOM 3035 C CA . LEU A 1 393 ? -14.354 1.025 11.523 1.00 96.06 393 LEU A CA 1
ATOM 3036 C C . LEU A 1 393 ? -14.769 0.917 12.986 1.00 96.06 393 LEU A C 1
ATOM 3038 O O . LEU A 1 393 ? -14.372 -0.044 13.650 1.00 96.06 393 LEU A O 1
ATOM 3042 N N . GLU A 1 394 ? -15.523 1.910 13.472 1.00 93.56 394 GLU A N 1
ATOM 3043 C CA . GLU A 1 394 ? -16.020 2.012 14.851 1.00 93.56 394 GLU A CA 1
ATOM 3044 C C . GLU A 1 394 ? -14.921 1.757 15.894 1.00 93.56 394 GLU A C 1
ATOM 3046 O O . GLU A 1 394 ? -15.151 1.144 16.937 1.00 93.56 394 GLU A O 1
ATOM 3051 N N . ILE A 1 395 ? -13.695 2.199 15.597 1.00 93.44 395 ILE A N 1
ATOM 3052 C CA . ILE A 1 395 ? -12.530 1.957 16.447 1.00 93.44 395 ILE A CA 1
ATOM 3053 C C . ILE A 1 395 ? -12.726 2.722 17.770 1.00 93.44 395 ILE A C 1
ATOM 3055 O O . ILE A 1 395 ? -12.776 3.957 17.756 1.00 93.44 395 ILE A O 1
ATOM 3059 N N . PRO A 1 396 ? -12.826 2.051 18.933 1.00 92.50 396 PRO A N 1
ATOM 3060 C CA . PRO A 1 396 ? -13.196 2.721 20.173 1.00 92.50 396 PRO A CA 1
ATOM 3061 C C . PRO A 1 396 ? -12.199 3.804 20.585 1.00 92.50 396 PRO A C 1
ATOM 3063 O O . PRO A 1 396 ? -11.023 3.547 20.831 1.00 92.50 396 PRO A O 1
ATOM 3066 N N . GLY A 1 397 ? -12.698 5.037 20.692 1.00 91.69 397 GLY A N 1
ATOM 3067 C CA . GLY A 1 397 ? -11.888 6.206 21.038 1.00 91.69 397 GLY A CA 1
ATOM 3068 C C . GLY A 1 397 ? -11.193 6.886 19.854 1.00 91.69 397 GLY A C 1
ATOM 3069 O O . GLY A 1 397 ? -10.565 7.919 20.069 1.00 91.69 397 GLY A O 1
ATOM 3070 N N . MET A 1 398 ? -11.342 6.377 18.628 1.00 94.44 398 MET A N 1
ATOM 3071 C CA . MET A 1 398 ? -10.890 7.058 17.411 1.00 94.44 398 MET A CA 1
ATOM 3072 C C . MET A 1 398 ? -12.003 7.917 16.825 1.00 94.44 398 MET A C 1
ATOM 3074 O O . MET A 1 398 ? -13.140 7.469 16.700 1.00 94.44 398 MET A O 1
ATOM 3078 N N . TYR A 1 399 ? -11.630 9.141 16.465 1.00 95.94 399 TYR A N 1
ATOM 3079 C CA . TYR A 1 399 ? -12.439 10.091 15.702 1.00 95.94 399 TYR A CA 1
ATOM 3080 C C . TYR A 1 399 ? -11.502 10.688 14.664 1.00 95.94 399 TYR A C 1
ATOM 3082 O O . TYR A 1 399 ? -10.811 11.669 14.940 1.00 95.94 399 TYR A O 1
ATOM 3090 N N . TRP A 1 400 ? -11.393 10.025 13.523 1.00 97.12 400 TRP A N 1
ATOM 3091 C CA . TRP A 1 400 ? -10.404 10.252 12.482 1.00 97.12 400 TRP A CA 1
ATOM 3092 C C . TRP A 1 400 ? -10.373 11.709 12.027 1.00 97.12 400 TRP A C 1
ATOM 3094 O O . TRP A 1 400 ? -9.296 12.306 12.006 1.00 97.12 400 TRP A O 1
ATOM 3104 N N . GLY A 1 401 ? -11.536 12.313 11.756 1.00 95.81 401 GLY A N 1
ATOM 3105 C CA . GLY A 1 401 ? -11.626 13.730 11.389 1.00 95.81 401 GLY A CA 1
ATOM 3106 C C . GLY A 1 401 ? -11.079 14.664 12.476 1.00 95.81 401 GLY A C 1
ATOM 3107 O O . GLY A 1 401 ? -10.224 15.509 12.211 1.00 95.81 401 GLY A O 1
ATOM 3108 N N . ALA A 1 402 ? -11.513 14.472 13.725 1.00 95.75 402 ALA A N 1
ATOM 3109 C CA . ALA A 1 402 ? -11.100 15.312 14.852 1.00 95.75 402 ALA A CA 1
ATOM 3110 C C . ALA A 1 402 ? -9.608 15.153 15.193 1.00 95.75 402 ALA A C 1
ATOM 3112 O O . ALA A 1 402 ? -8.911 16.132 15.451 1.00 95.75 402 ALA A O 1
ATOM 3113 N N . GLN A 1 403 ? -9.097 13.923 15.159 1.00 96.06 403 GLN A N 1
ATOM 3114 C CA . GLN A 1 403 ? -7.688 13.632 15.419 1.00 96.06 403 GLN A CA 1
ATOM 3115 C C . GLN A 1 403 ? -6.781 14.164 14.315 1.00 96.06 403 GLN A C 1
ATOM 3117 O O . GLN A 1 403 ? -5.685 14.647 14.605 1.00 96.06 403 GLN A O 1
ATOM 3122 N N . PHE A 1 404 ? -7.230 14.108 13.060 1.00 96.62 404 PHE A N 1
ATOM 3123 C CA . PHE A 1 404 ? -6.508 14.734 11.964 1.00 96.62 404 PHE A CA 1
ATOM 3124 C C . PHE A 1 404 ? -6.511 16.259 12.085 1.00 96.62 404 PHE A C 1
ATOM 3126 O O . PHE A 1 404 ? -5.465 16.867 11.889 1.00 96.62 404 PHE A O 1
ATOM 3133 N N . ALA A 1 405 ? -7.632 16.879 12.463 1.00 96.19 405 ALA A N 1
ATOM 3134 C CA . ALA A 1 405 ? -7.689 18.323 12.697 1.00 96.19 405 ALA A CA 1
ATOM 3135 C C . ALA A 1 405 ? -6.718 18.776 13.805 1.00 96.19 405 ALA A C 1
ATOM 3137 O O . ALA A 1 405 ? -6.118 19.843 13.706 1.00 96.19 405 ALA A O 1
ATOM 3138 N N . GLU A 1 406 ? -6.518 17.952 14.839 1.00 95.38 406 GLU A N 1
ATOM 3139 C CA . GLU A 1 406 ? -5.571 18.242 15.919 1.00 95.38 406 GLU A CA 1
ATOM 3140 C C . GLU A 1 406 ? -4.107 17.980 15.522 1.00 95.38 406 GLU A C 1
ATOM 3142 O O . GLU A 1 406 ? -3.214 18.771 15.832 1.00 95.38 406 GLU A O 1
ATOM 3147 N N . GLY A 1 407 ? -3.838 16.840 14.880 1.00 93.62 407 GLY A N 1
ATOM 3148 C CA . GLY A 1 407 ? -2.478 16.379 14.589 1.00 93.62 407 GLY A CA 1
ATOM 3149 C C . GLY A 1 407 ? -1.907 16.881 13.264 1.00 93.62 407 GLY A C 1
ATOM 3150 O O . GLY A 1 407 ? -0.689 16.952 13.111 1.00 93.62 407 GLY A O 1
ATOM 3151 N N . GLY A 1 408 ? -2.767 17.205 12.304 1.00 93.88 408 GLY A N 1
ATOM 3152 C CA . GLY A 1 408 ? -2.398 17.578 10.947 1.00 93.88 408 GLY A CA 1
ATOM 3153 C C . GLY A 1 408 ? -1.682 16.475 10.162 1.00 93.88 408 GLY A C 1
ATOM 3154 O O . GLY A 1 408 ? -1.500 15.328 10.593 1.00 93.88 408 GLY A O 1
ATOM 3155 N N . LYS A 1 409 ? -1.249 16.845 8.955 1.00 91.25 409 LYS A N 1
ATOM 3156 C CA . LYS A 1 409 ? -0.473 15.983 8.060 1.00 91.25 409 LYS A CA 1
ATOM 3157 C C . LYS A 1 409 ? 0.929 15.754 8.618 1.00 91.25 409 LYS A C 1
ATOM 3159 O O . LYS A 1 409 ? 1.622 16.692 8.995 1.00 91.25 409 LYS A O 1
ATOM 3164 N N . GLN A 1 410 ? 1.373 14.502 8.603 1.00 91.19 410 GLN A N 1
ATOM 3165 C CA . GLN A 1 410 ? 2.692 14.120 9.101 1.00 91.19 410 GLN A CA 1
ATOM 3166 C C . GLN A 1 410 ? 3.696 13.963 7.954 1.00 91.19 410 GLN A C 1
ATOM 3168 O O . GLN A 1 410 ? 3.353 13.435 6.895 1.00 91.19 410 GLN A O 1
ATOM 3173 N N . ARG A 1 411 ? 4.958 14.352 8.195 1.00 85.06 411 ARG A N 1
ATOM 3174 C CA . ARG A 1 411 ? 6.103 14.173 7.274 1.00 85.06 411 ARG A CA 1
ATOM 3175 C C . ARG A 1 411 ? 5.874 14.763 5.876 1.00 85.06 411 ARG A C 1
ATOM 3177 O O . ARG A 1 411 ? 5.980 14.063 4.866 1.00 85.06 411 ARG A O 1
ATOM 3184 N N . VAL A 1 412 ? 5.552 16.052 5.818 1.00 84.81 412 VAL A N 1
ATOM 3185 C CA . VAL A 1 412 ? 5.470 16.776 4.545 1.00 84.81 412 VAL A CA 1
ATOM 3186 C C . VAL A 1 412 ? 6.882 17.135 4.088 1.00 84.81 412 VAL A C 1
ATOM 3188 O O . VAL A 1 412 ? 7.565 17.916 4.740 1.00 84.81 412 VAL A O 1
ATOM 3191 N N . ASP A 1 413 ? 7.327 16.542 2.983 1.00 81.81 413 ASP A N 1
ATOM 3192 C CA . ASP A 1 413 ? 8.558 16.961 2.310 1.00 81.81 413 ASP A CA 1
ATOM 3193 C C . ASP A 1 413 ? 8.242 18.154 1.405 1.00 81.81 413 ASP A C 1
ATOM 3195 O O . ASP A 1 413 ? 7.454 18.020 0.472 1.00 81.81 413 ASP A O 1
ATOM 3199 N N . TYR A 1 414 ? 8.830 19.316 1.685 1.00 87.69 414 TYR A N 1
ATOM 3200 C CA . TYR A 1 414 ? 8.649 20.523 0.876 1.00 87.69 414 TYR A CA 1
ATOM 3201 C C . TYR A 1 414 ? 9.745 20.714 -0.178 1.00 87.69 414 TYR A C 1
ATOM 3203 O O . TYR A 1 414 ? 9.544 21.465 -1.133 1.00 87.69 414 TYR A O 1
ATOM 3211 N N . LYS A 1 415 ? 10.885 20.023 -0.050 1.00 89.88 415 LYS A N 1
ATOM 3212 C CA . LYS A 1 415 ? 12.117 20.336 -0.789 1.00 89.88 415 LYS A CA 1
ATOM 3213 C C . LYS A 1 415 ? 11.954 20.195 -2.302 1.00 89.88 415 LYS A C 1
ATOM 3215 O O . LYS A 1 415 ? 12.540 20.962 -3.056 1.00 89.88 415 LYS A O 1
ATOM 3220 N N . ASN A 1 416 ? 11.127 19.247 -2.740 1.00 91.69 416 ASN A N 1
ATOM 3221 C CA . ASN A 1 416 ? 10.964 18.909 -4.155 1.00 91.69 416 ASN A CA 1
ATOM 3222 C C . ASN A 1 416 ? 9.549 19.165 -4.688 1.00 91.69 416 ASN A C 1
ATOM 3224 O O . ASN A 1 416 ? 9.217 18.685 -5.767 1.00 91.69 416 ASN A O 1
ATOM 3228 N N . LYS A 1 417 ? 8.696 19.909 -3.971 1.00 92.12 417 LYS A N 1
ATOM 3229 C CA . LYS A 1 417 ? 7.257 19.959 -4.288 1.00 92.12 417 LYS A CA 1
ATOM 3230 C C . LYS A 1 417 ? 6.928 20.491 -5.676 1.00 92.12 417 LYS A C 1
ATOM 3232 O O . LYS A 1 417 ? 6.059 19.939 -6.354 1.00 92.12 417 LYS A O 1
ATOM 3237 N N . ARG A 1 418 ? 7.638 21.531 -6.113 1.00 95.06 418 ARG A N 1
ATOM 3238 C CA . ARG A 1 418 ? 7.474 22.089 -7.459 1.00 95.06 418 ARG A CA 1
ATOM 3239 C C . ARG A 1 418 ? 7.839 21.062 -8.532 1.00 95.06 418 ARG A C 1
ATOM 3241 O O . ARG A 1 418 ? 7.023 20.775 -9.400 1.00 95.06 418 ARG A O 1
ATOM 3248 N N . LEU A 1 419 ? 9.027 20.470 -8.420 1.00 96.19 419 LEU A N 1
ATOM 3249 C CA . LEU A 1 419 ? 9.522 19.481 -9.374 1.00 96.19 419 LEU A CA 1
ATOM 3250 C C . LEU A 1 419 ? 8.666 18.202 -9.376 1.00 96.19 419 LEU A C 1
ATOM 3252 O O . LEU A 1 419 ? 8.378 17.667 -10.443 1.00 96.19 419 LEU A O 1
ATOM 3256 N N . GLU A 1 420 ? 8.197 17.747 -8.209 1.00 95.94 420 GLU A N 1
ATOM 3257 C CA . GLU A 1 420 ? 7.243 16.634 -8.071 1.00 95.94 420 GLU A CA 1
ATOM 3258 C C . GLU A 1 420 ? 5.945 16.929 -8.834 1.00 95.94 420 GLU A C 1
ATOM 3260 O O . GLU A 1 420 ? 5.459 16.075 -9.570 1.00 95.94 420 GLU A O 1
ATOM 3265 N N . SER A 1 421 ? 5.422 18.154 -8.724 1.00 96.25 421 SER A N 1
ATOM 3266 C CA . SER A 1 421 ? 4.189 18.573 -9.403 1.00 96.25 421 SER A CA 1
ATOM 3267 C C . SER A 1 421 ? 4.355 18.668 -10.923 1.00 96.25 421 SER A C 1
ATOM 3269 O O . SER A 1 421 ? 3.480 18.234 -11.670 1.00 96.25 421 SER A O 1
ATOM 3271 N N . GLU A 1 422 ? 5.475 19.219 -11.398 1.00 97.19 422 GLU A N 1
ATOM 3272 C CA . GLU A 1 422 ? 5.808 19.289 -12.829 1.00 97.19 422 GLU A CA 1
ATOM 3273 C C . GLU A 1 422 ? 5.988 17.882 -13.424 1.00 97.19 422 GLU A C 1
ATOM 3275 O O . GLU A 1 422 ? 5.404 17.562 -14.459 1.00 97.19 422 GLU A O 1
ATOM 3280 N N . THR A 1 423 ? 6.711 17.013 -12.713 1.00 97.69 423 THR A N 1
ATOM 3281 C CA . THR A 1 423 ? 6.922 15.609 -13.094 1.00 97.69 423 THR A CA 1
ATOM 3282 C C . THR A 1 423 ? 5.606 14.836 -13.129 1.00 97.69 423 THR A C 1
ATOM 3284 O O . THR A 1 423 ? 5.365 14.058 -14.048 1.00 97.69 423 THR A O 1
ATOM 3287 N N . LEU A 1 424 ? 4.720 15.070 -12.156 1.00 97.75 424 LEU A N 1
ATOM 3288 C CA . LEU A 1 424 ? 3.407 14.437 -12.111 1.00 97.75 424 LEU A CA 1
ATOM 3289 C C . LEU A 1 424 ? 2.574 14.778 -13.350 1.00 97.75 424 LEU A C 1
ATOM 3291 O O . LEU A 1 424 ? 2.018 13.874 -13.966 1.00 97.75 424 LEU A O 1
ATOM 3295 N N . LYS A 1 425 ? 2.531 16.053 -13.756 1.00 97.38 425 LYS A N 1
ATOM 3296 C CA . LYS A 1 425 ? 1.808 16.485 -14.966 1.00 97.38 425 LYS A CA 1
ATOM 3297 C C . LYS A 1 425 ? 2.291 15.760 -16.223 1.00 97.38 425 LYS A C 1
ATOM 3299 O O . LYS A 1 425 ? 1.465 15.360 -17.034 1.00 97.38 425 LYS A O 1
ATOM 3304 N N . GLN A 1 426 ? 3.602 15.567 -16.362 1.00 97.44 426 GLN A N 1
ATOM 3305 C CA . GLN A 1 426 ? 4.184 14.817 -17.479 1.00 97.44 426 GLN A CA 1
ATOM 3306 C C . GLN A 1 426 ? 3.837 13.324 -17.394 1.00 97.44 426 GLN A C 1
ATOM 3308 O O . GLN A 1 426 ? 3.392 12.728 -18.371 1.00 97.44 426 GLN A O 1
ATOM 3313 N N . ALA A 1 427 ? 3.960 12.727 -16.207 1.00 97.62 427 ALA A N 1
ATOM 3314 C CA . ALA A 1 427 ? 3.698 11.305 -16.001 1.00 97.62 427 ALA A CA 1
ATOM 3315 C C . ALA A 1 427 ? 2.237 10.903 -16.275 1.00 97.62 427 ALA A C 1
ATOM 3317 O O . ALA A 1 427 ? 1.961 9.763 -16.640 1.00 97.62 427 ALA A O 1
ATOM 3318 N N . TRP A 1 428 ? 1.289 11.832 -16.128 1.00 97.00 428 TRP A N 1
ATOM 3319 C CA . TRP A 1 428 ? -0.124 11.602 -16.438 1.00 97.00 428 TRP A CA 1
ATOM 3320 C C . TRP A 1 428 ? -0.408 11.334 -17.916 1.00 97.00 428 TRP A C 1
ATOM 3322 O O . TRP A 1 428 ? -1.380 10.640 -18.234 1.00 97.00 428 TRP A O 1
ATOM 3332 N N . THR A 1 429 ? 0.399 11.880 -18.822 1.00 96.75 429 THR A N 1
ATOM 3333 C CA . THR A 1 429 ? 0.206 11.741 -20.271 1.00 96.75 429 THR A CA 1
ATOM 3334 C C . THR A 1 429 ? 1.165 10.739 -20.906 1.00 96.75 429 THR A C 1
ATOM 3336 O O . THR A 1 429 ? 0.944 10.337 -22.044 1.00 96.75 429 THR A O 1
ATOM 3339 N N . ASP A 1 430 ? 2.173 10.282 -20.167 1.00 97.75 430 ASP A N 1
ATOM 3340 C CA . ASP A 1 430 ? 3.160 9.313 -20.632 1.00 97.75 430 ASP A CA 1
ATOM 3341 C C . ASP A 1 430 ? 2.560 7.897 -20.737 1.00 97.75 430 ASP A C 1
ATOM 3343 O O . ASP A 1 430 ? 2.200 7.259 -19.741 1.00 97.75 430 ASP A O 1
ATOM 3347 N N . SER A 1 431 ? 2.433 7.396 -21.967 1.00 96.75 431 SER A N 1
ATOM 3348 C CA . SER A 1 431 ? 1.916 6.054 -22.239 1.00 96.75 431 SER A CA 1
ATOM 3349 C C . SER A 1 431 ? 2.871 4.944 -21.806 1.00 96.75 431 SER A C 1
ATOM 3351 O O . SER A 1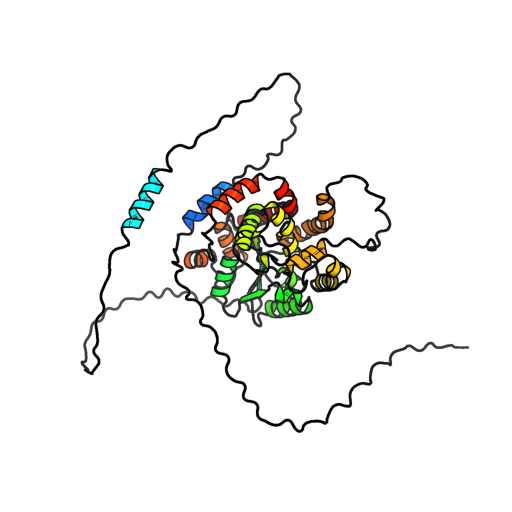 431 ? 2.400 3.879 -21.412 1.00 96.75 431 SER A O 1
ATOM 3353 N N . GLU A 1 432 ? 4.186 5.171 -21.845 1.00 96.19 432 GLU A N 1
ATOM 3354 C CA . GLU A 1 432 ? 5.177 4.170 -21.446 1.00 96.19 432 GLU A CA 1
ATOM 3355 C C . GLU A 1 432 ? 5.167 3.966 -19.932 1.00 96.19 432 GLU A C 1
ATOM 3357 O O . GLU A 1 432 ? 5.179 2.828 -19.466 1.00 96.19 432 GLU A O 1
ATOM 3362 N N . LEU A 1 433 ? 5.047 5.042 -19.147 1.00 96.12 433 LEU A N 1
ATOM 3363 C CA . LEU A 1 433 ? 4.874 4.930 -17.693 1.00 96.12 433 LEU A CA 1
ATOM 3364 C C . LEU A 1 433 ? 3.597 4.166 -17.327 1.00 96.12 433 LEU A C 1
ATOM 3366 O O . LEU A 1 433 ? 3.611 3.335 -16.416 1.00 96.12 433 LEU A O 1
ATOM 3370 N N . LYS A 1 434 ? 2.497 4.408 -18.050 1.00 96.00 434 LYS A N 1
ATOM 3371 C CA . LYS A 1 434 ? 1.222 3.715 -17.816 1.00 96.00 434 LYS A CA 1
ATOM 3372 C C . LYS A 1 434 ? 1.306 2.212 -18.058 1.00 96.00 434 LYS A C 1
ATOM 3374 O O . LYS A 1 434 ? 0.615 1.487 -17.349 1.00 96.00 434 LYS A O 1
ATOM 3379 N N . LYS A 1 435 ? 2.155 1.736 -18.981 1.00 95.00 435 LYS A N 1
ATOM 3380 C CA . LYS A 1 435 ? 2.372 0.292 -19.196 1.00 95.00 435 LYS A CA 1
ATOM 3381 C C . LYS A 1 435 ? 2.809 -0.385 -17.896 1.00 95.00 435 LYS A C 1
ATOM 3383 O O . LYS A 1 435 ? 2.140 -1.296 -17.436 1.00 95.00 435 LYS A O 1
ATOM 3388 N N . TYR A 1 436 ? 3.828 0.153 -17.225 1.00 95.94 436 TYR A N 1
ATOM 3389 C CA . TYR A 1 436 ? 4.358 -0.413 -15.974 1.00 95.94 436 TYR A CA 1
ATOM 3390 C C . TYR A 1 436 ? 3.453 -0.221 -14.745 1.00 95.94 436 TYR A C 1
ATOM 3392 O O . TYR A 1 436 ? 3.724 -0.776 -13.681 1.00 95.94 436 TYR A O 1
ATOM 3400 N N . MET A 1 437 ? 2.388 0.572 -14.868 1.00 96.56 437 MET A N 1
ATOM 3401 C CA . MET A 1 437 ? 1.415 0.825 -13.801 1.00 96.56 437 MET A CA 1
ATOM 3402 C C . MET A 1 437 ? 0.035 0.245 -14.118 1.00 96.56 437 MET A C 1
ATOM 3404 O O . MET A 1 437 ? -0.911 0.503 -13.376 1.00 96.56 437 MET A O 1
ATOM 3408 N N . ARG A 1 438 ? -0.106 -0.498 -15.222 1.00 96.38 438 ARG A N 1
ATOM 3409 C CA . ARG A 1 438 ? -1.403 -0.885 -15.781 1.00 96.38 438 ARG A CA 1
ATOM 3410 C C . ARG A 1 438 ? -2.274 -1.643 -14.786 1.00 96.38 438 ARG A C 1
ATOM 3412 O O . ARG A 1 438 ? -3.452 -1.323 -14.653 1.00 96.38 438 ARG A O 1
ATOM 3419 N N . LEU A 1 439 ? -1.708 -2.605 -14.063 1.00 96.62 439 LEU A N 1
ATOM 3420 C CA . LEU A 1 439 ? -2.473 -3.411 -13.112 1.00 96.62 439 LEU A CA 1
ATOM 3421 C C . LEU A 1 439 ? -2.863 -2.602 -11.875 1.00 96.62 439 LEU A C 1
ATOM 3423 O O . LEU A 1 439 ? -3.988 -2.713 -11.396 1.00 96.62 439 LEU A O 1
ATOM 3427 N N . ASP A 1 440 ? -1.969 -1.739 -11.388 1.00 98.12 440 ASP A N 1
ATOM 3428 C CA . ASP A 1 440 ? -2.297 -0.830 -10.288 1.00 98.12 440 ASP A CA 1
ATOM 3429 C C . ASP A 1 440 ? -3.374 0.191 -10.684 1.00 98.12 440 ASP A C 1
ATOM 3431 O O . ASP A 1 440 ? -4.169 0.573 -9.829 1.00 98.12 440 ASP A O 1
ATOM 3435 N N . LEU A 1 441 ? -3.404 0.646 -11.944 1.00 98.00 441 LEU A N 1
ATOM 3436 C CA . LEU A 1 441 ? -4.451 1.534 -12.468 1.00 98.00 441 LEU A CA 1
ATOM 3437 C C . LEU A 1 441 ? -5.814 0.843 -12.436 1.00 98.00 441 LEU A C 1
ATOM 3439 O O . LEU A 1 441 ? -6.745 1.395 -11.857 1.00 98.00 441 LEU A O 1
ATOM 3443 N N . LEU A 1 442 ? -5.902 -0.388 -12.945 1.00 97.69 442 LEU A N 1
ATOM 3444 C CA . LEU A 1 442 ? -7.130 -1.187 -12.885 1.00 97.69 442 LEU A CA 1
ATOM 3445 C C . LEU A 1 442 ? -7.569 -1.449 -11.436 1.00 97.69 442 LEU A C 1
ATOM 3447 O O . LEU A 1 442 ? -8.741 -1.298 -11.096 1.00 97.69 442 LEU A O 1
ATOM 3451 N N . LEU A 1 443 ? -6.625 -1.802 -10.559 1.00 98.25 443 LEU A N 1
ATOM 3452 C CA . LEU A 1 443 ? -6.905 -2.021 -9.140 1.00 98.25 443 LEU A CA 1
ATOM 3453 C C . LEU A 1 443 ? -7.399 -0.741 -8.447 1.00 98.25 443 LEU A C 1
ATOM 3455 O O . LEU A 1 443 ? -8.296 -0.800 -7.610 1.00 98.25 443 LEU A O 1
ATOM 3459 N N . TYR A 1 444 ? -6.820 0.415 -8.783 1.00 98.62 444 TYR A N 1
ATOM 3460 C CA . TYR A 1 444 ? -7.227 1.707 -8.236 1.00 98.62 444 TYR A CA 1
ATOM 3461 C C . TYR A 1 444 ? -8.631 2.105 -8.691 1.00 98.62 444 TYR A C 1
ATOM 3463 O O . TYR A 1 444 ? -9.418 2.542 -7.858 1.00 98.62 444 TYR A O 1
ATOM 3471 N N . GLU A 1 445 ? -8.966 1.926 -9.971 1.00 98.31 445 GLU A N 1
ATOM 3472 C CA . GLU A 1 445 ? -10.326 2.162 -10.475 1.00 98.31 445 GLU A CA 1
ATOM 3473 C C . GLU A 1 445 ? -11.347 1.321 -9.698 1.00 98.31 445 GLU A C 1
ATOM 3475 O O . GLU A 1 445 ? -12.322 1.860 -9.175 1.00 98.31 445 GLU A O 1
ATOM 3480 N N . HIS A 1 446 ? -11.056 0.033 -9.495 1.00 98.44 446 HIS A N 1
ATOM 3481 C CA . HIS A 1 446 ? -11.890 -0.833 -8.663 1.00 98.44 446 HIS A CA 1
ATOM 3482 C C . HIS A 1 446 ? -11.996 -0.343 -7.209 1.00 98.44 446 HIS A C 1
ATOM 3484 O O . HIS A 1 446 ? -13.076 -0.353 -6.622 1.00 98.44 446 HIS A O 1
ATOM 3490 N N . ALA A 1 447 ? -10.887 0.098 -6.609 1.00 98.62 447 ALA A N 1
ATOM 3491 C CA . ALA A 1 447 ? -10.884 0.623 -5.246 1.00 98.62 447 ALA A CA 1
ATOM 3492 C C . ALA A 1 447 ? -11.709 1.915 -5.110 1.00 98.62 447 ALA A C 1
ATOM 3494 O O . ALA A 1 447 ? -12.362 2.108 -4.085 1.00 98.62 447 ALA A O 1
ATOM 3495 N N . VAL A 1 448 ? -11.713 2.779 -6.132 1.00 98.62 448 VAL A N 1
ATOM 3496 C CA . VAL A 1 448 ? -12.567 3.977 -6.183 1.00 98.62 448 VAL A CA 1
ATOM 3497 C C . VAL A 1 448 ? -14.042 3.586 -6.212 1.00 98.62 448 VAL A C 1
ATOM 3499 O O . VAL A 1 448 ? -14.820 4.161 -5.451 1.00 98.62 448 VAL A O 1
ATOM 3502 N N . ASP A 1 449 ? -14.420 2.587 -7.013 1.00 98.50 449 ASP A N 1
ATOM 3503 C CA . ASP A 1 449 ? -15.801 2.096 -7.062 1.00 98.50 449 ASP A CA 1
ATOM 3504 C C . ASP A 1 449 ? -16.254 1.548 -5.699 1.00 98.50 449 ASP A C 1
ATOM 3506 O O . ASP A 1 449 ? -17.319 1.927 -5.205 1.00 98.50 449 ASP A O 1
ATOM 3510 N N . VAL A 1 450 ? -15.420 0.721 -5.052 1.00 98.56 450 VAL A N 1
ATOM 3511 C CA . VAL A 1 450 ? -15.690 0.185 -3.704 1.00 98.56 450 VAL A CA 1
ATOM 3512 C C . VAL A 1 450 ? -15.808 1.313 -2.677 1.00 98.56 450 VAL A C 1
ATOM 3514 O O . VAL A 1 450 ? -16.747 1.326 -1.881 1.00 98.56 450 VAL A O 1
ATOM 3517 N N . PHE A 1 451 ? -14.909 2.299 -2.711 1.00 98.62 451 PHE A N 1
ATOM 3518 C CA . PHE A 1 451 ? -14.980 3.471 -1.838 1.00 98.62 451 PHE A CA 1
ATOM 3519 C C . PHE A 1 451 ? -16.283 4.257 -2.036 1.00 98.62 451 PHE A C 1
ATOM 3521 O O . PHE A 1 451 ? -16.943 4.606 -1.059 1.00 98.62 451 PHE A O 1
ATOM 3528 N N . HIS A 1 452 ? -16.684 4.532 -3.281 1.00 98.56 452 HIS A N 1
ATOM 3529 C CA . HIS A 1 452 ? -17.918 5.266 -3.583 1.00 98.56 452 HIS A CA 1
ATOM 3530 C C . HIS A 1 452 ? -19.178 4.488 -3.203 1.00 98.56 452 HIS A C 1
ATOM 3532 O O . HIS A 1 452 ? -20.174 5.094 -2.803 1.00 98.56 452 HIS A O 1
ATOM 3538 N N . GLU A 1 453 ? -19.169 3.162 -3.319 1.00 98.50 453 GLU A N 1
ATOM 3539 C CA . GLU A 1 453 ? -20.235 2.301 -2.803 1.00 98.50 453 GLU A CA 1
ATOM 3540 C C . GLU A 1 453 ? -20.329 2.387 -1.274 1.00 98.50 453 GLU A C 1
ATOM 3542 O O . GLU A 1 453 ? -21.396 2.708 -0.747 1.00 98.50 453 GLU A O 1
ATOM 3547 N N . GLN A 1 454 ? -19.211 2.191 -0.569 1.00 98.25 454 GLN A N 1
ATOM 3548 C CA . GLN A 1 454 ? -19.150 2.273 0.891 1.00 98.25 454 GLN A CA 1
ATOM 3549 C C . GLN A 1 454 ? -19.578 3.659 1.395 1.00 98.25 454 GLN A C 1
ATOM 3551 O O . GLN A 1 454 ? -20.442 3.763 2.263 1.00 98.25 454 GLN A O 1
ATOM 3556 N N . ALA A 1 455 ? -19.039 4.734 0.817 1.00 98.44 455 ALA A N 1
ATOM 3557 C CA . ALA A 1 455 ? -19.361 6.104 1.203 1.00 98.44 455 ALA A CA 1
ATOM 3558 C C . ALA A 1 455 ? -20.852 6.437 1.006 1.00 98.44 455 ALA A C 1
ATOM 3560 O O . ALA A 1 455 ? -21.465 7.012 1.906 1.00 98.44 455 ALA A O 1
ATOM 3561 N N . ARG A 1 456 ? -21.470 6.015 -0.110 1.00 98.44 456 ARG A N 1
ATOM 3562 C CA . ARG A 1 456 ? -22.928 6.144 -0.310 1.00 98.44 456 ARG A CA 1
ATOM 3563 C C . ARG A 1 456 ? -23.725 5.313 0.692 1.00 98.44 456 ARG A C 1
ATOM 3565 O O . ARG A 1 456 ? -24.734 5.793 1.198 1.00 98.44 456 ARG A O 1
ATOM 3572 N N . GLY A 1 457 ? -23.261 4.105 1.019 1.00 98.19 457 GLY A N 1
ATOM 3573 C CA . GLY A 1 457 ? -23.874 3.247 2.038 1.00 98.19 457 GLY A CA 1
ATOM 3574 C C . GLY A 1 457 ? -23.970 3.908 3.419 1.00 98.19 457 GLY A C 1
ATOM 3575 O O . GLY A 1 457 ? -24.916 3.647 4.158 1.00 98.19 457 GLY A O 1
ATOM 3576 N N . TYR A 1 458 ? -23.043 4.817 3.733 1.00 97.88 458 TYR A N 1
ATOM 3577 C CA . TYR A 1 458 ? -23.044 5.626 4.957 1.00 97.88 458 TYR A CA 1
ATOM 3578 C C . TYR A 1 458 ? -23.614 7.048 4.780 1.00 97.88 458 TYR A C 1
ATOM 3580 O O . TYR A 1 458 ? -23.594 7.826 5.731 1.00 97.88 458 TYR A O 1
ATOM 3588 N N . GLY A 1 459 ? -24.136 7.405 3.600 1.00 97.75 459 GLY A N 1
ATOM 3589 C CA . GLY A 1 459 ? -24.708 8.731 3.330 1.00 97.75 459 GLY A CA 1
ATOM 3590 C C . GLY A 1 459 ? -23.680 9.869 3.273 1.00 97.75 459 GLY A C 1
ATOM 3591 O O . GLY A 1 459 ? -24.002 11.000 3.628 1.00 97.75 459 GLY A O 1
ATOM 3592 N N . LEU A 1 460 ? -22.441 9.569 2.872 1.00 96.94 460 LEU A N 1
ATOM 3593 C CA . LEU A 1 460 ? -21.337 10.534 2.777 1.00 96.94 460 LEU A CA 1
ATOM 3594 C C . LEU A 1 460 ? -21.174 11.151 1.374 1.00 96.94 460 LEU A C 1
ATOM 3596 O O . LEU A 1 460 ? -20.356 12.057 1.213 1.00 96.94 460 LEU A O 1
ATOM 3600 N N . LEU A 1 461 ? -21.912 10.646 0.377 1.00 95.19 461 LEU A N 1
ATOM 3601 C CA . LEU A 1 461 ? -21.916 11.082 -1.027 1.00 95.19 461 LEU A CA 1
ATOM 3602 C C . LEU A 1 461 ? -23.335 11.190 -1.581 1.00 95.19 461 LEU A C 1
ATOM 3604 O O . LEU A 1 461 ? -24.197 10.397 -1.130 1.00 95.19 461 LEU A O 1
#

InterPro domains:
  IPR007734 Heparan sulphate 2-O-sulfotransferase [PTHR12129] (362-457)
  IPR027417 P-loop containing nucleoside triphosphate hydrolase [G3DSA:3.40.50.300] (153-458)
  IPR027417 P-loop containing nucleoside triphosphate hydrolase [SSF52540] (157-284)

Radius of gyration: 30.74 Å; Cα contacts (8 Å, |Δi|>4): 460; chains: 1; bounding box: 67×115×104 Å

pLDDT: mean 72.89, std 27.43, range [24.56, 98.75]